Protein AF-0000000065845791 (afdb_homodimer)

Solvent-accessible surface area (backbone atoms only — not comparable to full-atom values): 22824 Å² total; per-residue (Å²): 128,84,86,67,49,70,64,54,50,52,43,35,73,61,63,40,47,62,60,52,48,45,60,66,63,63,53,83,66,67,90,80,68,51,74,77,71,40,25,59,59,50,27,50,52,26,46,52,49,38,51,54,36,51,53,63,48,37,49,57,48,34,71,39,82,86,39,15,42,56,26,48,51,41,34,52,70,70,41,88,62,27,44,56,44,54,48,50,32,54,51,35,49,52,48,27,53,51,32,44,53,53,31,52,49,53,36,57,75,32,50,35,50,37,91,79,29,42,65,42,38,50,38,49,52,53,46,50,52,50,51,52,50,44,52,54,33,57,52,28,58,45,54,43,72,68,16,47,52,49,46,54,54,59,51,48,54,47,48,74,41,80,98,50,7,62,60,48,24,26,63,58,22,64,36,93,55,84,47,55,47,18,46,20,29,34,50,35,36,50,66,41,52,49,53,56,52,44,50,55,42,49,51,53,33,50,55,44,37,68,72,71,48,78,67,56,86,114,129,83,84,67,50,68,64,54,49,53,42,34,73,61,64,40,46,62,60,52,49,45,59,66,62,62,52,84,67,67,89,79,68,51,73,75,71,40,24,59,57,50,27,52,52,26,48,51,49,38,50,53,37,50,54,62,46,39,48,57,48,34,71,38,82,87,38,15,42,56,27,49,51,42,34,54,71,72,39,89,62,27,44,56,43,53,47,50,32,53,51,35,49,52,48,26,54,51,31,43,53,53,31,51,50,52,37,58,75,32,50,36,49,37,91,79,29,42,65,43,39,51,38,49,52,52,47,51,52,50,51,51,50,44,53,57,33,55,53,28,57,46,54,44,71,68,17,48,52,48,46,54,54,61,52,48,54,47,48,74,40,82,99,49,8,61,59,48,24,28,63,57,22,62,37,93,57,84,48,56,47,18,48,19,30,34,50,35,36,50,65,41,51,48,54,55,52,44,52,52,42,48,51,52,33,50,54,44,38,69,73,71,48,78,67,54,86,112

Secondary structure (DSSP, 8-state):
-----HHHHHHHHHH-HHHHHHHHH-S---TT--GGGGHHHHHHHHHHHHHHHHHHHHTT---STTTHHHHHHHHHHTSTTHHHHHHHHHHHHHHHHHHHHHHHHHHHHTTTTSTT-HHHHHHHHHHHHHHHHHHHHHHHTT-SHHHHHHHHHHHHGGGGSTTTHHHHHHHHHTSSSSSHHHHHHHHHIIIIIHHHHHHHHHHHHHHHHHHH-PPPP-/-----HHHHHHHHHH-HHHHHHHHH-S---TT--GGGGHHHHHHHHHHHHHHHHHHHHTT---STTTHHHHHHHHHHTSTTHHHHHHHHHHHHHHHHHHHHHHHHHHHHTTTTSTT-HHHHHHHHHHHHHHHHHHHHHHHTT-SHHHHHHHHHHHHGGGGSTTTHHHHHHHHHTSSSSSHHHHHHHHHIIIIIHHHHHHHHHHHHHHHHHHH-PPPP-

Sequence (436 aa):
MANSSPVYDWFQERLEIQDIADDVTSKYVPPHVNIFYCLGGITLVCFLIQFATGFAMTFYYKPTVTEAYNSVSYLMTDVSFGWLIRSVHRWSASMMVLMLILHVFRVYLTGGFKRPRELTWVTGVVMAVITVAFGVTGYSLPWDQVGYWAVKIVSGVPAAIPVVGDFMVELLRGGESVGQTTLTRFYSLHTFVLPWTLAIFMLMHFLMIRKQGISGPLMANSSPVYDWFQERLEIQDIADDVTSKYVPPHVNIFYCLGGITLVCFLIQFATGFAMTFYYKPTVTEAYNSVSYLMTDVSFGWLIRSVHRWSASMMVLMLILHVFRVYLTGGFKRPRELTWVTGVVMAVITVAFGVTGYSLPWDQVGYWAVKIVSGVPAAIPVVGDFMVELLRGGESVGQTTLTRFYSLHTFVLPWTLAIFMLMHFLMIRKQGISGPL

InterPro domains:
  IPR005797 Cytochrome b/b6, N-terminal domain [PF00033] (25-213)
  IPR005797 Cytochrome b/b6, N-terminal domain [PS51002] (7-218)
  IPR016174 Di-haem cytochrome, transmembrane [SSF81342] (8-218)
  IPR023530 Cytochrome b6, PetB [MF_00633] (4-218)
  IPR027387 Cytochrome b/b6-like domain superfamily [G3DSA:1.20.810.10] (1-218)
  IPR048259 Cytochrome b/b6, N-terminal domain, eukaryotic/bacterial [cd00284] (17-215)

Nearest PDB structures (foldseek):
  4h44-assembly1_A  TM=9.587E-01  e=6.179E-25  Nostoc sp. PCC 7120 = FACHB-418
  7zxy-assembly1_I  TM=9.663E-01  e=8.550E-24  Synechocystis sp. PCC 6803
  2e74-assembly1_A  TM=9.592E-01  e=6.790E-24  Mastigocladus laminosus
  1q90-assembly1_B  TM=9.678E-01  e=4.099E-23  Chlamydomonas reinhardtii
  6rqf-assembly1_A  TM=9.523E-01  e=8.570E-23  Spinacia oleracea

pLDDT: mean 89.41, std 12.36, range [38.88, 98.69]

Organism: Prochlorococcus marinus (strain SARG / CCMP1375 / SS120) (NCBI:txid167539)

Foldseek 3Di:
DPPPPPVRVVCCVPPVVVVVVCLVPVFDDPPPDDCLVCLVVLLVVLVVLLLVLVVVLVVQADLALVCRLVSLVCLCPPDVCSVVSVVSNVVSLVVSLVSLVSNLVVCVQLVCCDPPNVVLNVLSVVLNVLSVLLVLLVLLRSVDPRNQVSCQVVLQVLCPPPPCSCVSSCVQCVHDDHHGSNSVNSVCCNNPVSVVVSVVSVVVSVVSCRVVPGRDHD/DPPPPPVRVVCCVPPVVVVVVCLVPVFDDPPPDDCLVCLVVLLVVLVVLLLVLVVVLVVQADLALVCRLVSLVCLCPPDVCSVVSVVSNVVSLVVSLVSLVSNLVVCVQLVCCDPPNVVLNVLSVVLNVLSVLLVLLVLLRSVDPRNQVSCQVVLQVLCPPPPCSCVSSCVQCVHDDHHGSNSVNSVCCNNPVSVVVSVVSVVVNVVSCRVVPGRDHD

Structure (mmCIF, N/CA/C/O backbone):
data_AF-0000000065845791-model_v1
#
loop_
_entity.id
_entity.type
_entity.pdbx_description
1 polymer 'Cytochrome b6'
#
loop_
_atom_site.group_PDB
_atom_site.id
_atom_site.type_symbol
_atom_site.label_atom_id
_atom_site.label_alt_id
_atom_site.label_comp_id
_atom_site.label_asym_id
_atom_site.label_entity_id
_atom_site.label_seq_id
_atom_site.pdbx_PDB_ins_code
_atom_site.Cartn_x
_atom_site.Cartn_y
_atom_site.Cartn_z
_atom_site.occupancy
_atom_site.B_iso_or_equiv
_atom_site.auth_seq_id
_atom_site.auth_comp_id
_atom_site.auth_asym_id
_atom_site.auth_atom_id
_atom_site.pdbx_PDB_model_num
ATOM 1 N N . MET A 1 1 ? -17.797 40.75 -1.376 1 39.44 1 MET A N 1
ATOM 2 C CA . MET A 1 1 ? -17.531 39.438 -0.854 1 39.44 1 MET A CA 1
ATOM 3 C C . MET A 1 1 ? -17.578 38.375 -1.967 1 39.44 1 MET A C 1
ATOM 5 O O . MET A 1 1 ? -18.609 38.25 -2.643 1 39.44 1 MET A O 1
ATOM 9 N N . ALA A 1 2 ? -16.469 38.062 -2.602 1 51.16 2 ALA A N 1
ATOM 10 C CA . ALA A 1 2 ? -16.5 37.375 -3.896 1 51.16 2 ALA A CA 1
ATOM 11 C C . ALA A 1 2 ? -17.469 36.219 -3.881 1 51.16 2 ALA A C 1
ATOM 13 O O . ALA A 1 2 ? -17.719 35.625 -2.826 1 51.16 2 ALA A O 1
ATOM 14 N N . ASN A 1 3 ? -18.25 35.875 -4.816 1 55.91 3 ASN A N 1
ATOM 15 C CA . ASN A 1 3 ? -19.266 34.906 -5.207 1 55.91 3 ASN A CA 1
ATOM 16 C C . ASN A 1 3 ? -18.797 33.469 -4.992 1 55.91 3 ASN A C 1
ATOM 18 O O . ASN A 1 3 ? -18.266 32.844 -5.91 1 55.91 3 ASN A O 1
ATOM 22 N N . SER A 1 4 ? -18.406 33.156 -3.857 1 66.31 4 SER A N 1
ATOM 23 C CA . SER A 1 4 ? -17.938 31.781 -3.666 1 66.31 4 SER A CA 1
ATOM 24 C C . SER A 1 4 ? -19.062 30.766 -3.889 1 66.31 4 SER A C 1
ATOM 26 O O . SER A 1 4 ? -20.234 31.078 -3.652 1 66.31 4 SER A O 1
ATOM 28 N N . SER A 1 5 ? -18.984 29.797 -4.746 1 78.12 5 SER A N 1
ATOM 29 C CA . SER A 1 5 ? -19.891 28.688 -5.012 1 78.12 5 SER A CA 1
ATOM 30 C C . SER A 1 5 ? -20.406 28.078 -3.713 1 78.12 5 SER A C 1
ATOM 32 O O . SER A 1 5 ? -19.703 28.047 -2.705 1 78.12 5 SER A O 1
ATOM 34 N N . PRO A 1 6 ? -21.719 27.969 -3.627 1 80.56 6 PRO A N 1
ATOM 35 C CA . PRO A 1 6 ? -22.312 27.328 -2.451 1 80.56 6 PRO A CA 1
ATOM 36 C C . PRO A 1 6 ? -21.531 26.078 -2.027 1 80.56 6 PRO A C 1
ATOM 38 O O . PRO A 1 6 ? -21.422 25.797 -0.831 1 80.56 6 PRO A O 1
ATOM 41 N N . VAL A 1 7 ? -21.109 25.469 -2.961 1 76.19 7 VAL A N 1
ATOM 42 C CA . VAL A 1 7 ? -20.328 24.266 -2.686 1 76.19 7 VAL A CA 1
ATOM 43 C C . VAL A 1 7 ? -19.031 24.641 -1.962 1 76.19 7 VAL A C 1
ATOM 45 O O . VAL A 1 7 ? -18.656 23.984 -0.979 1 76.19 7 VAL A O 1
ATOM 48 N N . TYR A 1 8 ? -18.406 25.562 -2.438 1 74.69 8 TYR A N 1
ATOM 49 C CA . TYR A 1 8 ? -17.188 26.047 -1.785 1 74.69 8 TYR A CA 1
ATOM 50 C C . TYR A 1 8 ? -17.484 26.484 -0.357 1 74.69 8 TYR A C 1
ATOM 52 O O . TYR A 1 8 ? -16.734 26.156 0.567 1 74.69 8 TYR A O 1
ATOM 60 N N . ASP A 1 9 ? -18.547 27.188 -0.21 1 73.44 9 ASP A N 1
ATOM 61 C CA . ASP A 1 9 ? -18.906 27.688 1.113 1 73.44 9 ASP A CA 1
ATOM 62 C C . ASP A 1 9 ? -19.203 26.547 2.074 1 73.44 9 ASP A C 1
ATOM 64 O O . ASP A 1 9 ? -18.875 26.609 3.258 1 73.44 9 ASP A O 1
ATOM 68 N N . TRP A 1 10 ? -19.797 25.578 1.519 1 74.62 10 TRP A N 1
ATOM 69 C CA . TRP A 1 10 ? -20.109 24.391 2.32 1 74.62 10 TRP A CA 1
ATOM 70 C C . TRP A 1 10 ? -18.844 23.703 2.807 1 74.62 10 TRP A C 1
ATOM 72 O O . TRP A 1 10 ? -18.719 23.391 3.994 1 74.62 10 TRP A O 1
ATOM 82 N N . PHE A 1 11 ? -17.938 23.562 1.927 1 75.5 11 PHE A N 1
ATOM 83 C CA . PHE A 1 11 ? -16.672 22.922 2.277 1 75.5 11 PHE A CA 1
ATOM 84 C C . PHE A 1 11 ? -15.844 23.844 3.174 1 75.5 11 PHE A C 1
ATOM 86 O O . PHE A 1 11 ? -15.164 23.375 4.09 1 75.5 11 PHE A O 1
ATOM 93 N N . GLN A 1 12 ? -15.891 25.078 2.832 1 73.5 12 GLN A N 1
ATOM 94 C CA . GLN A 1 12 ? -15.148 26.047 3.633 1 73.5 12 GLN A CA 1
ATOM 95 C C . GLN A 1 12 ? -15.641 26.062 5.078 1 73.5 12 GLN A C 1
ATOM 97 O O . GLN A 1 12 ? -14.836 26.078 6.012 1 73.5 12 GLN A O 1
ATOM 102 N N . GLU A 1 13 ? -16.906 25.984 5.203 1 73.06 13 GLU A N 1
ATOM 103 C CA . GLU A 1 13 ? -17.516 26 6.531 1 73.06 13 GLU A CA 1
ATOM 104 C C . GLU A 1 13 ? -17.125 24.766 7.336 1 73.06 13 GLU A C 1
ATOM 106 O O . GLU A 1 13 ? -16.891 24.844 8.539 1 73.06 13 GLU A O 1
ATOM 111 N N . ARG A 1 14 ? -16.875 23.75 6.598 1 73.44 14 ARG A N 1
ATOM 112 C CA . ARG A 1 14 ? -16.734 22.469 7.297 1 73.44 14 ARG A CA 1
ATOM 113 C C . ARG A 1 14 ? -15.266 22.062 7.406 1 73.44 14 ARG A C 1
ATOM 115 O O . ARG A 1 14 ? -14.867 21.422 8.383 1 73.44 14 ARG A O 1
ATOM 122 N N . LEU A 1 15 ? -14.508 22.453 6.355 1 72.19 15 LEU A N 1
ATOM 123 C CA . LEU A 1 15 ? -13.156 21.922 6.285 1 72.19 15 LEU A CA 1
ATOM 124 C C . LEU A 1 15 ? -12.125 23.047 6.297 1 72.19 15 LEU A C 1
ATOM 126 O O . LEU A 1 15 ? -10.922 22.781 6.402 1 72.19 15 LEU A O 1
ATOM 130 N N . GLU A 1 16 ? -12.602 24.219 6.309 1 72.31 16 GLU A N 1
ATOM 131 C CA . GLU A 1 16 ? -11.703 25.359 6.227 1 72.31 16 GLU A CA 1
ATOM 132 C C . GLU A 1 16 ? -10.656 25.172 5.133 1 72.31 16 GLU A C 1
ATOM 134 O O . GLU A 1 16 ? -9.461 25.328 5.379 1 72.31 16 GLU A O 1
ATOM 139 N N . ILE A 1 17 ? -11.141 24.891 4 1 70.44 17 ILE A N 1
ATOM 140 C CA . ILE A 1 17 ? -10.305 24.531 2.863 1 70.44 17 ILE A CA 1
ATOM 141 C C . ILE A 1 17 ? -9.383 25.703 2.506 1 70.44 17 ILE A C 1
ATOM 143 O O . ILE A 1 17 ? -8.273 25.484 2.012 1 70.44 17 ILE A O 1
ATOM 147 N N . GLN A 1 18 ? -9.859 26.906 2.762 1 70 18 GLN A N 1
ATOM 148 C CA . GLN A 1 18 ? -9.016 28.062 2.463 1 70 18 GLN A CA 1
ATOM 149 C C . GLN A 1 18 ? -7.754 28.062 3.32 1 70 18 GLN A C 1
ATOM 151 O O . GLN A 1 18 ? -6.672 28.406 2.84 1 70 18 GLN A O 1
ATOM 156 N N . ASP A 1 19 ? -7.855 27.734 4.551 1 66.81 19 ASP A N 1
ATOM 157 C CA . ASP A 1 19 ? -6.691 27.688 5.434 1 66.81 19 ASP A CA 1
ATOM 158 C C . ASP A 1 19 ? -5.699 26.625 4.984 1 66.81 19 ASP A C 1
ATOM 160 O O . ASP A 1 19 ? -4.484 26.844 5.031 1 66.81 19 ASP A O 1
ATOM 164 N N . ILE A 1 20 ? -6.242 25.594 4.562 1 64.69 20 ILE A N 1
ATOM 165 C CA . ILE A 1 20 ? -5.398 24.516 4.059 1 64.69 20 ILE A CA 1
ATOM 166 C C . ILE A 1 20 ? -4.688 24.969 2.783 1 64.69 20 ILE A C 1
ATOM 168 O O . ILE A 1 20 ? -3.48 24.781 2.635 1 64.69 20 ILE A O 1
ATOM 172 N N . ALA A 1 21 ? -5.539 25.5 1.929 1 63.88 21 ALA A N 1
ATOM 173 C CA . ALA A 1 21 ? -4.98 26.016 0.68 1 63.88 21 ALA A CA 1
ATOM 174 C C . ALA A 1 21 ? -3.922 27.078 0.949 1 63.88 21 ALA A C 1
ATOM 176 O O . ALA A 1 21 ? -2.861 27.078 0.319 1 63.88 21 ALA A O 1
ATOM 177 N N . ASP A 1 22 ? -4.223 27.984 1.82 1 65.25 22 ASP A N 1
ATOM 178 C CA . ASP A 1 22 ? -3.287 29.062 2.16 1 65.25 22 ASP A CA 1
ATOM 179 C C . ASP A 1 22 ? -2.008 28.484 2.775 1 65.25 22 ASP A C 1
ATOM 181 O O . ASP A 1 22 ? -0.912 28.984 2.506 1 65.25 22 ASP A O 1
ATOM 185 N N . ASP A 1 23 ? -2.223 27.516 3.547 1 62.97 23 ASP A N 1
ATOM 186 C CA . ASP A 1 23 ? -1.079 26.891 4.195 1 62.97 23 ASP A CA 1
ATOM 187 C C . ASP A 1 23 ? -0.183 26.188 3.174 1 62.97 23 ASP A C 1
ATOM 189 O O . ASP A 1 23 ? 1.044 26.266 3.264 1 62.97 23 ASP A O 1
ATOM 193 N N . VAL A 1 24 ? -0.806 25.641 2.27 1 60.78 24 VAL A N 1
ATOM 194 C CA . VAL A 1 24 ? -0.075 24.938 1.227 1 60.78 24 VAL A CA 1
ATOM 195 C C . VAL A 1 24 ? 0.601 25.938 0.293 1 60.78 24 VAL A C 1
ATOM 197 O O . VAL A 1 24 ? 1.741 25.734 -0.128 1 60.78 24 VAL A O 1
ATOM 200 N N . THR A 1 25 ? -0.112 26.969 -0.006 1 60.12 25 THR A N 1
ATOM 201 C CA . THR A 1 25 ? 0.369 27.922 -1.004 1 60.12 25 THR A CA 1
ATOM 202 C C . THR A 1 25 ? 1.267 28.969 -0.361 1 60.12 25 THR A C 1
ATOM 204 O O . THR A 1 25 ? 2.027 29.656 -1.052 1 60.12 25 THR A O 1
ATOM 207 N N . SER A 1 26 ? 1.087 29.266 0.865 1 56.5 26 SER A N 1
ATOM 208 C CA . SER A 1 26 ? 1.814 30.359 1.485 1 56.5 26 SER A CA 1
ATOM 209 C C . SER A 1 26 ? 3.291 30.031 1.654 1 56.5 26 SER A C 1
ATOM 211 O O . SER A 1 26 ? 4.082 30.875 2.082 1 56.5 26 SER A O 1
ATOM 213 N N . LYS A 1 27 ? 3.629 28.922 1.248 1 57.25 27 LYS A N 1
ATOM 214 C CA . LYS A 1 27 ? 5.023 28.625 1.558 1 57.25 27 LYS A CA 1
ATOM 215 C C . LYS A 1 27 ? 5.969 29.406 0.648 1 57.25 27 LYS A C 1
ATOM 217 O O . LYS A 1 27 ? 5.629 29.719 -0.498 1 57.25 27 LYS A O 1
ATOM 222 N N . TYR A 1 28 ? 6.895 29.969 1.306 1 55.53 28 TYR A N 1
ATOM 223 C CA . TYR A 1 28 ? 7.934 30.781 0.689 1 55.53 28 TYR A CA 1
ATOM 224 C C . TYR A 1 28 ? 8.609 30.031 -0.457 1 55.53 28 TYR A C 1
ATOM 226 O O . TYR A 1 28 ? 9.094 28.906 -0.277 1 55.53 28 TYR A O 1
ATOM 234 N N . VAL A 1 29 ? 8.234 30.281 -1.688 1 58.03 29 VAL A N 1
ATOM 235 C CA . VAL A 1 29 ? 9.008 29.844 -2.846 1 58.03 29 VAL A CA 1
ATOM 236 C C . VAL A 1 29 ? 10.086 30.875 -3.164 1 58.03 29 VAL A C 1
ATOM 238 O O . VAL A 1 29 ? 9.789 32.062 -3.387 1 58.03 29 VAL A O 1
ATOM 241 N N . PRO A 1 30 ? 11.297 30.422 -3.002 1 59.12 30 PRO A N 1
ATOM 242 C CA . PRO A 1 30 ? 12.328 31.391 -3.355 1 59.12 30 PRO A CA 1
ATOM 243 C C . PRO A 1 30 ? 12.133 31.984 -4.754 1 59.12 30 PRO A C 1
ATOM 245 O O . PRO A 1 30 ? 11.633 31.297 -5.648 1 59.12 30 PRO A O 1
ATOM 248 N N . PRO A 1 31 ? 12.188 33.219 -4.895 1 58.03 31 PRO A N 1
ATOM 249 C CA . PRO A 1 31 ? 11.938 33.938 -6.137 1 58.03 31 PRO A CA 1
ATOM 250 C C . PRO A 1 31 ? 12.688 33.344 -7.332 1 58.03 31 PRO A C 1
ATOM 252 O O . PRO A 1 31 ? 12.297 33.594 -8.477 1 58.03 31 PRO A O 1
ATOM 255 N N . HIS A 1 32 ? 13.781 32.625 -7.18 1 59.69 32 HIS A N 1
ATOM 256 C CA . HIS A 1 32 ? 14.562 32.156 -8.328 1 59.69 32 HIS A CA 1
ATOM 257 C C . HIS A 1 32 ? 14.32 30.688 -8.602 1 59.69 32 HIS A C 1
ATOM 259 O O . HIS A 1 32 ? 15.242 29.953 -8.977 1 59.69 32 HIS A O 1
ATOM 265 N N . VAL A 1 33 ? 13.102 30.359 -8.461 1 63.75 33 VAL A N 1
ATOM 266 C CA . VAL A 1 33 ? 12.812 28.938 -8.656 1 63.75 33 VAL A CA 1
ATOM 267 C C . VAL A 1 33 ? 12.797 28.609 -10.148 1 63.75 33 VAL A C 1
ATOM 269 O O . VAL A 1 33 ? 12.141 29.312 -10.93 1 63.75 33 VAL A O 1
ATOM 272 N N . ASN A 1 34 ? 13.898 27.984 -10.734 1 75.12 34 ASN A N 1
ATOM 273 C CA . ASN A 1 34 ? 13.938 27.422 -12.078 1 75.12 34 ASN A CA 1
ATOM 274 C C . ASN A 1 34 ? 13.531 25.953 -12.078 1 75.12 34 ASN A C 1
ATOM 276 O O . ASN A 1 34 ? 13.141 25.406 -11.039 1 75.12 34 ASN A O 1
ATOM 280 N N . ILE A 1 35 ? 13.5 25.453 -13.188 1 78.25 35 ILE A N 1
ATOM 281 C CA . ILE A 1 35 ? 13 24.109 -13.398 1 78.25 35 ILE A CA 1
ATOM 282 C C . ILE A 1 35 ? 13.773 23.125 -12.531 1 78.25 35 ILE A C 1
ATOM 284 O O . ILE A 1 35 ? 13.242 22.078 -12.125 1 78.25 35 ILE A O 1
ATOM 288 N N . PHE A 1 36 ? 14.945 23.5 -12.141 1 80.81 36 PHE A N 1
ATOM 289 C CA . PHE A 1 36 ? 15.789 22.609 -11.359 1 80.81 36 PHE A CA 1
ATOM 290 C C . PHE A 1 36 ? 15.266 22.453 -9.938 1 80.81 36 PHE A C 1
ATOM 292 O O . PHE A 1 36 ? 15.602 21.5 -9.242 1 80.81 36 PHE A O 1
ATOM 299 N N . TYR A 1 37 ? 14.453 23.406 -9.578 1 80.81 37 TYR A N 1
ATOM 300 C CA . TYR A 1 37 ? 13.859 23.328 -8.25 1 80.81 37 TYR A CA 1
ATOM 301 C C . TYR A 1 37 ? 12.586 22.5 -8.266 1 80.81 37 TYR A C 1
ATOM 303 O O . TYR A 1 37 ? 11.992 22.234 -7.219 1 80.81 37 TYR A O 1
ATOM 311 N N . CYS A 1 38 ? 12.305 21.969 -9.484 1 88.94 38 CYS A N 1
ATOM 312 C CA . CYS A 1 38 ? 11.086 21.188 -9.617 1 88.94 38 CYS A CA 1
ATOM 313 C C . CYS A 1 38 ? 11.406 19.703 -9.766 1 88.94 38 CYS A C 1
ATOM 315 O O . CYS A 1 38 ? 10.5 18.875 -9.953 1 88.94 38 CYS A O 1
ATOM 317 N N . LEU A 1 39 ? 12.641 19.375 -9.695 1 93.88 39 LEU A N 1
ATOM 318 C CA . LEU A 1 39 ? 13.078 18 -9.922 1 93.88 39 LEU A CA 1
ATOM 319 C C . LEU A 1 39 ? 12.461 17.047 -8.898 1 93.88 39 LEU A C 1
ATOM 321 O O . LEU A 1 39 ? 12.07 15.93 -9.234 1 93.88 39 LEU A O 1
ATOM 325 N N . GLY A 1 40 ? 12.398 17.516 -7.703 1 94 40 GLY A N 1
ATOM 326 C CA . GLY A 1 40 ? 11.75 16.703 -6.688 1 94 40 GLY A CA 1
ATOM 327 C C . GLY A 1 40 ? 10.281 16.453 -6.984 1 94 40 GLY A C 1
ATOM 328 O O . GLY A 1 40 ? 9.797 15.328 -6.805 1 94 40 GLY A O 1
ATOM 329 N N . GLY A 1 41 ? 9.625 17.484 -7.387 1 94 41 GLY A N 1
ATOM 330 C CA . GLY A 1 41 ? 8.227 17.344 -7.766 1 94 41 GLY A CA 1
ATOM 331 C C . GLY A 1 41 ? 8.023 16.406 -8.945 1 94 41 GLY A C 1
ATOM 332 O O . GLY A 1 41 ? 7.062 15.633 -8.969 1 94 41 GLY A O 1
ATOM 333 N N . ILE A 1 42 ? 8.867 16.438 -9.891 1 96 42 ILE A N 1
ATOM 334 C CA . ILE A 1 42 ? 8.797 15.555 -11.047 1 96 42 ILE A CA 1
ATOM 335 C C . ILE A 1 42 ? 9.016 14.109 -10.602 1 96 42 ILE A C 1
ATOM 337 O O . ILE A 1 42 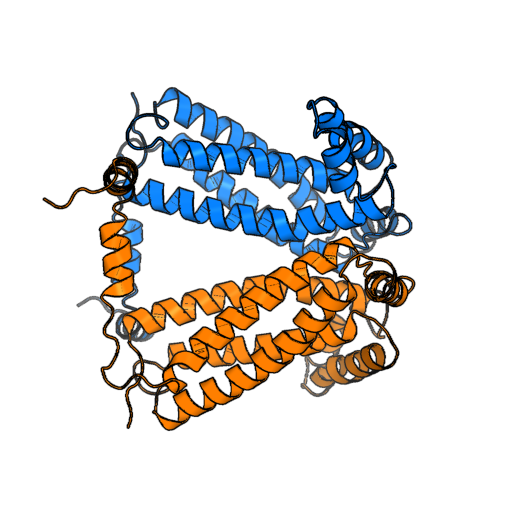? 8.336 13.203 -11.086 1 96 42 ILE A O 1
ATOM 341 N N . THR A 1 43 ? 9.938 13.898 -9.711 1 97.38 43 THR A N 1
ATOM 342 C CA . THR A 1 43 ? 10.164 12.57 -9.164 1 97.38 43 THR A CA 1
ATOM 343 C C . THR A 1 43 ? 8.898 12.031 -8.508 1 97.38 43 THR A C 1
ATOM 345 O O . THR A 1 43 ? 8.547 10.859 -8.695 1 97.38 43 THR A O 1
ATOM 348 N N . LEU A 1 44 ? 8.219 12.859 -7.805 1 97.06 44 LEU A N 1
ATOM 349 C CA . LEU A 1 44 ? 6.961 12.469 -7.184 1 97.06 44 LEU A CA 1
ATOM 350 C C . LEU A 1 44 ? 5.938 12.062 -8.234 1 97.06 44 LEU A C 1
ATOM 352 O O . LEU A 1 44 ? 5.258 11.047 -8.094 1 97.06 44 LEU A O 1
ATOM 356 N N . VAL A 1 45 ? 5.836 12.875 -9.258 1 97.06 45 VAL A N 1
ATOM 357 C CA . VAL A 1 45 ? 4.879 12.586 -10.32 1 97.06 45 VAL A CA 1
ATOM 358 C C . VAL A 1 45 ? 5.223 11.242 -10.969 1 97.06 45 VAL A C 1
ATOM 360 O O . VAL A 1 45 ? 4.332 10.422 -11.219 1 97.06 45 VAL A O 1
ATOM 363 N N . CYS A 1 46 ? 6.453 10.984 -11.219 1 98 46 CYS A N 1
ATOM 364 C CA . CYS A 1 46 ? 6.867 9.703 -11.781 1 98 46 CYS A CA 1
ATOM 365 C C . CYS A 1 46 ? 6.473 8.547 -10.867 1 98 46 CYS A C 1
ATOM 367 O O . CYS A 1 46 ? 6.02 7.504 -11.336 1 98 46 CYS A O 1
ATOM 369 N N . PHE A 1 47 ? 6.645 8.766 -9.641 1 98 47 PHE A N 1
ATOM 370 C CA . PHE A 1 47 ? 6.262 7.715 -8.703 1 98 47 PHE A CA 1
ATOM 371 C C . PHE A 1 47 ? 4.762 7.445 -8.781 1 98 47 PHE A C 1
ATOM 373 O O . PHE A 1 47 ? 4.332 6.289 -8.727 1 98 47 PHE A O 1
ATOM 380 N N . LEU A 1 48 ? 3.979 8.453 -8.844 1 97.62 48 LEU A N 1
ATOM 381 C CA . LEU A 1 48 ? 2.531 8.281 -8.938 1 97.62 48 LEU A CA 1
ATOM 382 C C . LEU A 1 48 ? 2.152 7.516 -10.203 1 97.62 48 LEU A C 1
ATOM 384 O O . LEU A 1 48 ? 1.236 6.691 -10.188 1 97.62 48 LEU A O 1
ATOM 388 N N . ILE A 1 49 ? 2.826 7.816 -11.227 1 98.25 49 ILE A N 1
ATOM 389 C CA . ILE A 1 49 ? 2.607 7.074 -12.469 1 98.25 49 ILE A CA 1
ATOM 390 C C . ILE A 1 49 ? 3.018 5.617 -12.273 1 98.25 49 ILE A C 1
ATOM 392 O O . ILE A 1 49 ? 2.303 4.707 -12.703 1 98.25 49 ILE A O 1
ATOM 396 N N . GLN A 1 50 ? 4.191 5.426 -11.656 1 98.56 50 GLN A N 1
ATOM 397 C CA . GLN A 1 50 ? 4.637 4.074 -11.336 1 98.56 50 GLN A CA 1
ATOM 398 C C . GLN A 1 50 ? 3.596 3.334 -10.5 1 98.56 50 GLN A C 1
ATOM 400 O O . GLN A 1 50 ? 3.311 2.162 -10.758 1 98.56 50 GLN A O 1
ATOM 405 N N . PHE A 1 51 ? 3.107 4.012 -9.578 1 97.75 51 PHE A N 1
ATOM 406 C CA . PHE A 1 51 ? 2.123 3.422 -8.68 1 97.75 51 PHE A CA 1
ATOM 407 C C . PHE A 1 51 ? 0.869 3.012 -9.445 1 97.75 51 PHE A C 1
ATOM 409 O O . PHE A 1 51 ? 0.395 1.882 -9.312 1 97.75 51 PHE A O 1
ATOM 416 N N . ALA A 1 52 ? 0.348 3.852 -10.273 1 97.19 52 ALA A N 1
ATOM 417 C CA . ALA A 1 52 ? -0.884 3.605 -11.023 1 97.19 52 ALA A CA 1
ATOM 418 C C . ALA A 1 52 ? -0.695 2.486 -12.039 1 97.19 52 ALA A C 1
ATOM 420 O O . ALA A 1 52 ? -1.526 1.579 -12.141 1 97.19 52 ALA A O 1
ATOM 421 N N . THR A 1 53 ? 0.331 2.543 -12.758 1 98.19 53 THR A N 1
ATOM 422 C CA . THR A 1 53 ? 0.563 1.536 -13.781 1 98.19 53 THR A CA 1
ATOM 423 C C . THR A 1 53 ? 0.916 0.191 -13.156 1 98.19 53 THR A C 1
ATOM 425 O O . THR A 1 53 ? 0.489 -0.858 -13.641 1 98.19 53 THR A O 1
ATOM 428 N N . GLY A 1 54 ? 1.766 0.265 -12.117 1 97.44 54 GLY A N 1
ATOM 429 C CA . GLY A 1 54 ? 2.043 -0.963 -11.391 1 97.44 54 GLY A CA 1
ATOM 430 C C . GLY A 1 54 ? 0.792 -1.633 -10.852 1 97.44 54 GLY A C 1
ATOM 431 O O . GLY A 1 54 ? 0.633 -2.85 -10.969 1 97.44 54 GLY A O 1
ATOM 432 N N . PHE A 1 55 ? 0.007 -0.81 -10.328 1 95.69 55 PHE A N 1
ATOM 433 C CA . PHE A 1 55 ? -1.258 -1.317 -9.812 1 95.69 55 PHE A CA 1
ATOM 434 C C . PHE A 1 55 ? -2.068 -1.98 -10.922 1 95.69 55 PHE A C 1
ATOM 436 O O . PHE A 1 55 ? -2.58 -3.088 -10.742 1 95.69 55 PHE A O 1
ATOM 443 N N . ALA A 1 56 ? -2.24 -1.402 -11.992 1 96.62 56 ALA A N 1
ATOM 444 C CA . ALA A 1 56 ? -2.99 -1.951 -13.125 1 96.62 56 ALA A CA 1
ATOM 445 C C . ALA A 1 56 ? -2.424 -3.303 -13.547 1 96.62 56 ALA A C 1
ATOM 447 O O . ALA A 1 56 ? -3.18 -4.227 -13.859 1 96.62 56 ALA A O 1
ATOM 448 N N . MET A 1 57 ? -1.232 -3.482 -13.43 1 97.88 57 MET A N 1
ATOM 449 C CA . MET A 1 57 ? -0.6 -4.699 -13.93 1 97.88 57 MET A CA 1
ATOM 450 C C . MET A 1 57 ? -0.796 -5.852 -12.953 1 97.88 57 MET A C 1
ATOM 452 O O . MET A 1 57 ? -0.748 -7.02 -13.344 1 97.88 57 MET A O 1
ATOM 456 N N . THR A 1 58 ? -1.014 -5.539 -11.695 1 97 58 THR A N 1
ATOM 457 C CA . THR A 1 58 ? -1.202 -6.598 -10.711 1 97 58 THR A CA 1
ATOM 458 C C . THR A 1 58 ? -2.486 -7.375 -10.992 1 97 58 THR A C 1
ATOM 460 O O . THR A 1 58 ? -2.662 -8.492 -10.492 1 97 58 THR A O 1
ATOM 463 N N . PHE A 1 59 ? -3.342 -6.895 -11.82 1 96.94 59 PHE A N 1
ATOM 464 C CA . PHE A 1 59 ? -4.605 -7.555 -12.117 1 96.94 59 PHE A CA 1
ATOM 465 C C . PHE A 1 59 ? -4.391 -8.734 -13.055 1 96.94 59 PHE A C 1
ATOM 467 O O . PHE A 1 59 ? -5.285 -9.57 -13.234 1 96.94 59 PHE A O 1
ATOM 474 N N . TYR A 1 60 ? -3.189 -8.797 -13.594 1 97.19 60 TYR A N 1
ATOM 475 C CA . TYR A 1 60 ? -2.949 -9.828 -14.594 1 97.19 60 TYR A CA 1
ATOM 476 C C . TYR A 1 60 ? -1.753 -10.695 -14.211 1 97.19 60 TYR A C 1
ATOM 478 O O . TYR A 1 60 ? -1.54 -11.758 -14.789 1 97.19 60 TYR A O 1
ATOM 486 N N . TYR A 1 61 ? -0.99 -10.211 -13.25 1 97.94 61 TYR A N 1
ATOM 487 C CA . TYR A 1 61 ? 0.294 -10.828 -12.945 1 97.94 61 TYR A CA 1
ATOM 488 C C . TYR A 1 61 ? 0.116 -12.016 -12 1 97.94 61 TYR A C 1
ATOM 490 O O . TYR A 1 61 ? -0.633 -11.93 -11.023 1 97.94 61 TYR A O 1
ATOM 498 N N . LYS A 1 62 ? 0.778 -13.086 -12.281 1 97.5 62 LYS A N 1
ATOM 499 C CA . LYS A 1 62 ? 0.831 -14.281 -11.445 1 97.5 62 LYS A CA 1
ATOM 500 C C . LYS A 1 62 ? 2.254 -14.555 -10.969 1 97.5 62 LYS A C 1
ATOM 502 O O . LYS A 1 62 ? 3.1 -15.008 -11.742 1 97.5 62 LYS A O 1
ATOM 507 N N . PRO A 1 63 ? 2.502 -14.352 -9.68 1 97.19 63 PRO A N 1
ATOM 508 C CA . PRO A 1 63 ? 3.875 -14.375 -9.18 1 97.19 63 PRO A CA 1
ATOM 509 C C . PRO A 1 63 ? 4.352 -15.781 -8.82 1 97.19 63 PRO A C 1
ATOM 511 O O . PRO A 1 63 ? 4.762 -16.031 -7.688 1 97.19 63 PRO A O 1
ATOM 514 N N . THR A 1 64 ? 4.328 -16.688 -9.758 1 97.5 64 THR A N 1
ATOM 515 C CA . THR A 1 64 ? 4.945 -18 -9.641 1 97.5 64 THR A CA 1
ATOM 516 C C . THR A 1 64 ? 5.957 -18.234 -10.766 1 97.5 64 THR A C 1
ATOM 518 O O . THR A 1 64 ? 5.812 -17.672 -11.852 1 97.5 64 THR A O 1
ATOM 521 N N . VAL A 1 65 ? 6.918 -19.078 -10.508 1 96.19 65 VAL A N 1
ATOM 522 C CA . VAL A 1 65 ? 7.996 -19.266 -11.469 1 96.19 65 VAL A CA 1
ATOM 523 C C . VAL A 1 65 ? 7.441 -19.891 -12.742 1 96.19 65 VAL A C 1
ATOM 525 O O . VAL A 1 65 ? 7.992 -19.703 -13.828 1 96.19 65 VAL A O 1
ATOM 528 N N . THR A 1 66 ? 6.305 -20.562 -12.641 1 95.81 66 THR A N 1
ATOM 529 C CA . THR A 1 66 ? 5.738 -21.25 -13.797 1 95.81 66 THR A CA 1
ATOM 530 C C . THR A 1 66 ? 4.855 -20.312 -14.609 1 95.81 66 THR A C 1
ATOM 532 O O . THR A 1 66 ? 4.672 -20.5 -15.812 1 95.81 66 THR A O 1
ATOM 535 N N . GLU A 1 67 ? 4.348 -19.219 -13.969 1 97.69 67 GLU A N 1
ATOM 536 C CA . GLU A 1 67 ? 3.314 -18.438 -14.648 1 97.69 67 GLU A CA 1
ATOM 537 C C . GLU A 1 67 ? 3.754 -17 -14.859 1 97.69 67 GLU A C 1
ATOM 539 O O . GLU A 1 67 ? 3.145 -16.266 -15.641 1 97.69 67 GLU A O 1
ATOM 544 N N . ALA A 1 68 ? 4.766 -16.547 -14.203 1 97.94 68 ALA A N 1
ATOM 545 C CA . ALA A 1 68 ? 5.145 -15.133 -14.195 1 97.94 68 ALA A CA 1
ATOM 546 C C . ALA A 1 68 ? 5.418 -14.641 -15.617 1 97.94 68 ALA A C 1
ATOM 548 O O . ALA A 1 68 ? 4.816 -13.664 -16.062 1 97.94 68 ALA A O 1
ATOM 549 N N . TYR A 1 69 ? 6.273 -15.344 -16.328 1 97.94 69 TYR A N 1
ATOM 550 C CA . TYR A 1 69 ? 6.641 -14.93 -17.672 1 97.94 69 TYR A CA 1
ATOM 551 C C . TYR A 1 69 ? 5.422 -14.914 -18.594 1 97.94 69 TYR A C 1
ATOM 553 O O . TYR A 1 69 ? 5.207 -13.953 -19.328 1 97.94 69 TYR A O 1
ATOM 561 N N . ASN A 1 70 ? 4.625 -15.906 -18.484 1 97.62 70 ASN A N 1
ATOM 562 C CA . ASN A 1 70 ? 3.451 -16.016 -19.344 1 97.62 70 ASN A CA 1
ATOM 563 C C . ASN A 1 70 ? 2.424 -14.93 -19.031 1 97.62 70 ASN A C 1
ATOM 565 O O . ASN A 1 70 ? 1.73 -14.453 -19.938 1 97.62 70 ASN A O 1
ATOM 569 N N . SER A 1 71 ? 2.289 -14.609 -17.812 1 97.81 71 SER A N 1
ATOM 570 C CA . SER A 1 71 ? 1.347 -13.562 -17.438 1 97.81 71 SER A CA 1
ATOM 571 C C . SER A 1 71 ? 1.78 -12.211 -18 1 97.81 71 SER A C 1
ATOM 573 O O . SER A 1 71 ? 0.944 -11.406 -18.422 1 97.81 71 SER A O 1
ATOM 575 N N . VAL A 1 72 ? 3.07 -11.961 -18 1 97.75 72 VAL A N 1
ATOM 576 C CA . VAL A 1 72 ? 3.586 -10.719 -18.578 1 97.75 72 VAL A CA 1
ATOM 577 C C . VAL A 1 72 ? 3.398 -10.742 -20.094 1 97.75 72 VAL A C 1
ATOM 579 O O . VAL A 1 72 ? 2.988 -9.742 -20.688 1 97.75 72 VAL A O 1
ATOM 582 N N . SER A 1 73 ? 3.711 -11.883 -20.719 1 98 73 SER A N 1
ATOM 583 C CA . SER A 1 73 ? 3.502 -12.023 -22.156 1 98 73 SER A CA 1
ATOM 584 C C . SER A 1 73 ? 2.039 -11.805 -22.531 1 98 73 SER A C 1
ATOM 586 O O . SER A 1 73 ? 1.739 -11.117 -23.516 1 98 73 SER A O 1
ATOM 588 N N . TYR A 1 74 ? 1.171 -12.336 -21.766 1 97.94 74 TYR A N 1
ATOM 589 C CA . TYR A 1 74 ? -0.262 -12.164 -21.984 1 97.94 74 TYR A CA 1
ATOM 590 C C . TYR A 1 74 ? -0.649 -10.688 -21.906 1 97.94 74 TYR A C 1
ATOM 592 O O . TYR A 1 74 ? -1.405 -10.195 -22.75 1 97.94 74 TYR A O 1
ATOM 600 N N . LEU A 1 75 ? -0.115 -9.984 -20.922 1 97.56 75 LEU A N 1
ATOM 601 C CA . LEU A 1 75 ? -0.359 -8.555 -20.75 1 97.56 75 LEU A CA 1
ATOM 602 C C . LEU A 1 75 ? 0.085 -7.781 -22 1 97.56 75 LEU A C 1
ATOM 604 O O . LEU A 1 75 ? -0.627 -6.891 -22.469 1 97.56 75 LEU A O 1
ATOM 608 N N . MET A 1 76 ? 1.161 -8.195 -22.594 1 97.56 76 MET A N 1
ATOM 609 C CA . MET A 1 76 ? 1.783 -7.469 -23.688 1 97.56 76 MET A CA 1
ATOM 610 C C . MET A 1 76 ? 1.076 -7.773 -25.016 1 97.56 76 MET A C 1
ATOM 612 O O . MET A 1 76 ? 1.084 -6.953 -25.922 1 97.56 76 MET A O 1
ATOM 616 N N . THR A 1 77 ? 0.427 -8.883 -25.078 1 97.94 77 THR A N 1
ATOM 617 C CA . THR A 1 77 ? -0.057 -9.32 -26.391 1 97.94 77 THR A CA 1
ATOM 618 C C . THR A 1 77 ? -1.583 -9.344 -26.422 1 97.94 77 THR A C 1
ATOM 620 O O . THR A 1 77 ? -2.197 -8.977 -27.422 1 97.94 77 THR A O 1
ATOM 623 N N . ASP A 1 78 ? -2.232 -9.719 -25.359 1 97.44 78 ASP A N 1
ATOM 624 C CA . ASP A 1 78 ? -3.65 -10.062 -25.422 1 97.44 78 ASP A CA 1
ATOM 625 C C . ASP A 1 78 ? -4.5 -9.008 -24.719 1 97.44 78 ASP A C 1
ATOM 627 O O . ASP A 1 78 ? -5.672 -8.82 -25.047 1 97.44 78 ASP A O 1
ATOM 631 N N . VAL A 1 79 ? -3.953 -8.359 -23.75 1 96.31 79 VAL A N 1
ATOM 632 C CA . VAL A 1 79 ? -4.715 -7.379 -22.984 1 96.31 79 VAL A CA 1
ATOM 633 C C . VAL A 1 79 ? -4.77 -6.055 -23.734 1 96.31 79 VAL A C 1
ATOM 635 O O . VAL A 1 79 ? -3.744 -5.555 -24.203 1 96.31 79 VAL A O 1
ATOM 638 N N . SER A 1 80 ? -5.941 -5.469 -23.766 1 95.75 80 SER A N 1
ATOM 639 C CA . SER A 1 80 ? -6.102 -4.176 -24.422 1 95.75 80 SER A CA 1
ATOM 640 C C . SER A 1 80 ? -5.277 -3.098 -23.719 1 95.75 80 SER A C 1
ATOM 642 O O . SER A 1 80 ? -5.445 -2.859 -22.531 1 95.75 80 SER A O 1
ATOM 644 N N . PHE A 1 81 ? -4.32 -2.555 -24.422 1 97.06 81 PHE A N 1
ATOM 645 C CA . PHE A 1 81 ? -3.455 -1.465 -23.984 1 97.06 81 PHE A CA 1
ATOM 646 C C . PHE A 1 81 ? -2.463 -1.947 -22.938 1 97.06 81 PHE A C 1
ATOM 648 O O . PHE A 1 81 ? -1.861 -1.139 -22.234 1 97.06 81 PHE A O 1
ATOM 655 N N . GLY A 1 82 ? -2.375 -3.244 -22.797 1 98.12 82 GLY A N 1
ATOM 656 C CA . GLY A 1 82 ? -1.418 -3.777 -21.844 1 98.12 82 GLY A CA 1
ATOM 657 C C . GLY A 1 82 ? 0.013 -3.373 -22.141 1 98.12 82 GLY A C 1
ATOM 658 O O . GLY A 1 82 ? 0.751 -2.973 -21.234 1 98.12 82 GLY A O 1
ATOM 659 N N . TRP A 1 83 ? 0.349 -3.422 -23.453 1 98 83 TRP A N 1
ATOM 660 C CA . TRP A 1 83 ? 1.695 -3.047 -23.875 1 98 83 TRP A CA 1
ATOM 661 C C . TRP A 1 83 ? 1.983 -1.587 -23.547 1 98 83 TRP A C 1
ATOM 663 O O . TRP A 1 83 ? 3.098 -1.242 -23.141 1 98 83 TRP A O 1
ATOM 673 N N . LEU A 1 84 ? 1.04 -0.77 -23.688 1 98.5 84 LEU A N 1
ATOM 674 C CA . LEU A 1 84 ? 1.207 0.653 -23.406 1 98.5 84 LEU A CA 1
ATOM 675 C C . LEU A 1 84 ? 1.413 0.898 -21.922 1 98.5 84 LEU A C 1
ATOM 677 O O . LEU A 1 84 ? 2.307 1.65 -21.531 1 98.5 84 LEU A O 1
ATOM 681 N N . ILE A 1 85 ? 0.602 0.235 -21.094 1 98.31 85 ILE A N 1
ATOM 682 C CA . ILE A 1 85 ? 0.693 0.406 -19.641 1 98.31 85 ILE A CA 1
ATOM 683 C C . ILE A 1 85 ? 2.064 -0.051 -19.156 1 98.31 85 ILE A C 1
ATOM 685 O O . ILE A 1 85 ? 2.723 0.651 -18.391 1 98.31 85 ILE A O 1
ATOM 689 N N . ARG A 1 86 ? 2.498 -1.171 -19.609 1 98.5 86 ARG A N 1
ATOM 690 C CA . ARG A 1 86 ? 3.801 -1.678 -19.188 1 98.5 86 ARG A CA 1
ATOM 691 C C . ARG A 1 86 ? 4.926 -0.785 -19.703 1 98.5 86 ARG A C 1
ATOM 693 O O . ARG A 1 86 ? 5.91 -0.55 -19 1 98.5 86 ARG A O 1
ATOM 700 N N . SER A 1 87 ? 4.793 -0.273 -20.922 1 98.38 87 SER A N 1
ATOM 701 C CA . SER A 1 87 ? 5.809 0.617 -21.469 1 98.38 87 SER A CA 1
ATOM 702 C C . SER A 1 87 ? 5.906 1.91 -20.672 1 98.38 87 SER A C 1
ATOM 704 O O . SER A 1 87 ? 7.008 2.381 -20.375 1 98.38 87 SER A O 1
ATOM 706 N N . VAL A 1 88 ? 4.789 2.42 -20.359 1 98.62 88 VAL A N 1
ATOM 707 C CA . VAL A 1 88 ? 4.781 3.633 -19.547 1 98.62 88 VAL A CA 1
ATOM 708 C C . VAL A 1 88 ? 5.41 3.346 -18.188 1 98.62 88 VAL A C 1
ATOM 710 O O . VAL A 1 88 ? 6.184 4.156 -17.672 1 98.62 88 VAL A O 1
ATOM 713 N N . HIS A 1 89 ? 5.082 2.217 -17.609 1 98.69 89 HIS A N 1
ATOM 714 C CA . HIS A 1 89 ? 5.676 1.826 -16.328 1 98.69 89 HIS A CA 1
ATOM 715 C C . HIS A 1 89 ? 7.195 1.759 -16.422 1 98.69 89 HIS A C 1
ATOM 717 O O . HIS A 1 89 ? 7.902 2.332 -15.594 1 98.69 89 HIS A O 1
ATOM 723 N N . ARG A 1 90 ? 7.684 1.155 -17.469 1 97.38 90 ARG A N 1
ATOM 724 C CA . ARG A 1 90 ? 9.117 0.991 -17.656 1 97.38 90 ARG A CA 1
ATOM 725 C C . ARG A 1 90 ? 9.797 2.338 -17.891 1 97.38 90 ARG A C 1
ATOM 727 O O . ARG A 1 90 ? 10.812 2.643 -17.25 1 97.38 90 ARG A O 1
ATOM 734 N N . TRP A 1 91 ? 9.234 3.123 -18.672 1 97.75 91 TRP A N 1
ATOM 735 C CA . TRP A 1 91 ? 9.844 4.398 -19.031 1 97.75 91 TRP A CA 1
ATOM 736 C C . TRP A 1 91 ? 9.773 5.383 -17.875 1 97.75 91 TRP A C 1
ATOM 738 O O . TRP A 1 91 ? 10.711 6.145 -17.641 1 97.75 91 TRP A O 1
ATOM 748 N N . SER A 1 92 ? 8.711 5.375 -17.234 1 98.06 92 SER A N 1
ATOM 749 C CA . SER A 1 92 ? 8.594 6.277 -16.094 1 98.06 92 SER A CA 1
ATOM 750 C C . SER A 1 92 ? 9.539 5.875 -14.969 1 98.06 92 SER A C 1
ATOM 752 O O . SER A 1 92 ? 10 6.723 -14.203 1 98.06 92 SER A O 1
ATOM 754 N N . ALA A 1 93 ? 9.789 4.602 -14.891 1 98.19 93 ALA A N 1
ATOM 755 C CA . ALA A 1 93 ? 10.781 4.156 -13.914 1 98.19 93 ALA A CA 1
ATOM 756 C C . ALA A 1 93 ? 12.156 4.738 -14.234 1 98.19 93 ALA A C 1
ATOM 758 O O . ALA A 1 93 ? 12.844 5.254 -13.344 1 98.19 93 ALA A O 1
ATOM 759 N N . SER A 1 94 ? 12.523 4.703 -15.445 1 98 94 SER A N 1
ATOM 760 C CA . SER A 1 94 ? 13.797 5.266 -15.875 1 98 94 SER A CA 1
ATOM 761 C C . SER A 1 94 ? 13.836 6.777 -15.656 1 98 94 SER A C 1
ATOM 763 O O . SER A 1 94 ? 14.844 7.316 -15.195 1 98 94 SER A O 1
ATOM 765 N N . MET A 1 95 ? 12.812 7.359 -15.977 1 98.06 95 MET A N 1
ATOM 766 C CA . MET A 1 95 ? 12.719 8.805 -15.773 1 98.06 95 MET A CA 1
ATOM 767 C C . MET A 1 95 ? 12.797 9.148 -14.297 1 98.06 95 MET A C 1
ATOM 769 O O . MET A 1 95 ? 13.438 10.141 -13.922 1 98.06 95 MET A O 1
ATOM 773 N N . MET A 1 96 ? 12.117 8.336 -13.484 1 98.25 96 MET A N 1
ATOM 774 C CA . MET A 1 96 ? 12.148 8.57 -12.039 1 98.25 96 MET A CA 1
ATOM 775 C C . MET A 1 96 ? 13.586 8.531 -11.516 1 98.25 96 MET A C 1
ATOM 777 O O . MET A 1 96 ? 13.992 9.406 -10.758 1 98.25 96 MET A O 1
ATOM 781 N N . VAL A 1 97 ? 14.336 7.57 -11.953 1 98.12 97 VAL A N 1
ATOM 782 C CA . VAL A 1 97 ? 15.719 7.422 -11.516 1 98.12 97 VAL A CA 1
ATOM 783 C C . VAL A 1 97 ? 16.547 8.609 -11.992 1 98.12 97 VAL A C 1
ATOM 785 O O . VAL A 1 97 ? 17.328 9.18 -11.227 1 98.12 97 VAL A O 1
ATOM 788 N N . LEU A 1 98 ? 16.344 9 -13.219 1 97.81 98 LEU A N 1
ATOM 789 C CA . LEU A 1 98 ? 17.078 10.125 -13.781 1 97.81 98 LEU A CA 1
ATOM 790 C C . LEU A 1 98 ? 16.781 11.406 -13.016 1 97.81 98 LEU A C 1
ATOM 792 O O . LEU A 1 98 ? 17.688 12.141 -12.625 1 97.81 98 LEU A O 1
ATOM 796 N N . MET A 1 99 ? 15.547 11.672 -12.805 1 97.75 99 MET A N 1
ATOM 797 C CA . MET A 1 99 ? 15.133 12.883 -12.086 1 97.75 99 MET A CA 1
ATOM 798 C C . MET A 1 99 ? 15.656 12.859 -10.656 1 97.75 99 MET A C 1
ATOM 800 O O . MET A 1 99 ? 16.031 13.906 -10.109 1 97.75 99 MET A O 1
ATOM 804 N N . LEU A 1 100 ? 15.617 11.719 -10.102 1 98 100 LEU A N 1
ATOM 805 C CA . LEU A 1 100 ? 16.125 11.578 -8.742 1 98 100 LEU A CA 1
ATOM 806 C C . LEU A 1 100 ? 17.609 11.914 -8.688 1 98 100 LEU A C 1
ATOM 808 O O . LEU A 1 100 ? 18.062 12.617 -7.777 1 98 100 LEU A O 1
ATOM 812 N N . ILE A 1 101 ? 18.359 11.391 -9.617 1 97.38 101 ILE A N 1
ATOM 813 C CA . ILE A 1 101 ? 19.797 11.656 -9.664 1 97.38 101 ILE A CA 1
ATOM 814 C C . ILE A 1 101 ? 20.031 13.164 -9.789 1 97.38 101 ILE A C 1
ATOM 816 O O . ILE A 1 101 ? 20.828 13.734 -9.047 1 97.38 101 ILE A O 1
ATOM 820 N N . LEU A 1 102 ? 19.359 13.805 -10.656 1 96.38 102 LEU A N 1
ATOM 821 C CA . LEU A 1 102 ? 19.5 15.242 -10.859 1 96.38 102 LEU A CA 1
ATOM 822 C C . LEU A 1 102 ? 19.078 16 -9.602 1 96.38 102 LEU A C 1
ATOM 824 O O . LEU A 1 102 ? 19.719 16.984 -9.227 1 96.38 102 LEU A O 1
ATOM 828 N N . HIS A 1 103 ? 17.984 15.57 -8.969 1 96.44 103 HIS A N 1
ATOM 829 C CA . HIS A 1 103 ? 17.516 16.172 -7.73 1 96.44 103 HIS A CA 1
ATOM 830 C C . HIS A 1 103 ? 18.562 16.094 -6.637 1 96.44 103 HIS A C 1
ATOM 832 O O . HIS A 1 103 ? 18.844 17.094 -5.957 1 96.44 103 HIS A O 1
ATOM 838 N N . VAL A 1 104 ? 19.156 14.961 -6.5 1 95.25 104 VAL A N 1
ATOM 839 C CA . VAL A 1 104 ? 20.172 14.766 -5.473 1 95.25 104 VAL A CA 1
ATOM 840 C C . VAL A 1 104 ? 21.375 15.664 -5.754 1 95.25 104 VAL A C 1
ATOM 842 O O . VAL A 1 104 ? 21.922 16.281 -4.836 1 95.25 104 VAL A O 1
ATOM 845 N N . PHE A 1 105 ? 21.766 15.773 -6.965 1 94.25 105 PHE A N 1
ATOM 846 C CA . PHE A 1 105 ? 22.875 16.641 -7.348 1 94.25 105 PHE A CA 1
ATOM 847 C C . PHE A 1 105 ? 22.578 18.094 -7.027 1 94.25 105 PHE A C 1
ATOM 849 O O . PHE A 1 105 ? 23.422 18.797 -6.477 1 94.25 105 PHE A O 1
ATOM 856 N N . ARG A 1 106 ? 21.453 18.531 -7.367 1 92 106 ARG A N 1
ATOM 857 C CA . ARG A 1 106 ? 21.047 19.906 -7.086 1 92 106 ARG A CA 1
ATOM 858 C C . ARG A 1 106 ? 21.094 20.188 -5.59 1 92 106 ARG A C 1
ATOM 860 O O . ARG A 1 106 ? 21.625 21.234 -5.172 1 92 106 ARG A O 1
ATOM 867 N N . VAL A 1 107 ? 20.578 19.312 -4.773 1 91.62 107 VAL A N 1
ATOM 868 C CA . VAL A 1 107 ? 20.531 19.484 -3.326 1 91.62 107 VAL A CA 1
ATOM 869 C C . VAL A 1 107 ? 21.953 19.531 -2.766 1 91.62 107 VAL A C 1
ATOM 871 O O . VAL A 1 107 ? 22.25 20.344 -1.882 1 91.62 107 VAL A O 1
ATOM 874 N N . TYR A 1 108 ? 22.766 18.703 -3.303 1 90.81 108 TYR A N 1
ATOM 875 C CA . TYR A 1 108 ? 24.141 18.656 -2.834 1 90.81 108 TYR A CA 1
ATOM 876 C C . TYR A 1 108 ? 24.875 19.938 -3.195 1 90.81 108 TYR A C 1
ATOM 878 O O . TYR A 1 108 ? 25.562 20.531 -2.354 1 90.81 108 TYR A O 1
ATOM 886 N N . LEU A 1 109 ? 24.734 20.422 -4.367 1 90.25 109 LEU A N 1
ATOM 887 C CA . LEU A 1 109 ? 25.453 21.594 -4.871 1 90.25 109 LEU A CA 1
ATOM 888 C C . LEU A 1 109 ? 24.969 22.875 -4.199 1 90.25 109 LEU A C 1
ATOM 890 O O . LEU A 1 109 ? 25.703 23.844 -4.102 1 90.25 109 LEU A O 1
ATOM 894 N N . THR A 1 110 ? 23.766 22.891 -3.664 1 87.12 110 THR A N 1
ATOM 895 C CA . THR A 1 110 ? 23.219 24.094 -3.041 1 87.12 110 THR A CA 1
ATOM 896 C C . THR A 1 110 ? 23.328 24.016 -1.521 1 87.12 110 THR A C 1
ATOM 898 O O . THR A 1 110 ? 22.812 24.875 -0.808 1 87.12 110 THR A O 1
ATOM 901 N N . GLY A 1 111 ? 23.891 22.953 -1.026 1 86.62 111 GLY A N 1
ATOM 902 C CA . GLY A 1 111 ? 24.109 22.828 0.405 1 86.62 111 GLY A CA 1
ATOM 903 C C . GLY A 1 111 ? 22.844 22.469 1.165 1 86.62 111 GLY A C 1
ATOM 904 O O . GLY A 1 111 ? 22.703 22.797 2.346 1 86.62 111 GLY A O 1
ATOM 905 N N . GLY A 1 112 ? 21.953 21.859 0.495 1 84.75 112 GLY A N 1
ATOM 906 C CA . GLY A 1 112 ? 20.688 21.5 1.108 1 84.75 112 GLY A CA 1
ATOM 907 C C . GLY A 1 112 ? 20.812 20.438 2.176 1 84.75 112 GLY A C 1
ATOM 908 O O . GLY A 1 112 ? 19.844 20.141 2.889 1 84.75 112 GLY A O 1
ATOM 909 N N . PHE A 1 113 ? 22.016 19.859 2.332 1 87.25 113 PHE A N 1
ATOM 910 C CA . PHE A 1 113 ? 22.25 18.812 3.318 1 87.25 113 PHE A CA 1
ATOM 911 C C . PHE A 1 113 ? 22.766 19.406 4.625 1 87.25 113 PHE A C 1
ATOM 913 O O . PHE A 1 113 ? 22.875 18.703 5.633 1 87.25 113 PHE A O 1
ATOM 920 N N . LYS A 1 114 ? 23 20.688 4.59 1 85.25 114 LYS A N 1
ATOM 921 C CA . LYS A 1 114 ? 23.562 21.344 5.77 1 85.25 114 LYS A CA 1
ATOM 922 C C . LYS A 1 114 ? 22.469 21.734 6.754 1 85.25 114 LYS A C 1
ATOM 924 O O . LYS A 1 114 ? 21.281 21.656 6.434 1 85.25 114 LYS A O 1
ATOM 929 N N . ARG A 1 115 ? 22.969 22.219 7.875 1 83.31 115 ARG A N 1
ATOM 930 C CA . ARG A 1 115 ? 22.047 22.719 8.891 1 83.31 115 ARG A CA 1
ATOM 931 C C . ARG A 1 115 ? 21.125 23.781 8.305 1 83.31 115 ARG A C 1
ATOM 933 O O . ARG A 1 115 ? 21.562 24.641 7.547 1 83.31 115 ARG A O 1
ATOM 940 N N . PRO A 1 116 ? 19.859 23.531 8.609 1 81.19 116 PRO A N 1
ATOM 941 C CA . PRO A 1 116 ? 19.047 22.672 9.461 1 81.19 116 PRO A CA 1
ATOM 942 C C . PRO A 1 116 ? 18.375 21.547 8.688 1 81.19 116 PRO A C 1
ATOM 944 O O . PRO A 1 116 ? 17.438 20.922 9.188 1 81.19 116 PRO A O 1
ATOM 947 N N . ARG A 1 117 ? 18.891 21.281 7.496 1 86.5 117 ARG A N 1
ATOM 948 C CA . ARG A 1 117 ? 18.188 20.391 6.578 1 86.5 117 ARG A CA 1
ATOM 949 C C . ARG A 1 117 ? 18.828 19 6.574 1 86.5 117 ARG A C 1
ATOM 951 O O . ARG A 1 117 ? 18.672 18.234 5.613 1 86.5 117 ARG A O 1
ATOM 958 N N . GLU A 1 118 ? 19.547 18.641 7.59 1 89.81 118 GLU A N 1
ATOM 959 C CA . GLU A 1 118 ? 20.25 17.375 7.664 1 89.81 118 GLU A CA 1
ATOM 960 C C . GLU A 1 118 ? 19.281 16.203 7.582 1 89.81 118 GLU A C 1
ATOM 962 O O . GLU A 1 118 ? 19.531 15.227 6.863 1 89.81 118 GLU A O 1
ATOM 967 N N . LEU A 1 119 ? 18.203 16.297 8.305 1 89 119 LEU A N 1
ATOM 968 C CA . LEU A 1 119 ? 17.25 15.195 8.32 1 89 119 LEU A CA 1
ATOM 969 C C . LEU A 1 119 ? 16.516 15.094 6.984 1 89 119 LEU A C 1
ATOM 971 O O . LEU A 1 119 ? 16.172 13.992 6.547 1 89 119 LEU A O 1
ATOM 975 N N . THR A 1 120 ? 16.297 16.172 6.34 1 90.94 120 THR A N 1
ATOM 976 C CA . THR A 1 120 ? 15.727 16.156 4.992 1 90.94 120 THR A CA 1
ATOM 977 C C . THR A 1 120 ? 16.641 15.375 4.043 1 90.94 120 THR A C 1
ATOM 979 O O . THR A 1 120 ? 16.156 14.57 3.24 1 90.94 120 THR A O 1
ATOM 982 N N . TRP A 1 121 ? 17.906 15.602 4.203 1 93.31 121 TRP A N 1
ATOM 983 C CA . TRP A 1 121 ? 18.891 14.883 3.396 1 93.31 121 TRP A CA 1
ATOM 984 C C . TRP A 1 121 ? 18.844 13.383 3.686 1 93.31 121 TRP A C 1
ATOM 986 O O . TRP A 1 121 ? 18.844 12.57 2.762 1 93.31 121 TRP A O 1
ATOM 996 N N . VAL A 1 122 ? 18.766 13.07 4.914 1 94.06 122 VAL A N 1
ATOM 997 C CA . VAL A 1 122 ? 18.75 11.664 5.309 1 94.06 122 VAL A CA 1
ATOM 998 C C . VAL A 1 122 ? 17.516 10.977 4.73 1 94.06 122 VAL A C 1
ATOM 1000 O O . VAL A 1 122 ? 17.609 9.875 4.18 1 94.06 122 VAL A O 1
ATOM 1003 N N . THR A 1 123 ? 16.344 11.547 4.828 1 95.25 123 THR A N 1
ATOM 1004 C CA . THR A 1 123 ? 15.141 10.953 4.258 1 95.25 123 THR A CA 1
ATOM 1005 C C . THR A 1 123 ? 15.258 10.836 2.742 1 95.25 123 THR A C 1
ATOM 1007 O O . THR A 1 123 ? 14.766 9.867 2.15 1 95.25 123 THR A O 1
ATOM 1010 N N . GLY A 1 124 ? 15.875 11.82 2.146 1 96.44 124 GLY A N 1
ATOM 1011 C CA . GLY A 1 124 ? 16.141 11.727 0.719 1 96.44 124 GLY A CA 1
ATOM 1012 C C . GLY A 1 124 ? 17 10.539 0.352 1 96.44 124 GLY A C 1
ATOM 1013 O O . GLY A 1 124 ? 16.719 9.828 -0.612 1 96.44 124 GLY A O 1
ATOM 1014 N N . VAL A 1 125 ? 18.031 10.312 1.08 1 96.81 125 VAL A N 1
ATOM 1015 C CA . VAL A 1 125 ? 18.938 9.203 0.826 1 96.81 125 VAL A CA 1
ATOM 1016 C C . VAL A 1 125 ? 18.203 7.879 1.013 1 96.81 125 VAL A C 1
ATOM 1018 O O . VAL A 1 125 ? 18.344 6.965 0.199 1 96.81 125 VAL A O 1
ATOM 1021 N N . VAL A 1 126 ? 17.453 7.738 2.043 1 97.69 126 VAL A N 1
ATOM 1022 C CA . VAL A 1 126 ? 16.672 6.527 2.285 1 97.69 126 VAL A CA 1
ATOM 1023 C C . VAL A 1 126 ? 15.75 6.262 1.103 1 97.69 126 VAL A C 1
ATOM 1025 O O . VAL A 1 126 ? 15.664 5.133 0.614 1 97.69 126 VAL A O 1
ATOM 1028 N N . MET A 1 127 ? 15.078 7.289 0.623 1 98.44 127 MET A N 1
ATOM 1029 C CA . MET A 1 127 ? 14.148 7.121 -0.491 1 98.44 127 MET A CA 1
ATOM 1030 C C . MET A 1 127 ? 14.891 6.738 -1.767 1 98.44 127 MET A C 1
ATOM 1032 O O . MET A 1 127 ? 14.367 6.004 -2.604 1 98.44 127 MET A O 1
ATOM 1036 N N . ALA A 1 128 ? 16.10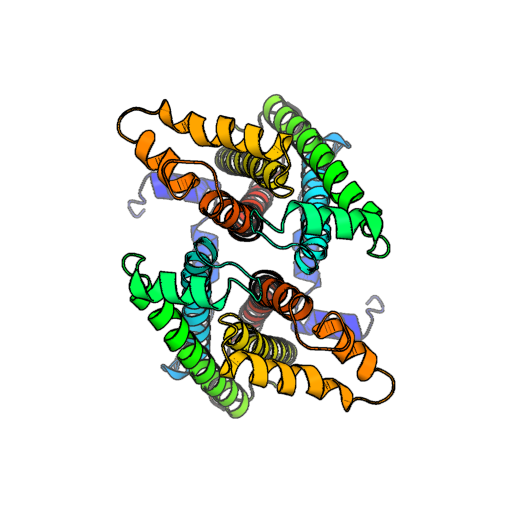9 7.25 -1.933 1 97.94 128 ALA A N 1
ATOM 1037 C CA . ALA A 1 128 ? 16.906 6.844 -3.078 1 97.94 128 ALA A CA 1
ATOM 1038 C C . ALA A 1 128 ? 17.234 5.352 -3.027 1 97.94 128 ALA A C 1
ATOM 1040 O O . ALA A 1 128 ? 17.141 4.656 -4.043 1 97.94 128 ALA A O 1
ATOM 1041 N N . VAL A 1 129 ? 17.578 4.887 -1.874 1 97.25 129 VAL A N 1
ATOM 1042 C CA . VAL A 1 129 ? 17.859 3.465 -1.694 1 97.25 129 VAL A CA 1
ATOM 1043 C C . VAL A 1 129 ? 16.594 2.652 -1.995 1 97.25 129 VAL A C 1
ATOM 1045 O O . VAL A 1 129 ? 16.656 1.614 -2.66 1 97.25 129 VAL A O 1
ATOM 1048 N N . ILE A 1 130 ? 15.469 3.088 -1.544 1 98.25 130 ILE A N 1
ATOM 1049 C CA . ILE A 1 130 ? 14.195 2.422 -1.814 1 98.25 130 ILE A CA 1
ATOM 1050 C C . ILE A 1 130 ? 13.945 2.387 -3.32 1 98.25 130 ILE A C 1
ATOM 1052 O O . ILE A 1 130 ? 13.469 1.382 -3.854 1 98.25 130 ILE A O 1
ATOM 1056 N N . THR A 1 131 ? 14.258 3.461 -3.951 1 98.12 131 THR A N 1
ATOM 1057 C CA . THR A 1 131 ? 14.062 3.527 -5.395 1 98.12 131 THR A CA 1
ATOM 1058 C C . THR A 1 131 ? 14.93 2.484 -6.102 1 98.12 131 THR A C 1
ATOM 1060 O O . THR A 1 131 ? 14.469 1.819 -7.031 1 98.12 131 THR A O 1
ATOM 1063 N N . VAL A 1 132 ? 16.141 2.336 -5.688 1 95.81 132 VAL A N 1
ATOM 1064 C CA . VAL A 1 132 ? 17 1.31 -6.254 1 95.81 132 VAL A CA 1
ATOM 1065 C C . VAL A 1 132 ? 16.406 -0.073 -5.988 1 95.81 132 VAL A C 1
ATOM 1067 O O . VAL A 1 132 ? 16.406 -0.932 -6.875 1 95.81 132 VAL A O 1
ATOM 1070 N N . ALA A 1 133 ? 15.945 -0.278 -4.805 1 96.38 133 ALA A N 1
ATOM 1071 C CA . ALA A 1 133 ? 15.305 -1.546 -4.457 1 96.38 133 ALA A CA 1
ATOM 1072 C C . ALA A 1 133 ? 14.102 -1.817 -5.352 1 96.38 133 ALA A C 1
ATOM 1074 O O . ALA A 1 133 ? 13.859 -2.959 -5.746 1 96.38 133 ALA A O 1
ATOM 1075 N N . PHE A 1 134 ? 13.328 -0.792 -5.68 1 98.06 134 PHE A N 1
ATOM 1076 C CA . PHE A 1 134 ? 12.242 -0.92 -6.645 1 98.06 134 PHE A CA 1
ATOM 1077 C C . PHE A 1 134 ? 12.758 -1.447 -7.977 1 98.06 134 PHE A C 1
ATOM 1079 O O . PHE A 1 134 ? 12.141 -2.322 -8.586 1 98.06 134 PHE A O 1
ATOM 1086 N N . GLY A 1 135 ? 13.867 -0.884 -8.406 1 96.06 135 GLY A N 1
ATOM 1087 C CA . GLY A 1 135 ? 14.438 -1.319 -9.672 1 96.06 135 GLY A CA 1
ATOM 1088 C C . GLY A 1 135 ? 14.82 -2.787 -9.688 1 96.06 135 GLY A C 1
ATOM 1089 O O . GLY A 1 135 ? 14.508 -3.512 -10.633 1 96.06 135 GLY A O 1
ATOM 1090 N N . VAL A 1 136 ? 15.406 -3.197 -8.617 1 93.94 136 VAL A N 1
ATOM 1091 C CA . VAL A 1 136 ? 15.875 -4.574 -8.516 1 93.94 136 VAL A CA 1
ATOM 1092 C C . VAL A 1 136 ? 14.68 -5.523 -8.461 1 93.94 136 VAL A C 1
ATOM 1094 O O . VAL A 1 136 ? 14.617 -6.504 -9.203 1 93.94 136 VAL A O 1
ATOM 1097 N N . THR A 1 137 ? 13.758 -5.258 -7.621 1 96.25 137 THR A N 1
ATOM 1098 C CA . THR A 1 137 ? 12.609 -6.141 -7.477 1 96.25 137 THR A CA 1
ATOM 1099 C C . THR A 1 137 ? 11.742 -6.113 -8.727 1 96.25 137 THR A C 1
ATOM 1101 O O . THR A 1 137 ? 11.242 -7.152 -9.172 1 96.25 137 THR A O 1
ATOM 1104 N N . GLY A 1 138 ? 11.594 -4.953 -9.328 1 96.5 138 GLY A N 1
ATOM 1105 C CA . GLY A 1 138 ? 10.797 -4.836 -10.539 1 96.5 138 GLY A CA 1
ATOM 1106 C C . GLY A 1 138 ? 11.391 -5.59 -11.719 1 96.5 138 GLY A C 1
ATOM 1107 O O . GLY A 1 138 ? 10.664 -6.199 -12.5 1 96.5 138 GLY A O 1
ATOM 1108 N N . TYR A 1 139 ? 12.633 -5.562 -11.82 1 94 139 TYR A N 1
ATOM 1109 C CA . TYR A 1 139 ? 13.344 -6.199 -12.93 1 94 139 TYR A CA 1
ATOM 1110 C C . TYR A 1 139 ? 13.211 -7.715 -12.852 1 94 139 TYR A C 1
ATOM 1112 O O . TYR A 1 139 ? 13.273 -8.398 -13.875 1 94 139 TYR A O 1
ATOM 1120 N N . SER A 1 140 ? 12.938 -8.203 -11.734 1 94.69 140 SER A N 1
ATOM 1121 C CA . SER A 1 140 ? 12.914 -9.648 -11.539 1 94.69 140 SER A CA 1
ATOM 1122 C C . SER A 1 140 ? 11.523 -10.219 -11.773 1 94.69 140 SER A C 1
ATOM 1124 O O . SER A 1 140 ? 11.359 -11.43 -11.953 1 94.69 140 SER A O 1
ATOM 1126 N N . LEU A 1 141 ? 10.531 -9.461 -11.812 1 97.12 141 LEU A N 1
ATOM 1127 C CA . LEU A 1 141 ? 9.156 -9.93 -11.727 1 97.12 141 LEU A CA 1
ATOM 1128 C C . LEU A 1 141 ? 8.75 -10.648 -13.008 1 97.12 141 LEU A C 1
ATOM 1130 O O . LEU A 1 141 ? 8.031 -11.648 -12.961 1 97.12 141 LEU A O 1
ATOM 1134 N N . PRO A 1 142 ? 9.266 -10.227 -14.148 1 96.94 142 PRO A N 1
ATOM 1135 C CA . PRO A 1 142 ? 8.93 -11 -15.344 1 96.94 142 PRO A CA 1
ATOM 1136 C C . PRO A 1 142 ? 9.484 -12.422 -15.305 1 96.94 142 PRO A C 1
ATOM 1138 O O . PRO A 1 142 ? 8.961 -13.312 -15.977 1 96.94 142 PRO A O 1
ATOM 1141 N N . TRP A 1 143 ? 10.578 -12.609 -14.523 1 97.31 143 TRP A N 1
ATOM 1142 C CA . TRP A 1 143 ? 11.188 -13.914 -14.273 1 97.31 143 TRP A CA 1
ATOM 1143 C C . TRP A 1 143 ? 11.695 -14.531 -15.578 1 97.31 143 TRP A C 1
ATOM 1145 O O . TRP A 1 143 ? 11.539 -15.734 -15.797 1 97.31 143 TRP A O 1
ATOM 1155 N N . ASP A 1 144 ? 12.07 -13.719 -16.484 1 96.31 144 ASP A N 1
ATOM 1156 C CA . ASP A 1 144 ? 12.828 -14.211 -17.625 1 96.31 144 ASP A CA 1
ATOM 1157 C C . ASP A 1 144 ? 14.297 -14.406 -17.266 1 96.31 144 ASP A C 1
ATOM 1159 O O . ASP A 1 144 ? 14.68 -14.281 -16.109 1 96.31 144 ASP A O 1
ATOM 1163 N N . GLN A 1 145 ? 15.086 -14.773 -18.234 1 94.56 145 GLN A N 1
ATOM 1164 C CA . GLN A 1 145 ? 16.484 -15.07 -17.953 1 94.56 145 GLN A CA 1
ATOM 1165 C C . GLN A 1 145 ? 17.203 -13.859 -17.375 1 94.56 145 GLN A C 1
ATOM 1167 O O . GLN A 1 145 ? 17.938 -13.977 -16.391 1 94.56 145 GLN A O 1
ATOM 1172 N N . VAL A 1 146 ? 16.938 -12.766 -17.953 1 92.62 146 VAL A N 1
ATOM 1173 C CA . VAL A 1 146 ? 17.594 -11.539 -17.5 1 92.62 146 VAL A CA 1
ATOM 1174 C C . VAL A 1 146 ? 17.172 -11.234 -16.062 1 92.62 146 VAL A C 1
ATOM 1176 O O . VAL A 1 146 ? 18.016 -10.922 -15.219 1 92.62 146 VAL A O 1
ATOM 1179 N N . GLY A 1 147 ? 15.93 -11.32 -15.773 1 93.69 147 GLY A N 1
ATOM 1180 C CA . GLY A 1 147 ? 15.43 -11.086 -14.43 1 93.69 147 GLY A CA 1
ATOM 1181 C C . GLY A 1 147 ? 15.969 -12.078 -13.414 1 93.69 147 GLY A C 1
ATOM 1182 O O . GLY A 1 147 ? 16.359 -11.688 -12.312 1 93.69 147 GLY A O 1
ATOM 1183 N N . TYR A 1 148 ? 16.047 -13.344 -13.828 1 94.69 148 TYR A N 1
ATOM 1184 C CA . TYR A 1 148 ? 16.547 -14.391 -12.953 1 94.69 148 TYR A CA 1
ATOM 1185 C C . TYR A 1 148 ? 18 -14.148 -12.586 1 94.69 148 TYR A C 1
ATOM 1187 O O . TYR A 1 148 ? 18.359 -14.195 -11.406 1 94.69 148 TYR A O 1
ATOM 1195 N N . TRP A 1 149 ? 18.797 -13.828 -13.523 1 94.31 149 TRP A N 1
ATOM 1196 C CA . TRP A 1 149 ? 20.219 -13.648 -13.266 1 94.31 149 TRP A CA 1
ATOM 1197 C C . TRP A 1 149 ? 20.484 -12.367 -12.484 1 94.31 149 TRP A C 1
ATOM 1199 O O . TRP A 1 149 ? 21.375 -12.312 -11.641 1 94.31 149 TRP A O 1
ATOM 1209 N N . ALA A 1 150 ? 19.688 -11.383 -12.789 1 93.25 150 ALA A N 1
ATOM 1210 C CA . ALA A 1 150 ? 19.797 -10.141 -12.016 1 93.25 150 ALA A CA 1
ATOM 1211 C C . ALA A 1 150 ? 19.516 -10.391 -10.539 1 93.25 150 ALA A C 1
ATOM 1213 O O . ALA A 1 150 ? 20.266 -9.938 -9.672 1 93.25 150 ALA A O 1
ATOM 1214 N N . VAL A 1 151 ? 18.516 -11.125 -10.242 1 95.12 151 VAL A N 1
ATOM 1215 C CA . VAL A 1 151 ? 18.141 -11.406 -8.859 1 95.12 151 VAL A CA 1
ATOM 1216 C C . VAL A 1 151 ? 19.203 -12.289 -8.211 1 95.12 151 VAL A C 1
ATOM 1218 O O . VAL A 1 151 ? 19.547 -12.109 -7.039 1 95.12 151 VAL A O 1
ATOM 1221 N N . LYS A 1 152 ? 19.703 -13.203 -8.969 1 94.94 152 LYS A N 1
ATOM 1222 C CA . LYS A 1 152 ? 20.734 -14.094 -8.43 1 94.94 152 LYS A CA 1
ATOM 1223 C C . LYS A 1 152 ? 21.969 -13.305 -8.016 1 94.94 152 LYS A C 1
ATOM 1225 O O . LYS A 1 152 ? 22.516 -13.516 -6.93 1 94.94 152 LYS A O 1
ATOM 1230 N N . ILE A 1 153 ? 22.328 -12.375 -8.82 1 94.5 153 ILE A N 1
ATOM 1231 C CA . ILE A 1 153 ? 23.516 -11.586 -8.547 1 94.5 153 ILE A CA 1
ATOM 1232 C C . ILE A 1 153 ? 23.25 -10.633 -7.383 1 94.5 153 ILE A C 1
ATOM 1234 O O . ILE A 1 153 ? 24 -10.625 -6.398 1 94.5 153 ILE A O 1
ATOM 1238 N N . VAL A 1 154 ? 22.188 -9.906 -7.434 1 93.88 154 VAL A N 1
ATOM 1239 C CA . VAL A 1 154 ? 21.953 -8.828 -6.484 1 93.88 154 VAL A CA 1
ATOM 1240 C C . VAL A 1 154 ? 21.625 -9.406 -5.109 1 93.88 154 VAL A C 1
ATOM 1242 O O . VAL A 1 154 ? 22.047 -8.875 -4.086 1 93.88 154 VAL A O 1
ATOM 1245 N N . SER A 1 155 ? 20.812 -10.5 -5.031 1 94.88 155 SER A N 1
ATOM 1246 C CA . SER A 1 155 ? 20.453 -11.086 -3.746 1 94.88 155 SER A CA 1
ATOM 1247 C C . SER A 1 155 ? 21.672 -11.727 -3.07 1 94.88 155 SER A C 1
ATOM 1249 O O . SER A 1 155 ? 21.625 -12.039 -1.879 1 94.88 155 SER A O 1
ATOM 1251 N N . GLY A 1 156 ? 22.719 -11.898 -3.844 1 94.75 156 GLY A N 1
ATOM 1252 C CA . GLY A 1 156 ? 23.938 -12.477 -3.299 1 94.75 156 GLY A CA 1
ATOM 1253 C C . GLY A 1 156 ? 24.891 -11.445 -2.721 1 94.75 156 GLY A C 1
ATOM 1254 O O . GLY A 1 156 ? 25.828 -11.789 -1.996 1 94.75 156 GLY A O 1
ATOM 1255 N N . VAL A 1 157 ? 24.703 -10.242 -2.939 1 92.44 157 VAL A N 1
ATOM 1256 C CA . VAL A 1 157 ? 25.609 -9.156 -2.582 1 92.44 157 VAL A CA 1
ATOM 1257 C C . VAL A 1 157 ? 25.766 -9.086 -1.064 1 92.44 157 VAL A C 1
ATOM 1259 O O . VAL A 1 157 ? 26.875 -8.93 -0.55 1 92.44 157 VAL A O 1
ATOM 1262 N N . PRO A 1 158 ? 24.719 -9.25 -0.299 1 94.31 158 PRO A N 1
ATOM 1263 C CA . PRO A 1 158 ? 24.844 -9.117 1.154 1 94.31 158 PRO A CA 1
ATOM 1264 C C . PRO A 1 158 ? 25.734 -10.195 1.765 1 94.31 158 PRO A C 1
ATOM 1266 O O . PRO A 1 158 ? 26.125 -10.102 2.934 1 94.31 158 PRO A O 1
ATOM 1269 N N . ALA A 1 159 ? 26.016 -11.25 0.979 1 93.81 159 ALA A N 1
ATOM 1270 C CA . ALA A 1 159 ? 26.859 -12.336 1.478 1 93.81 159 ALA A CA 1
ATOM 1271 C C . ALA A 1 159 ? 28.234 -11.812 1.911 1 93.81 159 ALA A C 1
ATOM 1273 O O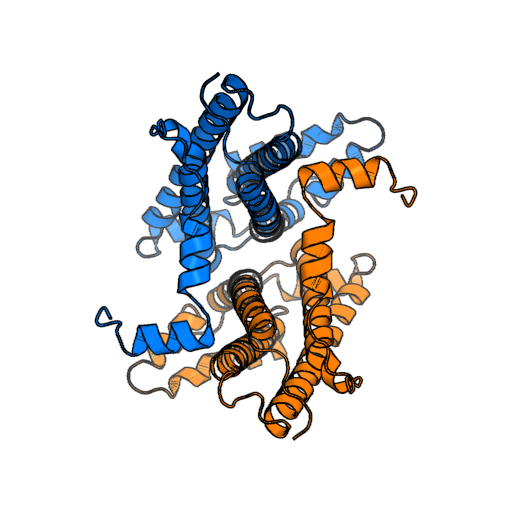 . ALA A 1 159 ? 28.922 -12.438 2.721 1 93.81 159 ALA A O 1
ATOM 1274 N N . ALA A 1 160 ? 28.625 -10.656 1.435 1 94.25 160 ALA A N 1
ATOM 1275 C CA . ALA A 1 160 ? 29.938 -10.062 1.713 1 94.25 160 ALA A CA 1
ATOM 1276 C C . ALA A 1 160 ? 29.969 -9.438 3.105 1 94.25 160 ALA A C 1
ATOM 1278 O O . ALA A 1 160 ? 31.031 -9.117 3.625 1 94.25 160 ALA A O 1
ATOM 1279 N N . ILE A 1 161 ? 28.797 -9.219 3.656 1 93 161 ILE A N 1
ATOM 1280 C CA . ILE A 1 161 ? 28.75 -8.625 4.988 1 93 161 ILE A CA 1
ATOM 1281 C C . ILE A 1 161 ? 29.125 -9.672 6.035 1 93 161 ILE A C 1
ATOM 1283 O O . ILE A 1 161 ? 28.469 -10.711 6.145 1 93 161 ILE A O 1
ATOM 1287 N N . PRO A 1 162 ? 30.156 -9.273 6.871 1 93.25 162 PRO A N 1
ATOM 1288 C CA . PRO A 1 162 ? 30.594 -10.25 7.867 1 93.25 162 PRO A CA 1
ATOM 1289 C C . PRO A 1 162 ? 29.516 -10.586 8.883 1 93.25 162 PRO A C 1
ATOM 1291 O O . PRO A 1 162 ? 28.719 -9.719 9.258 1 93.25 162 PRO A O 1
ATOM 1294 N N . VAL A 1 163 ? 29.453 -11.828 9.352 1 94.25 163 VAL A N 1
ATOM 1295 C CA . VAL A 1 163 ? 28.656 -12.336 10.477 1 94.25 163 VAL A CA 1
ATOM 1296 C C . VAL A 1 163 ? 27.203 -12.516 10.047 1 94.25 163 VAL A C 1
ATOM 1298 O O . VAL A 1 163 ? 26.609 -13.578 10.258 1 94.25 163 VAL A O 1
ATOM 1301 N N . VAL A 1 164 ? 26.641 -11.562 9.258 1 94.5 164 VAL A N 1
ATOM 1302 C CA . VAL A 1 164 ? 25.188 -11.617 9.047 1 94.5 164 VAL A CA 1
ATOM 1303 C C . VAL A 1 164 ? 24.891 -11.812 7.562 1 94.5 164 VAL A C 1
ATOM 1305 O O . VAL A 1 164 ? 23.734 -11.945 7.172 1 94.5 164 VAL A O 1
ATOM 1308 N N . GLY A 1 165 ? 25.828 -11.891 6.711 1 94 165 GLY A N 1
ATOM 1309 C CA . GLY A 1 165 ? 25.656 -11.891 5.266 1 94 165 GLY A CA 1
ATOM 1310 C C . GLY A 1 165 ? 24.812 -13.055 4.773 1 94 165 GLY A C 1
ATOM 1311 O O . GLY A 1 165 ? 23.844 -12.859 4.035 1 94 165 GLY A O 1
ATOM 1312 N N . ASP A 1 166 ? 25.156 -14.258 5.18 1 93.69 166 ASP A N 1
ATOM 1313 C CA . ASP A 1 166 ? 24.453 -15.453 4.738 1 93.69 166 ASP A CA 1
ATOM 1314 C C . ASP A 1 166 ? 22.984 -15.43 5.188 1 93.69 166 ASP A C 1
ATOM 1316 O O . ASP A 1 166 ? 22.094 -15.844 4.445 1 93.69 166 ASP A O 1
ATOM 1320 N N . PHE A 1 167 ? 22.844 -14.977 6.344 1 94.94 167 PHE A N 1
ATOM 1321 C CA . PHE A 1 167 ? 21.484 -14.859 6.855 1 94.94 167 PHE A CA 1
ATOM 1322 C C . PHE A 1 167 ? 20.656 -13.883 6.023 1 94.94 167 PHE A C 1
ATOM 1324 O O . PHE A 1 167 ? 19.5 -14.148 5.703 1 94.94 167 PHE A O 1
ATOM 1331 N N . MET A 1 168 ? 21.281 -12.805 5.617 1 94.31 168 MET A N 1
ATOM 1332 C CA . MET A 1 168 ? 20.594 -11.789 4.824 1 94.31 168 MET A CA 1
ATOM 1333 C C . MET A 1 168 ? 20.234 -12.32 3.439 1 94.31 168 MET A C 1
ATOM 1335 O O . MET A 1 168 ? 19.156 -12.047 2.924 1 94.31 168 MET A O 1
ATOM 1339 N N . VAL A 1 169 ? 21.125 -13.062 2.893 1 95.44 169 VAL A N 1
ATOM 1340 C CA . VAL A 1 169 ? 20.875 -13.664 1.585 1 95.44 169 VAL A CA 1
ATOM 1341 C C . VAL A 1 169 ? 19.688 -14.617 1.675 1 95.44 169 VAL A C 1
ATOM 1343 O O . VAL A 1 169 ? 18.766 -14.555 0.847 1 95.44 169 VAL A O 1
ATOM 1346 N N . GLU A 1 170 ? 19.672 -15.422 2.678 1 94.88 170 GLU A N 1
ATOM 1347 C CA . GLU A 1 170 ? 18.578 -16.375 2.852 1 94.88 170 GLU A CA 1
ATOM 1348 C C . GLU A 1 170 ? 17.266 -15.672 3.15 1 94.88 170 GLU A C 1
ATOM 1350 O O . GLU A 1 170 ? 16.203 -16.125 2.721 1 94.88 170 GLU A O 1
ATOM 1355 N N . LEU A 1 171 ? 17.359 -14.641 3.859 1 93.75 171 LEU A N 1
ATOM 1356 C CA . LEU A 1 171 ? 16.156 -13.859 4.16 1 93.75 171 LEU A CA 1
ATOM 1357 C C . LEU A 1 171 ? 15.57 -13.258 2.889 1 93.75 171 LEU A C 1
ATOM 1359 O O . LEU A 1 171 ? 14.359 -13.305 2.684 1 93.75 171 LEU A O 1
ATOM 1363 N N . LEU A 1 172 ? 16.375 -12.797 2.035 1 94.25 172 LEU A N 1
ATOM 1364 C CA . LEU A 1 172 ? 15.922 -12.188 0.789 1 94.25 172 LEU A CA 1
ATOM 1365 C C . LEU A 1 172 ? 15.383 -13.234 -0.173 1 94.25 172 LEU A C 1
ATOM 1367 O O . LEU A 1 172 ? 14.328 -13.047 -0.777 1 94.25 172 LEU A O 1
ATOM 1371 N N . ARG A 1 173 ? 16.078 -14.328 -0.227 1 95.25 173 ARG A N 1
ATOM 1372 C CA . ARG A 1 173 ? 15.727 -15.359 -1.195 1 95.25 173 ARG A CA 1
ATOM 1373 C C . ARG A 1 173 ? 14.609 -16.25 -0.66 1 95.25 173 ARG A C 1
ATOM 1375 O O . ARG A 1 173 ? 13.875 -16.875 -1.434 1 95.25 173 ARG A O 1
ATOM 1382 N N . GLY A 1 174 ? 14.484 -16.344 0.679 1 93.69 174 GLY A N 1
ATOM 1383 C CA . GLY A 1 174 ? 13.586 -17.312 1.298 1 93.69 174 GLY A CA 1
ATOM 1384 C C . GLY A 1 174 ? 14.156 -18.719 1.34 1 93.69 174 GLY A C 1
ATOM 1385 O O . GLY A 1 174 ? 13.406 -19.688 1.466 1 93.69 174 GLY A O 1
ATOM 1386 N N . GLY A 1 175 ? 15.484 -18.828 1.098 1 93.12 175 GLY A N 1
ATOM 1387 C CA . GLY A 1 175 ? 16.203 -20.094 1.048 1 93.12 175 GLY A CA 1
ATOM 1388 C C . GLY A 1 175 ? 17.594 -19.969 0.479 1 93.12 175 GLY A C 1
ATOM 1389 O O . GLY A 1 175 ? 18.109 -18.859 0.293 1 93.12 175 GLY A O 1
ATOM 1390 N N . GLU A 1 176 ? 18.094 -21.125 0.194 1 90.81 176 GLU A N 1
ATOM 1391 C CA . GLU A 1 176 ? 19.484 -21.156 -0.255 1 90.81 176 GLU A CA 1
ATOM 1392 C C . GLU A 1 176 ? 19.594 -20.781 -1.73 1 90.81 176 GLU A C 1
ATOM 1394 O O . GLU A 1 176 ? 20.531 -20.094 -2.133 1 90.81 176 GLU A O 1
ATOM 1399 N N . SER A 1 177 ? 18.625 -21.156 -2.518 1 94.88 177 SER A N 1
ATOM 1400 C CA . SER A 1 177 ? 18.672 -20.906 -3.955 1 94.88 177 SER A CA 1
ATOM 1401 C C . SER A 1 177 ? 17.578 -19.953 -4.398 1 94.88 177 SER A C 1
ATOM 1403 O O . SER A 1 177 ? 16.609 -19.734 -3.678 1 94.88 177 SER A O 1
ATOM 1405 N N . VAL A 1 178 ? 17.844 -19.359 -5.543 1 96.62 178 VAL A N 1
ATOM 1406 C CA . VAL A 1 178 ? 16.844 -18.484 -6.164 1 96.62 178 VAL A CA 1
ATOM 1407 C C . VAL A 1 178 ? 15.758 -19.344 -6.809 1 96.62 178 VAL A C 1
ATOM 1409 O O . VAL A 1 178 ? 16.047 -20.297 -7.531 1 96.62 178 VAL A O 1
ATOM 1412 N N . GLY A 1 179 ? 14.523 -19.047 -6.445 1 96.81 179 GLY A N 1
ATOM 1413 C CA . GLY A 1 179 ? 13.406 -19.812 -6.973 1 96.81 179 GLY A CA 1
ATOM 1414 C C . GLY A 1 179 ? 12.055 -19.203 -6.621 1 96.81 179 GLY A C 1
ATOM 1415 O O . GLY A 1 179 ? 11.898 -17.984 -6.633 1 96.81 179 GLY A O 1
ATOM 1416 N N . GLN A 1 180 ? 11.109 -20.109 -6.371 1 97.06 180 GLN A N 1
ATOM 1417 C CA . GLN A 1 180 ? 9.734 -19.688 -6.133 1 97.06 180 GLN A CA 1
ATOM 1418 C C . GLN A 1 180 ? 9.633 -18.812 -4.891 1 97.06 180 GLN A C 1
ATOM 1420 O O . GLN A 1 180 ? 8.961 -17.781 -4.91 1 97.06 180 GLN A O 1
ATOM 1425 N N . THR A 1 181 ? 10.312 -19.172 -3.893 1 96.94 181 THR A N 1
ATOM 1426 C CA . THR A 1 181 ? 10.242 -18.406 -2.652 1 96.94 181 THR A CA 1
ATOM 1427 C C . THR A 1 181 ? 10.812 -17 -2.848 1 96.94 181 THR A C 1
ATOM 1429 O O . THR A 1 181 ? 10.297 -16.031 -2.287 1 96.94 181 THR A O 1
ATOM 1432 N N . THR A 1 182 ? 11.836 -16.891 -3.623 1 97.69 182 THR A N 1
ATOM 1433 C CA . THR A 1 182 ? 12.438 -15.594 -3.914 1 97.69 182 THR A CA 1
ATOM 1434 C C . THR A 1 182 ? 11.445 -14.688 -4.648 1 97.69 182 THR A C 1
ATOM 1436 O O . THR A 1 182 ? 11.242 -13.539 -4.254 1 97.69 182 THR A O 1
ATOM 1439 N N . LEU A 1 183 ? 10.867 -15.281 -5.672 1 97.5 183 LEU A N 1
ATOM 1440 C CA . LEU A 1 183 ? 9.922 -14.508 -6.469 1 97.5 183 LEU A CA 1
ATOM 1441 C C . LEU A 1 183 ? 8.742 -14.047 -5.617 1 97.5 183 LEU A C 1
ATOM 1443 O O . LEU A 1 183 ? 8.305 -12.898 -5.727 1 97.5 183 LEU A O 1
ATOM 1447 N N . THR A 1 184 ? 8.266 -14.875 -4.754 1 97.44 184 THR A N 1
ATOM 1448 C CA . THR A 1 184 ? 7.16 -14.539 -3.865 1 97.44 184 THR A CA 1
ATOM 1449 C C . THR A 1 184 ? 7.535 -13.375 -2.951 1 97.44 184 THR A C 1
ATOM 1451 O O . THR A 1 184 ? 6.762 -12.43 -2.799 1 97.44 184 THR A O 1
ATOM 1454 N N . ARG A 1 185 ? 8.656 -13.414 -2.43 1 96.75 185 ARG A N 1
ATOM 1455 C CA . ARG A 1 185 ? 9.109 -12.375 -1.516 1 96.75 185 ARG A CA 1
ATOM 1456 C C . ARG A 1 185 ? 9.367 -11.062 -2.26 1 96.75 185 ARG A C 1
ATOM 1458 O O . ARG A 1 185 ? 9.008 -9.992 -1.776 1 96.75 185 ARG A O 1
ATOM 1465 N N . PHE A 1 186 ? 9.977 -11.156 -3.402 1 97.44 186 PHE A N 1
ATOM 1466 C CA . PHE A 1 186 ? 10.281 -9.961 -4.172 1 97.44 186 PHE A CA 1
ATOM 1467 C C . PHE A 1 186 ? 9.008 -9.297 -4.676 1 97.44 186 PHE A C 1
ATOM 1469 O O . PHE A 1 186 ? 8.938 -8.07 -4.77 1 97.44 186 PHE A O 1
ATOM 1476 N N . TYR A 1 187 ? 8.023 -10.109 -5.055 1 97.88 187 TYR A N 1
ATOM 1477 C CA . TYR A 1 187 ? 6.73 -9.547 -5.422 1 97.88 187 TYR A CA 1
ATOM 1478 C C . TYR A 1 187 ? 6.102 -8.812 -4.242 1 97.88 187 TYR A C 1
ATOM 1480 O O . TYR A 1 187 ? 5.598 -7.695 -4.398 1 97.88 187 TYR A O 1
ATOM 1488 N N . SER A 1 188 ? 6.164 -9.438 -3.076 1 97.19 188 SER A N 1
ATOM 1489 C CA . SER A 1 188 ? 5.641 -8.828 -1.859 1 97.19 188 SER A CA 1
ATOM 1490 C C . SER A 1 188 ? 6.375 -7.531 -1.53 1 97.19 188 SER A C 1
ATOM 1492 O O . SER A 1 188 ? 5.746 -6.52 -1.207 1 97.19 188 SER A O 1
ATOM 1494 N N . LEU A 1 189 ? 7.641 -7.562 -1.673 1 96.75 189 LEU A N 1
ATOM 1495 C CA . LEU A 1 189 ? 8.445 -6.371 -1.415 1 96.75 189 LEU A CA 1
ATOM 1496 C C . LEU A 1 189 ? 8.078 -5.254 -2.387 1 96.75 189 LEU A C 1
ATOM 1498 O O . LEU A 1 189 ? 7.863 -4.109 -1.975 1 96.75 189 LEU A O 1
ATOM 1502 N N . HIS A 1 190 ? 7.977 -5.586 -3.605 1 98 190 HIS A N 1
ATOM 1503 C CA . HIS A 1 190 ? 7.766 -4.605 -4.664 1 98 190 HIS A CA 1
ATOM 1504 C C . HIS A 1 190 ? 6.379 -3.977 -4.562 1 98 190 HIS A C 1
ATOM 1506 O O . HIS A 1 190 ? 6.219 -2.773 -4.773 1 98 190 HIS A O 1
ATOM 1512 N N . THR A 1 191 ? 5.41 -4.742 -4.211 1 96.94 191 THR A N 1
ATOM 1513 C CA . THR A 1 191 ? 4.035 -4.27 -4.312 1 96.94 191 THR A CA 1
ATOM 1514 C C . THR A 1 191 ? 3.518 -3.807 -2.955 1 96.94 191 THR A C 1
ATOM 1516 O O . THR A 1 191 ? 2.52 -3.088 -2.877 1 96.94 191 THR A O 1
ATOM 1519 N N . PHE A 1 192 ? 4.227 -4.234 -1.904 1 95.94 192 PHE A N 1
ATOM 1520 C CA . PHE A 1 192 ? 3.689 -3.932 -0.583 1 95.94 192 PHE A CA 1
ATOM 1521 C C . PHE A 1 192 ? 4.688 -3.121 0.234 1 95.94 192 PHE A C 1
ATOM 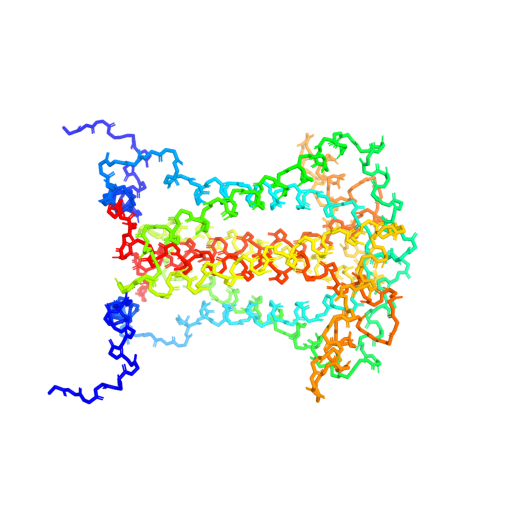1523 O O . PHE A 1 192 ? 4.508 -1.918 0.43 1 95.94 192 PHE A O 1
ATOM 1530 N N . VAL A 1 193 ? 5.793 -3.645 0.496 1 94.44 193 VAL A N 1
ATOM 1531 C CA . VAL A 1 193 ? 6.723 -3.07 1.462 1 94.44 193 VAL A CA 1
ATOM 1532 C C . VAL A 1 193 ? 7.27 -1.747 0.93 1 94.44 193 VAL A C 1
ATOM 1534 O O . VAL A 1 193 ? 7.203 -0.722 1.612 1 94.44 193 VAL A O 1
ATOM 1537 N N . LEU A 1 194 ? 7.746 -1.837 -0.225 1 97.31 194 LEU A N 1
ATOM 1538 C CA . LEU A 1 194 ? 8.477 -0.694 -0.759 1 97.31 194 LEU A CA 1
ATOM 1539 C C . LEU A 1 194 ? 7.539 0.479 -1.02 1 97.31 194 LEU A C 1
ATOM 1541 O O . LEU A 1 194 ? 7.832 1.614 -0.638 1 97.31 194 LEU A O 1
ATOM 1545 N N . PRO A 1 195 ? 6.371 0.254 -1.587 1 97.12 195 PRO A N 1
ATOM 1546 C CA . PRO A 1 195 ? 5.473 1.392 -1.805 1 97.12 195 PRO A CA 1
ATOM 1547 C C . PRO A 1 195 ? 5.039 2.059 -0.502 1 97.12 195 PRO A C 1
ATOM 1549 O O . PRO A 1 195 ? 5.031 3.289 -0.407 1 97.12 195 PRO A O 1
ATOM 1552 N N . TRP A 1 196 ? 4.742 1.325 0.504 1 96.69 196 TRP A N 1
ATOM 1553 C CA . TRP A 1 196 ? 4.297 1.892 1.773 1 96.69 196 TRP A CA 1
ATOM 1554 C C . TRP A 1 196 ? 5.438 2.621 2.475 1 96.69 196 TRP A C 1
ATOM 1556 O O . TRP A 1 196 ? 5.246 3.717 3.008 1 96.69 196 TRP A O 1
ATOM 1566 N N . THR A 1 197 ? 6.633 2.035 2.457 1 96.56 197 THR A N 1
ATOM 1567 C CA . THR A 1 197 ? 7.781 2.668 3.094 1 96.56 197 THR A CA 1
ATOM 1568 C C . THR A 1 197 ? 8.141 3.969 2.381 1 96.56 197 THR A C 1
ATOM 1570 O O . THR A 1 197 ? 8.438 4.977 3.029 1 96.56 197 THR A O 1
ATOM 1573 N N . LEU A 1 198 ? 8.07 3.914 1.103 1 97.81 198 LEU A N 1
ATOM 1574 C CA . LEU A 1 198 ? 8.375 5.121 0.34 1 97.81 198 LEU A CA 1
ATOM 1575 C C . LEU A 1 198 ? 7.379 6.23 0.666 1 97.81 198 LEU A C 1
ATOM 1577 O O . LEU A 1 198 ? 7.766 7.391 0.828 1 97.81 198 LEU A O 1
ATOM 1581 N N . ALA A 1 199 ? 6.164 5.91 0.737 1 95 199 ALA A N 1
ATOM 1582 C CA . ALA A 1 199 ? 5.133 6.895 1.041 1 95 199 ALA A CA 1
ATOM 1583 C C . ALA A 1 199 ? 5.375 7.543 2.402 1 95 199 ALA A C 1
ATOM 1585 O O . ALA A 1 199 ? 5.238 8.758 2.551 1 95 199 ALA A O 1
ATOM 1586 N N . ILE A 1 200 ? 5.727 6.734 3.381 1 93.75 200 ILE A N 1
ATOM 1587 C CA . ILE A 1 200 ? 5.973 7.234 4.73 1 93.75 200 ILE A CA 1
ATOM 1588 C C . ILE A 1 200 ? 7.152 8.203 4.715 1 93.75 200 ILE A C 1
ATOM 1590 O O . ILE A 1 200 ? 7.055 9.312 5.238 1 93.75 200 ILE A O 1
ATOM 1594 N N . PHE A 1 201 ? 8.203 7.832 4.066 1 95.69 201 PHE A N 1
ATOM 1595 C CA . PHE A 1 201 ? 9.391 8.68 4.043 1 95.69 201 PHE A CA 1
ATOM 1596 C C . PHE A 1 201 ? 9.172 9.898 3.162 1 95.69 201 PHE A C 1
ATOM 1598 O O . PHE A 1 201 ? 9.742 10.961 3.41 1 95.69 201 PHE A O 1
ATOM 1605 N N . MET A 1 202 ? 8.336 9.711 2.154 1 94.94 202 MET A N 1
ATOM 1606 C CA . MET A 1 202 ? 7.98 10.852 1.32 1 94.94 202 MET A CA 1
ATOM 1607 C C . MET A 1 202 ? 7.223 11.906 2.127 1 94.94 202 MET A C 1
ATOM 1609 O O . MET A 1 202 ? 7.5 13.102 2.02 1 94.94 202 MET A O 1
ATOM 1613 N N . LEU A 1 203 ? 6.328 11.453 2.941 1 89.38 203 LEU A N 1
ATOM 1614 C CA . LEU A 1 203 ? 5.574 12.359 3.801 1 89.38 203 LEU A CA 1
ATOM 1615 C C . LEU A 1 203 ? 6.5 13.086 4.773 1 89.38 203 LEU A C 1
ATOM 1617 O O . LEU A 1 203 ? 6.422 14.305 4.922 1 89.38 203 LEU A O 1
ATOM 1621 N N . MET A 1 204 ? 7.359 12.344 5.387 1 89.12 204 MET A N 1
ATOM 1622 C CA . MET A 1 204 ? 8.336 12.938 6.297 1 89.12 204 MET A CA 1
ATOM 1623 C C . MET A 1 204 ? 9.203 13.969 5.57 1 89.12 204 MET A C 1
ATOM 1625 O O . MET A 1 204 ? 9.406 15.07 6.074 1 89.12 204 MET A O 1
ATOM 1629 N N . HIS A 1 205 ? 9.641 13.609 4.426 1 92.88 205 HIS A N 1
ATOM 1630 C CA . HIS A 1 205 ? 10.5 14.453 3.598 1 92.88 205 HIS A CA 1
ATOM 1631 C C . HIS A 1 205 ? 9.812 15.773 3.268 1 92.88 205 HIS A C 1
ATOM 1633 O O . HIS A 1 205 ? 10.391 16.844 3.455 1 92.88 205 HIS A O 1
ATOM 1639 N N . PHE A 1 206 ? 8.609 15.758 2.926 1 88.44 206 PHE A N 1
ATOM 1640 C CA . PHE A 1 206 ? 7.883 16.953 2.504 1 88.44 206 PHE A CA 1
ATOM 1641 C C . PHE A 1 206 ? 7.516 17.812 3.703 1 88.44 206 PHE A C 1
ATOM 1643 O O . PHE A 1 206 ? 7.492 19.047 3.609 1 88.44 206 PHE A O 1
ATOM 1650 N N . LEU A 1 207 ? 7.172 17.172 4.809 1 81.94 207 LEU A N 1
ATOM 1651 C CA . LEU A 1 207 ? 6.879 17.938 6.02 1 81.94 207 LEU A CA 1
ATOM 1652 C C . LEU A 1 207 ? 8.109 18.703 6.492 1 81.94 207 LEU A C 1
ATOM 1654 O O . LEU A 1 207 ? 8.008 19.844 6.945 1 81.94 207 LEU A O 1
ATOM 1658 N N . MET A 1 208 ? 9.211 18.094 6.359 1 83.75 208 MET A N 1
ATOM 1659 C CA . MET A 1 208 ? 10.453 18.75 6.758 1 83.75 208 MET A CA 1
ATOM 1660 C C . MET A 1 208 ? 10.789 19.891 5.805 1 83.75 208 MET A C 1
ATOM 1662 O O . MET A 1 208 ? 11.25 20.953 6.234 1 83.75 208 MET A O 1
ATOM 1666 N N . ILE A 1 209 ? 10.57 19.672 4.562 1 84.75 209 ILE A N 1
ATOM 1667 C CA . ILE A 1 209 ? 10.812 20.719 3.576 1 84.75 209 ILE A CA 1
ATOM 1668 C C . ILE A 1 209 ? 9.883 21.906 3.844 1 84.75 209 ILE A C 1
ATOM 1670 O O . ILE A 1 209 ? 10.297 23.062 3.723 1 84.75 209 ILE A O 1
ATOM 1674 N N . ARG A 1 210 ? 8.727 21.625 4.18 1 78.94 210 ARG A N 1
ATOM 1675 C CA . ARG A 1 210 ? 7.766 22.672 4.488 1 78.94 210 ARG A CA 1
ATOM 1676 C C . ARG A 1 210 ? 8.227 23.5 5.684 1 78.94 210 ARG A C 1
ATOM 1678 O O . ARG A 1 210 ? 8.07 24.719 5.699 1 78.94 210 ARG A O 1
ATOM 1685 N N . LYS A 1 211 ? 8.781 22.891 6.582 1 76.75 211 LYS A N 1
ATOM 1686 C CA . LYS A 1 211 ? 9.203 23.562 7.809 1 76.75 211 LYS A CA 1
ATOM 1687 C C . LYS A 1 211 ? 10.531 24.297 7.605 1 76.75 211 LYS A C 1
ATOM 1689 O O . LYS A 1 211 ? 10.695 25.438 8.047 1 76.75 211 LYS A O 1
ATOM 1694 N N . GLN A 1 212 ? 11.414 23.656 6.902 1 78.69 212 GLN A N 1
ATOM 1695 C CA . GLN A 1 212 ? 12.781 24.172 6.84 1 78.69 212 GLN A CA 1
ATOM 1696 C C . GLN A 1 212 ? 12.992 25 5.578 1 78.69 212 GLN A C 1
ATOM 1698 O O . GLN A 1 212 ? 13.953 25.766 5.492 1 78.69 212 GLN A O 1
ATOM 1703 N N . GLY A 1 213 ? 12.078 24.828 4.59 1 76.31 213 GLY A N 1
ATOM 1704 C CA . GLY A 1 213 ? 12.25 25.516 3.322 1 76.31 213 GLY A CA 1
ATOM 1705 C C . GLY A 1 213 ? 13.258 24.844 2.41 1 76.31 213 GLY A C 1
ATOM 1706 O O . GLY A 1 213 ? 13.992 23.953 2.838 1 76.31 213 GLY A O 1
ATOM 1707 N N . ILE A 1 214 ? 13.242 25.328 1.163 1 75 214 ILE A N 1
ATOM 1708 C CA . ILE A 1 214 ? 14.164 24.812 0.152 1 75 214 ILE A CA 1
ATOM 1709 C C . ILE A 1 214 ? 15.445 25.656 0.151 1 75 214 ILE A C 1
ATOM 1711 O O . ILE A 1 214 ? 15.406 26.859 0.425 1 75 214 ILE A O 1
ATOM 1715 N N . SER A 1 215 ? 16.531 24.922 -0.056 1 73.81 215 SER A N 1
ATOM 1716 C CA . SER A 1 215 ? 17.797 25.641 -0.085 1 73.81 215 SER A CA 1
ATOM 1717 C C . SER A 1 215 ? 17.906 26.531 -1.318 1 73.81 215 SER A C 1
ATOM 1719 O O . SER A 1 215 ? 17.5 26.141 -2.414 1 73.81 215 SER A O 1
ATOM 1721 N N . GLY A 1 216 ? 18.219 27.766 -1.09 1 68.75 216 GLY A N 1
ATOM 1722 C CA . GLY A 1 216 ? 18.453 28.688 -2.193 1 68.75 216 GLY A CA 1
ATOM 1723 C C . GLY A 1 216 ? 19.828 28.516 -2.811 1 68.75 216 GLY A C 1
ATOM 1724 O O . GLY A 1 216 ? 20.609 27.656 -2.387 1 68.75 216 GLY A O 1
ATOM 1725 N N . PRO A 1 217 ? 20.031 29.203 -4.008 1 66.81 217 PRO A N 1
ATOM 1726 C CA . PRO A 1 217 ? 21.375 29.172 -4.609 1 66.81 217 PRO A CA 1
ATOM 1727 C C . PRO A 1 217 ? 22.469 29.594 -3.637 1 66.81 217 PRO A C 1
ATOM 1729 O O . PRO A 1 217 ? 22.234 30.453 -2.775 1 66.81 217 PRO A O 1
ATOM 1732 N N . LEU A 1 218 ? 23.547 28.828 -3.531 1 58.69 218 LEU A N 1
ATOM 1733 C CA . LEU A 1 218 ? 24.703 29.266 -2.756 1 58.69 218 LEU A CA 1
ATOM 1734 C C . LEU A 1 218 ? 25.281 30.547 -3.322 1 58.69 218 LEU A C 1
ATOM 1736 O O . LEU A 1 218 ? 25.203 30.797 -4.527 1 58.69 218 LEU A O 1
ATOM 1740 N N . MET B 1 1 ? 14.484 25.516 33.438 1 38.88 1 MET B N 1
ATOM 1741 C CA . MET B 1 1 ? 14.43 25.125 32.031 1 38.88 1 MET B CA 1
ATOM 1742 C C . MET B 1 1 ? 14.633 23.625 31.859 1 38.88 1 MET B C 1
ATOM 1744 O O . MET B 1 1 ? 15.68 23.094 32.219 1 38.88 1 MET B O 1
ATOM 1748 N N . ALA B 1 2 ? 13.594 22.812 31.953 1 50.62 2 ALA B N 1
ATOM 1749 C CA . ALA B 1 2 ? 13.727 21.391 32.219 1 50.62 2 ALA B CA 1
ATOM 1750 C C . ALA B 1 2 ? 14.797 20.766 31.312 1 50.62 2 ALA B C 1
ATOM 1752 O O . ALA B 1 2 ? 15.062 21.266 30.219 1 50.62 2 ALA B O 1
ATOM 1753 N N . ASN B 1 3 ? 15.641 19.906 31.625 1 55.47 3 ASN B N 1
ATOM 1754 C CA . ASN B 1 3 ? 16.75 19.078 31.156 1 55.47 3 ASN B CA 1
ATOM 1755 C C . ASN B 1 3 ? 16.391 18.328 29.875 1 55.47 3 ASN B C 1
ATOM 1757 O O . ASN B 1 3 ? 15.953 17.188 29.922 1 55.47 3 ASN B O 1
ATOM 1761 N N . SER B 1 4 ? 15.992 18.984 28.906 1 65.19 4 SER B N 1
ATOM 1762 C CA . SER B 1 4 ? 15.633 18.266 27.688 1 65.19 4 SER B CA 1
ATOM 1763 C C . SER B 1 4 ? 16.844 17.578 27.078 1 65.19 4 SER B C 1
ATOM 1765 O O . SER B 1 4 ? 17.984 18.062 27.203 1 65.19 4 SER B O 1
ATOM 1767 N N . SER B 1 5 ? 16.891 16.281 26.859 1 77.06 5 SER B N 1
ATOM 1768 C CA . SER B 1 5 ? 17.906 15.477 26.188 1 77.06 5 SER B CA 1
ATOM 1769 C C . SER B 1 5 ? 18.406 16.156 24.922 1 77.06 5 SER B C 1
ATOM 1771 O O . SER B 1 5 ? 17.656 16.859 24.25 1 77.06 5 SER B O 1
ATOM 1773 N N . PRO B 1 6 ? 19.734 16.281 24.844 1 78.88 6 PRO B N 1
ATOM 1774 C CA . PRO B 1 6 ? 20.312 16.844 23.625 1 78.88 6 PRO B CA 1
ATOM 1775 C C . PRO B 1 6 ? 19.625 16.344 22.359 1 78.88 6 PRO B C 1
ATOM 1777 O O . PRO B 1 6 ? 19.484 17.094 21.391 1 78.88 6 PRO B O 1
ATOM 1780 N N . VAL B 1 7 ? 19.281 15.195 22.453 1 74.5 7 VAL B N 1
ATOM 1781 C CA . VAL B 1 7 ? 18.594 14.602 21.312 1 74.5 7 VAL B CA 1
ATOM 1782 C C . VAL B 1 7 ? 17.25 15.289 21.109 1 74.5 7 VAL B C 1
ATOM 1784 O O . VAL B 1 7 ? 16.875 15.625 19.984 1 74.5 7 VAL B O 1
ATOM 1787 N N . TYR B 1 8 ? 16.578 15.445 22.109 1 73.25 8 TYR B N 1
ATOM 1788 C CA . TYR B 1 8 ? 15.297 16.141 22.031 1 73.25 8 TYR B CA 1
ATOM 1789 C C . TYR B 1 8 ? 15.484 17.562 21.5 1 73.25 8 TYR B C 1
ATOM 1791 O O . TYR B 1 8 ? 14.727 18.016 20.641 1 73.25 8 TYR B O 1
ATOM 1799 N N . ASP B 1 9 ? 16.484 18.188 21.984 1 72.12 9 ASP B N 1
ATOM 1800 C CA . ASP B 1 9 ? 16.734 19.562 21.578 1 72.12 9 ASP B CA 1
ATOM 1801 C C . ASP B 1 9 ? 17.078 19.641 20.078 1 72.12 9 ASP B C 1
ATOM 1803 O O . ASP B 1 9 ? 16.688 20.562 19.391 1 72.12 9 ASP B O 1
ATOM 1807 N N . TRP B 1 10 ? 17.766 18.641 19.703 1 73.75 10 TRP B N 1
ATOM 1808 C CA . TRP B 1 10 ? 18.141 18.562 18.297 1 73.75 10 TRP B CA 1
ATOM 1809 C C . TRP B 1 10 ? 16.922 18.406 17.406 1 73.75 10 TRP B C 1
ATOM 1811 O O . TRP B 1 10 ? 16.766 19.141 16.422 1 73.75 10 TRP B O 1
ATOM 1821 N N . PHE B 1 11 ? 16.062 17.562 17.828 1 74.38 11 PHE B N 1
ATOM 1822 C CA . PHE B 1 11 ? 14.836 17.344 17.062 1 74.38 11 PHE B CA 1
ATOM 1823 C C . PHE B 1 11 ? 13.898 18.547 17.188 1 74.38 11 PHE B C 1
ATOM 1825 O O . PHE B 1 11 ? 13.227 18.906 16.219 1 74.38 11 PHE B O 1
ATOM 1832 N N . GLN B 1 12 ? 13.859 19.047 18.375 1 72.88 12 GLN B N 1
ATOM 1833 C CA . GLN B 1 12 ? 13.016 20.219 18.594 1 72.88 12 GLN B CA 1
ATOM 1834 C C . GLN B 1 12 ? 13.438 21.391 17.719 1 72.88 12 GLN B C 1
ATOM 1836 O O . GLN B 1 12 ? 12.594 22.062 17.125 1 72.88 12 GLN B O 1
ATOM 1841 N N . GLU B 1 13 ? 14.703 21.547 17.641 1 71.75 13 GLU B N 1
ATOM 1842 C CA . GLU B 1 13 ? 15.234 22.656 16.844 1 71.75 13 GLU B CA 1
ATOM 1843 C C . GLU B 1 13 ? 14.922 22.469 15.359 1 71.75 13 GLU B C 1
ATOM 1845 O O . GLU B 1 13 ? 14.648 23.453 14.656 1 71.75 13 GLU B O 1
ATOM 1850 N N . ARG B 1 14 ? 14.773 21.219 15.039 1 71.88 14 ARG B N 1
ATOM 1851 C CA . ARG B 1 14 ? 14.703 20.953 13.602 1 71.88 14 ARG B CA 1
ATOM 1852 C C . ARG B 1 14 ? 13.273 20.672 13.172 1 71.88 14 ARG B C 1
ATOM 1854 O O . ARG B 1 14 ? 12.883 20.984 12.047 1 71.88 14 ARG B O 1
ATOM 1861 N N . LEU B 1 15 ? 12.539 20.016 14.094 1 70.75 15 LEU B N 1
ATOM 1862 C CA . LEU B 1 15 ? 11.234 19.516 13.672 1 70.75 15 LEU B CA 1
ATOM 1863 C C . LEU B 1 15 ? 10.117 20.156 14.5 1 70.75 15 LEU B C 1
ATOM 1865 O O . LEU B 1 15 ? 8.938 19.969 14.195 1 70.75 15 LEU B O 1
ATOM 1869 N N . GLU B 1 16 ? 10.508 20.953 15.422 1 70.56 16 GLU B N 1
ATOM 1870 C CA . GLU B 1 16 ? 9.523 21.531 16.328 1 70.56 16 GLU B CA 1
ATOM 1871 C C . GLU B 1 16 ? 8.547 20.469 16.828 1 70.56 16 GLU B C 1
ATOM 1873 O O . GLU B 1 16 ? 7.328 20.656 16.766 1 70.56 16 GLU B O 1
ATOM 1878 N N . ILE B 1 17 ? 9.109 19.453 17.312 1 69.06 17 ILE B N 1
ATOM 1879 C CA . ILE B 1 17 ? 8.359 18.266 17.719 1 69.06 17 ILE B CA 1
ATOM 1880 C C . ILE B 1 17 ? 7.363 18.641 18.828 1 69.06 17 ILE B C 1
ATOM 1882 O O . ILE B 1 17 ? 6.293 18.047 18.922 1 69.06 17 ILE B O 1
ATOM 1886 N N . GLN B 1 18 ? 7.734 19.625 19.625 1 68.44 18 GLN B N 1
ATOM 1887 C CA . GLN B 1 18 ? 6.82 20.047 20.672 1 68.44 18 GLN B CA 1
ATOM 1888 C C . GLN B 1 18 ? 5.531 20.625 20.094 1 68.44 18 GLN B C 1
ATOM 1890 O O . GLN B 1 18 ? 4.445 20.359 20.625 1 68.44 18 GLN B O 1
ATOM 1895 N N . ASP B 1 19 ? 5.617 21.391 19.078 1 65.88 19 ASP B N 1
ATOM 1896 C CA . ASP B 1 19 ? 4.434 21.969 18.453 1 65.88 19 ASP B CA 1
ATOM 1897 C C . ASP B 1 19 ? 3.545 20.875 17.859 1 65.88 19 ASP B C 1
ATOM 1899 O O . ASP B 1 19 ? 2.316 20.953 17.953 1 65.88 19 ASP B O 1
ATOM 1903 N N . ILE B 1 20 ? 4.191 19.969 17.328 1 63.31 20 ILE B N 1
ATOM 1904 C CA . ILE B 1 20 ? 3.455 18.844 16.766 1 63.31 20 ILE B CA 1
ATOM 1905 C C . ILE B 1 20 ? 2.764 18.062 17.875 1 63.31 20 ILE B C 1
ATOM 1907 O O . ILE B 1 20 ? 1.581 17.734 17.766 1 63.31 20 ILE B O 1
ATOM 1911 N N . ALA B 1 21 ? 3.598 17.766 18.859 1 62.75 21 ALA B N 1
ATOM 1912 C CA . ALA B 1 21 ? 3.051 17.047 20.016 1 62.75 21 ALA B CA 1
ATOM 1913 C C . ALA B 1 21 ? 1.905 17.828 20.656 1 62.75 21 ALA B C 1
ATOM 1915 O O . ALA B 1 21 ? 0.874 17.266 21 1 62.75 21 ALA B O 1
ATOM 1916 N N . ASP B 1 22 ? 2.104 19.109 20.828 1 63.97 22 ASP B N 1
ATOM 1917 C CA . ASP B 1 22 ? 1.077 19.953 21.438 1 63.97 22 ASP B CA 1
ATOM 1918 C C . ASP B 1 22 ? -0.177 20 20.562 1 63.97 22 ASP B C 1
ATOM 1920 O O . ASP B 1 22 ? -1.297 20.016 21.078 1 63.97 22 ASP B O 1
ATOM 1924 N N . ASP B 1 23 ? 0.095 20.047 19.328 1 61.53 23 ASP B N 1
ATOM 1925 C CA . ASP B 1 23 ? -1.021 20.078 18.391 1 61.53 23 ASP B CA 1
ATOM 1926 C C . ASP B 1 23 ? -1.821 18.781 18.438 1 61.53 23 ASP B C 1
ATOM 1928 O O . ASP B 1 23 ? -3.053 18.797 18.391 1 61.53 23 ASP B O 1
ATOM 1932 N N . VAL B 1 24 ? -1.124 17.781 18.609 1 60.03 24 VAL B N 1
ATOM 1933 C CA . VAL B 1 24 ? -1.756 16.469 18.656 1 60.03 24 VAL B CA 1
ATOM 1934 C C . VAL B 1 24 ? -2.465 16.297 20 1 60.03 24 VAL B C 1
ATOM 1936 O O . VAL B 1 24 ? -3.57 15.75 20.062 1 60.03 24 VAL B O 1
ATOM 1939 N N . THR B 1 25 ? -1.812 16.719 21.016 1 58.91 25 THR B N 1
ATOM 1940 C CA . THR B 1 25 ? -2.32 16.484 22.375 1 58.91 25 THR B CA 1
ATOM 1941 C C . THR B 1 25 ? -3.326 17.562 22.766 1 58.91 25 THR B C 1
ATOM 1943 O O . THR B 1 25 ? -4.113 17.359 23.703 1 58.91 25 THR B O 1
ATOM 1946 N N . SER B 1 26 ? -3.205 18.734 22.281 1 55.56 26 SER B N 1
ATOM 1947 C CA . SER B 1 26 ? -4.043 19.828 22.75 1 55.56 26 SER B CA 1
ATOM 1948 C C . SER B 1 26 ? -5.488 19.656 22.297 1 55.56 26 SER B C 1
ATOM 1950 O O . SER B 1 26 ? -6.359 20.453 22.656 1 55.56 26 SER B O 1
ATOM 1952 N N . LYS B 1 27 ? -5.711 18.625 21.656 1 56.66 27 LYS B N 1
ATOM 1953 C CA . LYS B 1 27 ? -7.086 18.594 21.172 1 56.66 27 LYS B CA 1
ATOM 1954 C C . LYS B 1 27 ? -8.062 18.281 22.297 1 56.66 27 LYS B C 1
ATOM 1956 O O . LYS B 1 27 ? -7.715 17.594 23.266 1 56.66 27 LYS B O 1
ATOM 1961 N N . TYR B 1 28 ? -9.055 19.062 22.297 1 55.56 28 TYR B N 1
ATOM 1962 C CA . TYR B 1 28 ? -10.141 19 23.266 1 55.56 28 TYR B CA 1
ATOM 1963 C C . TYR B 1 28 ? -10.703 17.594 23.375 1 55.56 28 TYR B C 1
ATOM 1965 O O . TYR B 1 28 ? -11.094 17 22.359 1 55.56 28 TYR B O 1
ATOM 1973 N N . VAL B 1 29 ? -10.305 16.812 24.359 1 57.5 29 VAL B N 1
ATOM 1974 C CA . VAL B 1 29 ? -11 15.578 24.703 1 57.5 29 VAL B CA 1
ATOM 1975 C C . VAL B 1 29 ? -12.164 15.883 25.641 1 57.5 29 VAL B C 1
ATOM 1977 O O . VAL B 1 29 ? -11.977 16.484 26.703 1 57.5 29 VAL B O 1
ATOM 1980 N N . PRO B 1 30 ? -13.336 15.625 25.125 1 58.72 30 PRO B N 1
ATOM 1981 C CA . PRO B 1 30 ? -14.445 15.867 26.047 1 58.72 30 PRO B CA 1
ATOM 1982 C C . PRO B 1 30 ? -14.266 15.156 27.375 1 58.72 30 PRO B C 1
ATOM 1984 O O . PRO B 1 30 ? -13.68 14.07 27.438 1 58.72 30 PRO B O 1
ATOM 1987 N N . PRO B 1 31 ? -14.406 15.781 28.438 1 58.12 31 PRO B N 1
ATOM 1988 C CA . PRO B 1 31 ? -14.188 15.289 29.797 1 58.12 31 PRO B CA 1
ATOM 1989 C C . PRO B 1 31 ? -14.852 13.938 30.062 1 58.12 31 PRO B C 1
ATOM 1991 O O . PRO B 1 31 ? -14.445 13.203 30.969 1 58.12 31 PRO B O 1
ATOM 1994 N N . HIS B 1 32 ? -15.891 13.508 29.312 1 59.66 32 HIS B N 1
ATOM 1995 C CA . HIS B 1 32 ? -16.609 12.281 29.641 1 59.66 32 HIS B CA 1
ATOM 1996 C C . HIS B 1 32 ? -16.25 11.156 28.672 1 59.66 32 HIS B C 1
ATOM 1998 O O . HIS B 1 32 ? -17.109 10.359 28.297 1 59.66 32 HIS B O 1
ATOM 2004 N N . VAL B 1 33 ? -15 11.141 28.391 1 63.59 33 VAL B N 1
ATOM 2005 C CA . VAL B 1 33 ? -14.602 10.133 27.406 1 63.59 33 VAL B CA 1
ATOM 2006 C C . VAL B 1 33 ? -14.5 8.766 28.094 1 63.59 33 VAL B C 1
ATOM 2008 O O . VAL B 1 33 ? -13.883 8.641 29.156 1 63.59 33 VAL B O 1
ATOM 2011 N N . ASN B 1 34 ? -15.523 7.84 27.953 1 75 34 ASN B N 1
ATOM 2012 C CA . ASN B 1 34 ? -15.461 6.438 28.359 1 75 34 ASN B CA 1
ATOM 2013 C C . ASN B 1 34 ? -14.93 5.555 27.234 1 75 34 ASN B C 1
ATOM 2015 O O . ASN B 1 34 ? -14.539 6.059 26.172 1 75 34 ASN B O 1
ATOM 2019 N N . ILE B 1 35 ? -14.812 4.387 27.547 1 78.25 35 ILE B N 1
ATOM 2020 C CA . ILE B 1 35 ? -14.188 3.416 26.641 1 78.25 35 ILE B CA 1
ATOM 2021 C C . ILE B 1 35 ? -14.914 3.416 25.297 1 78.25 35 ILE B C 1
ATOM 2023 O O . ILE B 1 35 ? -14.305 3.129 24.266 1 78.25 35 ILE B O 1
ATOM 2027 N N . PHE B 1 36 ? -16.125 3.852 25.297 1 80.81 36 PHE B N 1
ATOM 2028 C CA . PHE B 1 36 ? -16.922 3.83 24.078 1 80.81 36 PHE B CA 1
ATOM 2029 C C . PHE B 1 36 ? -16.438 4.891 23.094 1 80.81 36 PHE B C 1
ATOM 2031 O O . PHE B 1 36 ? -16.719 4.812 21.906 1 80.81 36 PHE B O 1
ATOM 2038 N N . TYR B 1 37 ? -15.727 5.828 23.641 1 81 37 TYR B N 1
ATOM 2039 C CA . TYR B 1 37 ? -15.18 6.867 22.781 1 81 37 TYR B CA 1
ATOM 2040 C C . TYR B 1 37 ? -13.836 6.441 22.188 1 81 37 TYR B C 1
ATOM 2042 O O . TYR B 1 37 ? -13.266 7.145 21.359 1 81 37 TYR B O 1
ATOM 2050 N N . CYS B 1 38 ? -13.484 5.188 22.547 1 89.06 38 CYS B N 1
ATOM 2051 C CA . CYS B 1 38 ? -12.203 4.688 22.062 1 89.06 38 CYS B CA 1
ATOM 2052 C C . CYS B 1 38 ? -12.391 3.633 20.984 1 89.06 38 CYS B C 1
ATOM 2054 O O . CYS B 1 38 ? -11.422 3.057 20.5 1 89.06 38 CYS B O 1
ATOM 2056 N N . LEU B 1 39 ? -13.594 3.385 20.625 1 93.88 39 LEU B N 1
ATOM 2057 C CA . LEU B 1 39 ? -13.922 2.322 19.688 1 93.88 39 LEU B CA 1
ATOM 2058 C C . LEU B 1 39 ? -13.273 2.588 18.328 1 93.88 39 LEU B C 1
ATOM 2060 O O . LEU B 1 39 ? -12.773 1.663 17.672 1 93.88 39 LEU B O 1
ATOM 2064 N N . GLY B 1 40 ? -13.297 3.816 17.953 1 94.12 40 GLY B N 1
ATOM 2065 C CA . GLY B 1 40 ? -12.617 4.156 16.703 1 94.12 40 GLY B CA 1
ATOM 2066 C C . GLY B 1 40 ? -11.125 3.887 16.75 1 94.12 40 GLY B C 1
ATOM 2067 O O . GLY B 1 40 ? -10.555 3.371 15.781 1 94.12 40 GLY B O 1
ATOM 2068 N N . GLY B 1 41 ? -10.539 4.266 17.828 1 94.12 41 GLY B N 1
ATOM 2069 C CA . GLY B 1 41 ? -9.117 3.998 18.016 1 94.12 41 GLY B CA 1
ATOM 2070 C C . GLY B 1 41 ? -8.789 2.518 18.031 1 94.12 41 GLY B C 1
ATOM 2071 O O . GLY B 1 41 ? -7.766 2.1 17.484 1 94.12 41 GLY B O 1
ATOM 2072 N N . ILE B 1 42 ? -9.602 1.729 18.609 1 96 42 ILE B N 1
ATOM 2073 C CA . ILE B 1 42 ? -9.414 0.282 18.641 1 96 42 ILE B CA 1
ATOM 2074 C C . ILE B 1 42 ? -9.523 -0.283 17.219 1 96 42 ILE B C 1
ATOM 2076 O O . ILE B 1 42 ? -8.758 -1.169 16.844 1 96 42 ILE B O 1
ATOM 2080 N N . THR B 1 43 ? -10.469 0.211 16.469 1 97.38 43 THR B N 1
ATOM 2081 C CA . THR B 1 43 ? -10.609 -0.208 15.078 1 97.38 43 THR B CA 1
ATOM 2082 C C . THR B 1 43 ? -9.328 0.072 14.297 1 97.38 43 THR B C 1
ATOM 2084 O O . THR B 1 43 ? -8.875 -0.767 13.516 1 97.38 43 THR B O 1
ATOM 2087 N N . LEU B 1 44 ? -8.758 1.194 14.539 1 97.12 44 LEU B N 1
ATOM 2088 C CA . LEU B 1 44 ? -7.492 1.537 13.891 1 97.12 44 LEU B CA 1
ATOM 2089 C C . LEU B 1 44 ? -6.398 0.548 14.273 1 97.12 44 LEU B C 1
ATOM 2091 O O . LEU B 1 44 ? -5.641 0.088 13.414 1 97.12 44 LEU B O 1
ATOM 2095 N N . VAL B 1 45 ? -6.32 0.262 15.547 1 97 45 VAL B N 1
ATOM 2096 C CA . VAL B 1 45 ? -5.305 -0.671 16.016 1 97 45 VAL B CA 1
ATOM 2097 C C . VAL B 1 45 ? -5.504 -2.033 15.359 1 97 45 VAL B C 1
ATOM 2099 O O . VAL B 1 45 ? -4.543 -2.664 14.914 1 97 45 VAL B O 1
ATOM 2102 N N . CYS B 1 46 ? -6.703 -2.486 15.258 1 97.94 46 CYS B N 1
ATOM 2103 C CA . CYS B 1 46 ? -6.988 -3.752 14.586 1 97.94 46 CYS B CA 1
ATOM 2104 C C . CYS B 1 46 ? -6.535 -3.717 13.133 1 97.94 46 CYS B C 1
ATOM 2106 O O . CYS B 1 46 ? -5.98 -4.695 12.625 1 97.94 46 CYS B O 1
ATOM 2108 N N . PHE B 1 47 ? -6.77 -2.646 12.531 1 98.06 47 PHE B N 1
ATOM 2109 C CA . PHE B 1 47 ? -6.336 -2.529 11.148 1 98.06 47 PHE B CA 1
ATOM 2110 C C . PHE B 1 47 ? -4.82 -2.635 11.047 1 98.06 47 PHE B C 1
ATOM 2112 O O . PHE B 1 47 ? -4.297 -3.266 10.125 1 98.06 47 PHE B O 1
ATOM 2119 N N . LEU B 1 48 ? -4.129 -1.996 11.906 1 97.62 48 LEU B N 1
ATOM 2120 C CA . LEU B 1 48 ? -2.672 -2.053 11.891 1 97.62 48 LEU B CA 1
ATOM 2121 C C . LEU B 1 48 ? -2.184 -3.482 12.102 1 97.62 48 LEU B C 1
ATOM 2123 O O . LEU B 1 48 ? -1.203 -3.904 11.477 1 97.62 48 LEU B O 1
ATOM 2127 N N . ILE B 1 49 ? -2.832 -4.152 12.938 1 98.25 49 ILE B N 1
ATOM 2128 C CA . ILE B 1 49 ? -2.508 -5.562 13.141 1 98.25 49 ILE B CA 1
ATOM 2129 C C . ILE B 1 49 ? -2.803 -6.348 11.867 1 98.25 49 ILE B C 1
ATOM 2131 O O . ILE B 1 49 ? -2.002 -7.188 11.445 1 98.25 49 ILE B O 1
ATOM 2135 N N . GLN B 1 50 ? -3.977 -6.074 11.289 1 98.56 50 GLN B N 1
ATOM 2136 C CA . GLN B 1 50 ? -4.324 -6.699 10.016 1 98.56 50 GLN B CA 1
ATOM 2137 C C . GLN B 1 50 ? -3.26 -6.426 8.961 1 98.56 50 GLN B C 1
ATOM 2139 O O . GLN B 1 50 ? -2.871 -7.324 8.211 1 98.56 50 GLN B O 1
ATOM 2144 N N . PHE B 1 51 ? -2.863 -5.242 8.938 1 97.75 51 PHE B N 1
ATOM 2145 C CA . PHE B 1 51 ? -1.865 -4.824 7.957 1 97.75 51 PHE B CA 1
ATOM 2146 C C . PHE B 1 51 ? -0.556 -5.574 8.164 1 97.75 51 PHE B C 1
ATOM 2148 O O . PHE B 1 51 ? 0.006 -6.129 7.219 1 97.75 51 PHE B O 1
ATOM 2155 N N . ALA B 1 52 ? -0.074 -5.668 9.352 1 97.12 52 ALA B N 1
ATOM 2156 C CA . ALA B 1 52 ? 1.2 -6.301 9.68 1 97.12 52 ALA B CA 1
ATOM 2157 C C . ALA B 1 52 ? 1.141 -7.809 9.438 1 97.12 52 ALA B C 1
ATOM 2159 O O . ALA B 1 52 ? 2.045 -8.383 8.82 1 97.12 52 ALA B O 1
ATOM 2160 N N . THR B 1 53 ? 0.136 -8.406 9.883 1 98.19 53 THR B N 1
ATOM 2161 C CA . THR B 1 53 ? 0.025 -9.859 9.727 1 98.19 53 THR B CA 1
ATOM 2162 C C . THR B 1 53 ? -0.238 -10.227 8.266 1 98.19 53 THR B C 1
ATOM 2164 O O . THR B 1 53 ? 0.291 -11.219 7.77 1 98.19 53 THR B O 1
ATOM 2167 N N . GLY B 1 54 ? -1.126 -9.438 7.641 1 97.38 54 GLY B N 1
ATOM 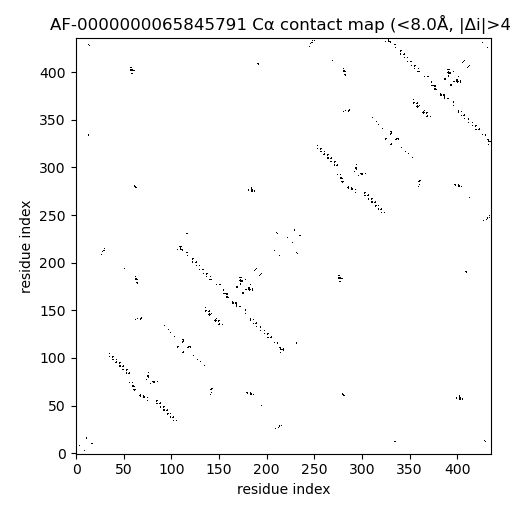2168 C CA . GLY B 1 54 ? -1.327 -9.656 6.219 1 97.38 54 GLY B CA 1
ATOM 2169 C C . GLY B 1 54 ? -0.046 -9.555 5.414 1 97.38 54 GLY B C 1
ATOM 2170 O O . GLY B 1 54 ? 0.218 -10.391 4.547 1 97.38 54 GLY B O 1
ATOM 2171 N N . PHE B 1 55 ? 0.656 -8.57 5.758 1 95.62 55 PHE B N 1
ATOM 2172 C CA . PHE B 1 55 ? 1.939 -8.383 5.094 1 95.62 55 PHE B CA 1
ATOM 2173 C C . PHE B 1 55 ? 2.84 -9.594 5.301 1 95.62 55 PHE B C 1
ATOM 2175 O O . PHE B 1 55 ? 3.436 -10.102 4.348 1 95.62 55 PHE B O 1
ATOM 2182 N N . ALA B 1 56 ? 3 -10.055 6.43 1 96.5 56 ALA B N 1
ATOM 2183 C CA . ALA B 1 56 ? 3.832 -11.211 6.738 1 96.5 56 ALA B CA 1
ATOM 2184 C C . ALA B 1 56 ? 3.395 -12.43 5.926 1 96.5 56 ALA B C 1
ATOM 2186 O O . ALA B 1 56 ? 4.23 -13.188 5.434 1 96.5 56 ALA B O 1
ATOM 2187 N N . MET B 1 57 ? 2.219 -12.547 5.668 1 97.75 57 MET B N 1
ATOM 2188 C CA . MET B 1 57 ? 1.705 -13.742 5 1 97.75 57 MET B CA 1
ATOM 2189 C C . MET B 1 57 ? 1.955 -13.672 3.498 1 97.75 57 MET B C 1
ATOM 2191 O O . MET B 1 57 ? 2.02 -14.703 2.83 1 97.75 57 MET B O 1
ATOM 2195 N N . THR B 1 58 ? 2.098 -12.484 2.971 1 96.88 58 THR B N 1
ATOM 2196 C CA . THR B 1 58 ? 2.334 -12.359 1.536 1 96.88 58 THR B CA 1
ATOM 2197 C C . THR B 1 58 ? 3.684 -12.961 1.154 1 96.88 58 THR B C 1
ATOM 2199 O O . THR B 1 58 ? 3.93 -13.25 -0.017 1 96.88 58 THR B O 1
ATOM 2202 N N . PHE B 1 59 ? 4.527 -13.234 2.082 1 96.75 59 PHE B N 1
ATOM 2203 C CA . PHE B 1 59 ? 5.855 -13.773 1.804 1 96.75 59 PHE B CA 1
ATOM 2204 C C . PHE B 1 59 ? 5.773 -15.25 1.457 1 96.75 59 PHE B C 1
ATOM 2206 O O . PHE B 1 59 ? 6.742 -15.828 0.957 1 96.75 59 PHE B O 1
ATOM 2213 N N . TYR B 1 60 ? 4.602 -15.812 1.69 1 97.12 60 TYR B N 1
ATOM 2214 C CA . TYR B 1 60 ? 4.484 -17.25 1.498 1 97.12 60 TYR B CA 1
ATOM 2215 C C . TYR B 1 60 ? 3.346 -17.578 0.539 1 97.12 60 TYR B C 1
ATOM 2217 O O . TYR B 1 60 ? 3.232 -18.719 0.067 1 97.12 60 TYR B O 1
ATOM 2225 N N . TYR B 1 61 ? 2.521 -16.594 0.281 1 97.94 61 TYR B N 1
ATOM 2226 C CA . TYR B 1 61 ? 1.28 -16.844 -0.446 1 97.94 61 TYR B CA 1
ATOM 2227 C C . TYR B 1 61 ? 1.519 -16.828 -1.951 1 97.94 61 TYR B C 1
ATOM 2229 O O . TYR B 1 61 ? 2.229 -15.969 -2.469 1 97.94 61 TYR B O 1
ATOM 2237 N N . LYS B 1 62 ? 0.946 -17.766 -2.65 1 97.44 62 LYS B N 1
ATOM 2238 C CA . LYS B 1 62 ? 0.96 -17.875 -4.105 1 97.44 62 LYS B CA 1
ATOM 2239 C C . LYS B 1 62 ? -0.452 -17.781 -4.68 1 97.44 62 LYS B C 1
ATOM 2241 O O . LYS B 1 62 ? -1.231 -18.734 -4.574 1 97.44 62 LYS B O 1
ATOM 2246 N N . PRO B 1 63 ? -0.757 -16.672 -5.32 1 97.19 63 PRO B N 1
ATOM 2247 C CA . PRO B 1 63 ? -2.143 -16.391 -5.707 1 97.19 63 PRO B CA 1
ATOM 2248 C C . PRO B 1 63 ? -2.518 -17.031 -7.043 1 97.19 63 PRO B C 1
ATOM 2250 O O . PRO B 1 63 ? -2.959 -16.328 -7.961 1 97.19 63 PRO B O 1
ATOM 2253 N N . THR B 1 64 ? -2.385 -18.312 -7.16 1 97.56 64 THR B N 1
ATOM 2254 C CA . THR B 1 64 ? -2.902 -19.094 -8.281 1 97.56 64 THR B CA 1
ATOM 2255 C C . THR B 1 64 ? -3.852 -20.188 -7.797 1 97.56 64 THR B C 1
ATOM 2257 O O . THR B 1 64 ? -3.705 -20.688 -6.68 1 97.56 64 THR B O 1
ATOM 2260 N N . VAL B 1 65 ? -4.754 -20.578 -8.656 1 96.19 65 VAL B N 1
ATOM 2261 C CA . VAL B 1 65 ? -5.777 -21.531 -8.25 1 96.19 65 VAL B CA 1
ATOM 2262 C C . VAL B 1 65 ? -5.129 -22.875 -7.926 1 96.19 65 VAL B C 1
ATOM 2264 O O . VAL B 1 65 ? -5.652 -23.641 -7.113 1 96.19 65 VAL B O 1
ATOM 2267 N N . THR B 1 66 ? -3.945 -23.125 -8.469 1 95.75 66 THR B N 1
ATOM 2268 C CA . THR B 1 66 ? -3.283 -24.406 -8.273 1 95.75 66 THR B CA 1
ATOM 2269 C C . THR B 1 66 ? -2.443 -24.391 -6.996 1 95.75 66 THR B C 1
ATOM 2271 O O . THR B 1 66 ? -2.193 -25.438 -6.398 1 95.75 66 THR B O 1
ATOM 2274 N N . GLU B 1 67 ? -2.057 -23.172 -6.516 1 97.69 67 GLU B N 1
ATOM 2275 C CA . GLU B 1 67 ? -1.061 -23.156 -5.449 1 97.69 67 GLU B CA 1
ATOM 2276 C C . GLU B 1 67 ? -1.602 -22.453 -4.203 1 97.69 67 GLU B C 1
ATOM 2278 O O . GLU B 1 67 ? -1.023 -22.562 -3.121 1 97.69 67 GLU B O 1
ATOM 2283 N N . ALA B 1 68 ? -2.662 -21.734 -4.293 1 97.94 68 ALA B N 1
ATOM 2284 C CA . ALA B 1 68 ? -3.15 -20.891 -3.211 1 97.94 68 ALA B CA 1
ATOM 2285 C C . ALA B 1 68 ? -3.408 -21.703 -1.947 1 97.94 68 ALA B C 1
ATOM 2287 O O . ALA B 1 68 ? -2.865 -21.406 -0.883 1 97.94 68 ALA B O 1
ATOM 2288 N N . TYR B 1 69 ? -4.188 -22.766 -2.098 1 97.94 69 TYR B N 1
ATOM 2289 C CA . TYR B 1 69 ? -4.531 -23.594 -0.944 1 97.94 69 TYR B CA 1
ATOM 2290 C C . TYR B 1 69 ? -3.281 -24.203 -0.315 1 97.94 69 TYR B C 1
ATOM 2292 O O . TYR B 1 69 ? -3.117 -24.172 0.907 1 97.94 69 TYR B O 1
ATOM 2300 N N . ASN B 1 70 ? -2.408 -24.672 -1.121 1 97.62 70 ASN B N 1
ATOM 2301 C CA . ASN B 1 70 ? -1.196 -25.312 -0.625 1 97.62 70 ASN B CA 1
ATOM 2302 C C . ASN B 1 70 ? -0.272 -24.312 0.065 1 97.62 70 ASN B C 1
ATOM 2304 O O . ASN B 1 70 ? 0.415 -24.656 1.028 1 97.62 70 ASN B O 1
ATOM 2308 N N . SER B 1 71 ? -0.212 -23.141 -0.44 1 97.81 71 SER B N 1
ATOM 2309 C CA . SER B 1 71 ? 0.627 -22.125 0.188 1 97.81 71 SER B CA 1
ATOM 2310 C C . SER B 1 71 ? 0.105 -21.766 1.572 1 97.81 71 SER B C 1
ATOM 2312 O O . SER B 1 71 ? 0.889 -21.531 2.494 1 97.81 71 SER B O 1
ATOM 2314 N N . VAL B 1 72 ? -1.197 -21.719 1.724 1 97.75 72 VAL B N 1
ATOM 2315 C CA . VAL B 1 72 ? -1.788 -21.438 3.029 1 97.75 72 VAL B CA 1
ATOM 2316 C C . VAL B 1 72 ? -1.544 -22.625 3.965 1 97.75 72 VAL B C 1
ATOM 2318 O O . VAL B 1 72 ? -1.192 -22.438 5.133 1 97.75 72 VAL B O 1
ATOM 2321 N N . SER B 1 73 ? -1.735 -23.844 3.447 1 98 73 SER B N 1
ATOM 2322 C CA . SER B 1 73 ? -1.462 -25.031 4.242 1 98 73 SER B CA 1
ATOM 2323 C C . SER B 1 73 ? -0.009 -25.078 4.703 1 98 73 SER B C 1
ATOM 2325 O O . SER B 1 73 ? 0.272 -25.391 5.859 1 98 73 SER B O 1
ATOM 2327 N N . TYR B 1 74 ? 0.869 -24.734 3.852 1 97.94 74 TYR B N 1
ATOM 2328 C CA . TYR B 1 74 ? 2.291 -24.688 4.176 1 97.94 74 TYR B CA 1
ATOM 2329 C C . TYR B 1 74 ? 2.555 -23.672 5.297 1 97.94 74 TYR B C 1
ATOM 2331 O O . TYR B 1 74 ? 3.295 -23.969 6.238 1 97.94 74 TYR B O 1
ATOM 2339 N N . LEU B 1 75 ? 1.928 -22.516 5.219 1 97.56 75 LEU B N 1
ATOM 2340 C CA . LEU B 1 75 ? 2.049 -21.484 6.238 1 97.56 75 LEU B CA 1
ATOM 2341 C C . LEU B 1 75 ? 1.591 -22 7.598 1 97.56 75 LEU B C 1
ATOM 2343 O O . LEU B 1 75 ? 2.244 -21.75 8.617 1 97.56 75 LEU B O 1
ATOM 2347 N N . MET B 1 76 ? 0.574 -22.812 7.598 1 97.56 76 MET B N 1
ATOM 2348 C CA . MET B 1 76 ? -0.063 -23.266 8.828 1 97.56 76 MET B CA 1
ATOM 2349 C C . MET B 1 76 ? 0.714 -24.438 9.445 1 97.56 76 MET B C 1
ATOM 2351 O O . MET B 1 76 ? 0.672 -24.641 10.656 1 97.56 76 MET B O 1
ATOM 2355 N N . THR B 1 77 ? 1.459 -25.125 8.648 1 97.94 77 THR B N 1
ATOM 2356 C CA . THR B 1 77 ? 2.029 -26.375 9.141 1 97.94 77 THR B CA 1
ATOM 2357 C C . THR B 1 77 ? 3.551 -26.297 9.195 1 97.94 77 THR B C 1
ATOM 2359 O O . THR B 1 77 ? 4.172 -26.797 10.133 1 97.94 77 THR B O 1
ATOM 2362 N N . ASP B 1 78 ? 4.191 -25.641 8.258 1 97.44 78 ASP B N 1
ATOM 2363 C CA . ASP B 1 78 ? 5.633 -25.797 8.086 1 97.44 78 ASP B CA 1
ATOM 2364 C C . ASP B 1 78 ? 6.367 -24.516 8.5 1 97.44 78 ASP B C 1
ATOM 2366 O O . ASP B 1 78 ? 7.531 -24.578 8.906 1 97.44 78 ASP B O 1
ATOM 2370 N N . VAL B 1 79 ? 5.734 -23.406 8.391 1 96.25 79 VAL B N 1
ATOM 2371 C CA . VAL B 1 79 ? 6.387 -22.141 8.703 1 96.25 79 VAL B CA 1
ATOM 2372 C C . VAL B 1 79 ? 6.359 -21.906 10.211 1 96.25 79 VAL B C 1
ATOM 2374 O O . VAL B 1 79 ? 5.312 -22.047 10.852 1 96.25 79 VAL B O 1
ATOM 2377 N N . SER B 1 80 ? 7.484 -21.469 10.734 1 95.62 80 SER B N 1
ATOM 2378 C CA . SER B 1 80 ? 7.559 -21.172 12.164 1 95.62 80 SER B CA 1
ATOM 2379 C C . SER B 1 80 ? 6.629 -20.016 12.539 1 95.62 80 SER B C 1
ATOM 2381 O O . SER B 1 80 ? 6.727 -18.922 11.984 1 95.62 80 SER B O 1
ATOM 2383 N N . PHE B 1 81 ? 5.652 -20.312 13.359 1 97 81 PHE B N 1
ATOM 2384 C CA . PHE B 1 81 ? 4.688 -19.359 13.906 1 97 81 PHE B CA 1
ATOM 2385 C C . PHE B 1 81 ? 3.699 -18.922 12.836 1 97 81 PHE B C 1
ATOM 2387 O O . PHE B 1 81 ? 3.012 -17.922 13 1 97 81 PHE B O 1
ATOM 2394 N N . GLY B 1 82 ? 3.705 -19.625 11.727 1 98.12 82 GLY B N 1
ATOM 2395 C CA . GLY B 1 82 ? 2.76 -19.281 10.68 1 98.12 82 GLY B CA 1
ATOM 2396 C C . GLY B 1 82 ? 1.312 -19.391 11.125 1 98.12 82 GLY B C 1
ATOM 2397 O O . GLY B 1 82 ? 0.511 -18.484 10.844 1 98.12 82 GLY B O 1
ATOM 2398 N N . TRP B 1 83 ? 1.034 -20.469 11.898 1 97.94 83 TRP B N 1
ATOM 2399 C CA . TRP B 1 83 ? -0.322 -20.672 12.398 1 97.94 83 TRP B CA 1
ATOM 2400 C C . TRP B 1 83 ? -0.74 -19.531 13.32 1 97.94 83 TRP B C 1
ATOM 2402 O O . TRP B 1 83 ? -1.895 -19.094 13.297 1 97.94 83 TRP B O 1
ATOM 2412 N N . LEU B 1 84 ? 0.135 -19.047 14.078 1 98.44 84 LEU B N 1
ATOM 2413 C CA . LEU B 1 84 ? -0.158 -17.969 15.016 1 98.44 84 LEU B CA 1
ATOM 2414 C C . LEU B 1 84 ? -0.446 -16.672 14.266 1 98.44 84 LEU B C 1
ATOM 2416 O O . LEU B 1 84 ? -1.414 -15.977 14.578 1 98.44 84 LEU B O 1
ATOM 2420 N N . ILE B 1 85 ? 0.381 -16.375 13.273 1 98.31 85 ILE B N 1
ATOM 2421 C CA . ILE B 1 85 ? 0.217 -15.148 12.5 1 98.31 85 ILE B CA 1
ATOM 2422 C C . ILE B 1 85 ? -1.131 -15.164 11.781 1 98.31 85 ILE B C 1
ATOM 2424 O O . ILE B 1 85 ? -1.874 -14.18 11.828 1 98.31 85 ILE B O 1
ATOM 2428 N N . ARG B 1 86 ? -1.442 -16.25 11.172 1 98.5 86 ARG B N 1
ATOM 2429 C CA . ARG B 1 86 ? -2.715 -16.344 10.461 1 98.5 86 ARG B CA 1
ATOM 2430 C C . ARG B 1 86 ? -3.887 -16.281 11.438 1 98.5 86 ARG B C 1
ATOM 2432 O O . ARG B 1 86 ? -4.918 -15.672 11.141 1 98.5 86 ARG B O 1
ATOM 2439 N N . SER B 1 87 ? -3.754 -16.891 12.602 1 98.38 87 SER B N 1
ATOM 2440 C CA . SER B 1 87 ? -4.812 -16.859 13.602 1 98.38 87 SER B CA 1
ATOM 2441 C C . SER B 1 87 ? -5.051 -15.438 14.102 1 98.38 87 SER B C 1
ATOM 2443 O O . SER B 1 87 ? -6.195 -15.008 14.242 1 98.38 87 SER B O 1
ATOM 2445 N N . VAL B 1 88 ? -3.99 -14.797 14.359 1 98.69 88 VAL B N 1
ATOM 2446 C CA . VAL B 1 88 ? -4.113 -13.406 14.797 1 98.69 88 VAL B CA 1
ATOM 2447 C C . VAL B 1 88 ? -4.773 -12.578 13.695 1 98.69 88 VAL B C 1
ATOM 2449 O O . VAL B 1 88 ? -5.625 -11.734 13.977 1 98.69 88 VAL B O 1
ATOM 2452 N N . HIS B 1 89 ? -4.375 -12.789 12.453 1 98.69 89 HIS B N 1
ATOM 2453 C CA . HIS B 1 89 ? -4.984 -12.086 11.336 1 98.69 89 HIS B CA 1
ATOM 2454 C C . HIS B 1 89 ? -6.488 -12.328 11.281 1 98.69 89 HIS B C 1
ATOM 2456 O O . HIS B 1 89 ? -7.27 -11.383 11.18 1 98.69 89 HIS B O 1
ATOM 2462 N N . ARG B 1 90 ? -6.875 -13.555 11.438 1 97.38 90 ARG B N 1
ATOM 2463 C CA . ARG B 1 90 ? -8.281 -13.93 11.375 1 97.38 90 ARG B CA 1
ATOM 2464 C C . ARG B 1 90 ? -9.062 -13.328 12.539 1 97.38 90 ARG B C 1
ATOM 2466 O O . ARG B 1 90 ? -10.117 -12.719 12.336 1 97.38 90 ARG B O 1
ATOM 2473 N N . TRP B 1 91 ? -8.547 -13.422 13.672 1 97.75 91 TRP B N 1
ATOM 2474 C CA . TRP B 1 91 ? -9.242 -12.961 14.867 1 97.75 91 TRP B CA 1
ATOM 2475 C C . TRP B 1 91 ? -9.297 -11.438 14.914 1 97.75 91 TRP B C 1
ATOM 2477 O O . TRP B 1 91 ? -10.305 -10.859 15.32 1 97.75 91 TRP B O 1
ATOM 2487 N N . SER B 1 92 ? -8.258 -10.844 14.547 1 98.06 92 SER B N 1
ATOM 2488 C CA . SER B 1 92 ? -8.258 -9.383 14.555 1 98.06 92 SER B CA 1
ATOM 2489 C C . SER B 1 92 ? -9.211 -8.836 13.5 1 98.06 92 SER B C 1
ATOM 2491 O O . SER B 1 92 ? -9.773 -7.75 13.664 1 98.06 92 SER B O 1
ATOM 2493 N N . ALA B 1 93 ? -9.359 -9.578 12.453 1 98.25 93 ALA B N 1
ATOM 2494 C CA . ALA B 1 93 ? -10.352 -9.172 11.453 1 98.25 93 ALA B CA 1
ATOM 2495 C C . ALA B 1 93 ? -11.758 -9.172 12.047 1 98.25 93 ALA B C 1
ATOM 2497 O O . ALA B 1 93 ? -12.508 -8.219 11.875 1 98.25 93 ALA B O 1
ATOM 2498 N N . SER B 1 94 ? -12.062 -10.18 12.766 1 98.06 94 SER B N 1
ATOM 2499 C CA . SER B 1 94 ? -13.367 -10.266 13.422 1 98.06 94 SER B CA 1
ATOM 2500 C C . SER B 1 94 ? -13.531 -9.164 14.461 1 98.06 94 SER B C 1
ATOM 2502 O O . SER B 1 94 ? -14.602 -8.547 14.555 1 98.06 94 SER B O 1
ATOM 2504 N N . MET B 1 95 ? -12.555 -8.969 15.164 1 98.06 95 MET B N 1
ATOM 2505 C CA . MET B 1 95 ? -12.586 -7.91 16.172 1 98.06 95 MET B CA 1
ATOM 2506 C C . MET B 1 95 ? -12.758 -6.547 15.508 1 98.06 95 MET B C 1
ATOM 2508 O O . MET B 1 95 ? -13.484 -5.695 16.016 1 98.06 95 MET B O 1
ATOM 2512 N N . MET B 1 96 ? -12.039 -6.359 14.391 1 98.25 96 MET B N 1
ATOM 2513 C CA . MET B 1 96 ? -12.148 -5.094 13.664 1 98.25 96 MET B CA 1
ATOM 2514 C C . MET B 1 96 ? -13.594 -4.828 13.25 1 98.25 96 MET B C 1
ATOM 2516 O O . MET B 1 96 ? -14.102 -3.721 13.445 1 98.25 96 MET B O 1
ATOM 2520 N N . VAL B 1 97 ? -14.242 -5.828 12.742 1 98.12 97 VAL B N 1
ATOM 2521 C CA . VAL B 1 97 ? -15.625 -5.684 12.297 1 98.12 97 VAL B CA 1
ATOM 2522 C C . VAL B 1 97 ? -16.531 -5.391 13.492 1 98.12 97 VAL B C 1
ATOM 2524 O O . VAL B 1 97 ? -17.375 -4.504 13.43 1 98.12 97 VAL B O 1
ATOM 2527 N N . LEU B 1 98 ? -16.312 -6.098 14.57 1 97.81 98 LEU B N 1
ATOM 2528 C CA . LEU B 1 98 ? -17.125 -5.895 15.773 1 97.81 98 LEU B CA 1
ATOM 2529 C C . LEU B 1 98 ? -16.953 -4.48 16.312 1 97.81 98 LEU B C 1
ATOM 2531 O O . LEU B 1 98 ? -17.938 -3.797 16.594 1 97.81 98 LEU B O 1
ATOM 2535 N N . MET B 1 99 ? -15.75 -4.043 16.438 1 97.75 99 MET B N 1
ATOM 2536 C CA . MET B 1 99 ? -15.469 -2.703 16.953 1 97.75 99 MET B CA 1
ATOM 2537 C C . MET B 1 99 ? -16.047 -1.638 16.016 1 97.75 99 MET B C 1
ATOM 2539 O O . MET B 1 99 ? -16.516 -0.596 16.484 1 97.75 99 MET B O 1
ATOM 2543 N N . LEU B 1 100 ? -15.922 -1.914 14.781 1 98 100 LEU B N 1
ATOM 2544 C CA . LEU B 1 100 ? -16.469 -0.979 13.805 1 98 100 LEU B CA 1
ATOM 2545 C C . LEU B 1 100 ? -17.984 -0.847 13.969 1 98 100 LEU B C 1
ATOM 2547 O O . LEU B 1 100 ? -18.516 0.263 13.938 1 98 100 LEU B O 1
ATOM 2551 N N . ILE B 1 101 ? -18.656 -1.952 14.109 1 97.38 101 ILE B N 1
ATOM 2552 C CA . ILE B 1 101 ? -20.094 -1.938 14.297 1 97.38 101 ILE B CA 1
ATOM 2553 C C . ILE B 1 101 ? -20.453 -1.127 15.539 1 97.38 101 ILE B C 1
ATOM 2555 O O . ILE B 1 101 ? -21.328 -0.255 15.492 1 97.38 101 ILE B O 1
ATOM 2559 N N . LEU B 1 102 ? -19.812 -1.357 16.609 1 96.44 102 LEU B N 1
ATOM 2560 C CA . LEU B 1 102 ? -20.047 -0.633 17.859 1 96.44 102 LEU B CA 1
ATOM 2561 C C . LEU B 1 102 ? -19.75 0.852 17.688 1 96.44 102 LEU B C 1
ATOM 2563 O O . LEU B 1 102 ? -20.484 1.702 18.188 1 96.44 102 LEU B O 1
ATOM 2567 N N . HIS B 1 103 ? -18.641 1.173 16.984 1 96.5 103 HIS B N 1
ATOM 2568 C CA . HIS B 1 103 ? -18.266 2.553 16.703 1 96.5 103 HIS B CA 1
ATOM 2569 C C . HIS B 1 103 ? -19.359 3.275 15.922 1 96.5 103 HIS B C 1
ATOM 2571 O O . HIS B 1 103 ? -19.734 4.398 16.266 1 96.5 103 HIS B O 1
ATOM 2577 N N . VAL B 1 104 ? -19.844 2.631 14.93 1 95.25 104 VAL B N 1
ATOM 2578 C CA . VAL B 1 104 ? -20.891 3.227 14.094 1 95.25 104 VAL B CA 1
ATOM 2579 C C . VAL B 1 104 ? -22.141 3.465 14.914 1 95.25 104 VAL B C 1
ATOM 2581 O O . VAL B 1 104 ? -22.781 4.516 14.805 1 95.25 104 VAL B O 1
ATOM 2584 N N . PHE B 1 105 ? -22.5 2.551 15.75 1 94.25 105 PHE B N 1
ATOM 2585 C CA . PHE B 1 105 ? -23.672 2.693 16.609 1 94.25 105 PHE B CA 1
ATOM 2586 C C . PHE B 1 105 ? -23.5 3.871 17.562 1 94.25 105 PHE B C 1
ATOM 2588 O O . PHE B 1 105 ? -24.422 4.672 17.734 1 94.25 105 PHE B O 1
ATOM 2595 N N . ARG B 1 106 ? -22.406 3.957 18.156 1 92.06 106 ARG B N 1
ATOM 2596 C CA . ARG B 1 106 ? -22.125 5.059 19.078 1 92.06 106 ARG B CA 1
ATOM 2597 C C . ARG B 1 106 ? -22.266 6.402 18.359 1 92.06 106 ARG B C 1
ATOM 2599 O O . ARG B 1 106 ? -22.891 7.328 18.891 1 92.06 106 ARG B O 1
ATOM 2606 N N . VAL B 1 107 ? -21.688 6.547 17.203 1 91.75 107 VAL B N 1
ATOM 2607 C CA . VAL B 1 107 ? -21.703 7.789 16.438 1 91.75 107 VAL B CA 1
ATOM 2608 C C . VAL B 1 107 ? -23.141 8.141 16.062 1 91.75 107 VAL B C 1
ATOM 2610 O O . VAL B 1 107 ? -23.547 9.305 16.125 1 91.75 107 VAL B O 1
ATOM 2613 N N . TYR B 1 108 ? -23.875 7.137 15.703 1 91 108 TYR B N 1
ATOM 2614 C CA . TYR B 1 108 ? -25.25 7.367 15.32 1 91 108 TYR B CA 1
ATOM 2615 C C . TYR B 1 108 ? -26.078 7.82 16.516 1 91 108 TYR B C 1
ATOM 2617 O O . TYR B 1 108 ? -26.844 8.789 16.422 1 91 108 TYR B O 1
ATOM 2625 N N . LEU B 1 109 ? -25.938 7.211 17.641 1 90.38 109 LEU B N 1
ATOM 2626 C CA . LEU B 1 109 ? -26.734 7.477 18.844 1 90.38 109 LEU B CA 1
ATOM 2627 C C . LEU B 1 109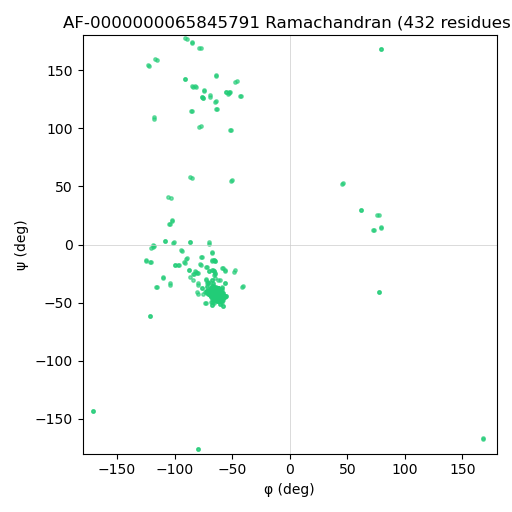 ? -26.375 8.836 19.438 1 90.38 109 LEU B C 1
ATOM 2629 O O . LEU B 1 109 ? -27.203 9.453 20.125 1 90.38 109 LEU B O 1
ATOM 2633 N N . THR B 1 110 ? -25.203 9.367 19.172 1 87.19 110 THR B N 1
ATOM 2634 C CA . THR B 1 110 ? -24.781 10.641 19.734 1 87.19 110 THR B CA 1
ATOM 2635 C C . THR B 1 110 ? -24.938 11.766 18.719 1 87.19 110 THR B C 1
ATOM 2637 O O . THR B 1 110 ? -24.531 12.898 18.969 1 87.19 110 THR B O 1
ATOM 2640 N N . GLY B 1 111 ? -25.438 11.461 17.562 1 86.69 111 GLY B N 1
ATOM 2641 C CA . GLY B 1 111 ? -25.688 12.477 16.547 1 86.69 111 GLY B CA 1
ATOM 2642 C C . GLY B 1 111 ? -24.438 12.953 15.844 1 86.69 111 GLY B C 1
ATOM 2643 O O . GLY B 1 111 ? -24.375 14.086 15.367 1 86.69 111 GLY B O 1
ATOM 2644 N N . GLY B 1 112 ? -23.469 12.133 15.828 1 85 112 GLY B N 1
ATOM 2645 C CA . GLY B 1 112 ? -22.188 12.492 15.219 1 85 112 GLY B CA 1
ATOM 2646 C C . GLY B 1 112 ? -22.281 12.664 13.711 1 85 112 GLY B C 1
ATOM 2647 O O . GLY B 1 112 ? -21.312 13.125 13.086 1 85 112 GLY B O 1
ATOM 2648 N N . PHE B 1 113 ? -23.453 12.336 13.125 1 87.5 113 PHE B N 1
ATOM 2649 C CA . PHE B 1 113 ? -23.625 12.445 11.68 1 87.5 113 PHE B CA 1
ATOM 2650 C C . PHE B 1 113 ? -24.234 13.789 11.312 1 87.5 113 PHE B C 1
ATOM 2652 O O . PHE B 1 113 ? -24.328 14.133 10.133 1 87.5 113 PHE B O 1
ATOM 2659 N N . LYS B 1 114 ? -24.578 14.539 12.336 1 85.56 114 LYS B N 1
ATOM 2660 C CA . LYS B 1 114 ? -25.234 15.82 12.086 1 85.56 114 LYS B CA 1
ATOM 2661 C C . LYS B 1 114 ? -24.219 16.922 11.828 1 85.56 114 LYS B C 1
ATOM 2663 O O . LYS B 1 114 ? -23.016 16.719 12.016 1 85.56 114 LYS B O 1
ATOM 2668 N N . ARG B 1 115 ? -24.797 18.062 11.469 1 83.69 115 ARG B N 1
ATOM 2669 C CA . ARG B 1 115 ? -23.953 19.234 11.266 1 83.69 115 ARG B CA 1
ATOM 2670 C C . ARG B 1 115 ? -23.109 19.516 12.5 1 83.69 115 ARG B C 1
ATOM 2672 O O . ARG B 1 115 ? -23.594 19.422 13.633 1 83.69 115 ARG B O 1
ATOM 2679 N N . PRO B 1 116 ? -21.844 19.703 12.18 1 82.31 116 PRO B N 1
ATOM 2680 C CA . PRO B 1 116 ? -20.984 19.906 11.008 1 82.31 116 PRO B CA 1
ATOM 2681 C C . PRO B 1 116 ? -20.203 18.656 10.633 1 82.31 116 PRO B C 1
ATOM 2683 O O . PRO B 1 116 ? -19.219 18.734 9.875 1 82.31 116 PRO B O 1
ATOM 2686 N N . ARG B 1 117 ? -20.641 17.516 11.141 1 86.81 117 ARG B N 1
ATOM 2687 C CA . ARG B 1 117 ? -19.828 16.297 11.047 1 86.81 117 ARG B CA 1
ATOM 2688 C C . ARG B 1 117 ? -20.344 15.383 9.938 1 86.81 117 ARG B C 1
ATOM 2690 O O . ARG B 1 117 ? -20.094 14.18 9.953 1 86.81 117 ARG B O 1
ATOM 2697 N N . GLU B 1 118 ? -21.078 15.906 9.008 1 90.25 118 GLU B N 1
ATOM 2698 C CA . GLU B 1 118 ? -21.672 15.117 7.934 1 90.25 118 GLU B CA 1
ATOM 2699 C C . GLU B 1 118 ? -20.609 14.398 7.113 1 90.25 118 GLU B C 1
ATOM 2701 O O . GLU B 1 118 ? -20.75 13.211 6.801 1 90.25 118 GLU B O 1
ATOM 2706 N N . LEU B 1 119 ? -19.578 15.102 6.77 1 89.44 119 LEU B N 1
ATOM 2707 C CA . LEU B 1 119 ? -18.531 14.508 5.941 1 89.44 119 LEU B CA 1
ATOM 2708 C C . LEU B 1 119 ? -17.75 13.461 6.727 1 89.44 119 LEU B C 1
ATOM 2710 O O . LEU B 1 119 ? -17.297 12.469 6.156 1 89.44 119 LEU B O 1
ATOM 2714 N N . THR B 1 120 ? -17.594 13.648 7.984 1 91.31 120 THR B N 1
ATOM 2715 C CA . THR B 1 120 ? -16.984 12.625 8.828 1 91.31 120 THR B CA 1
ATOM 2716 C C . THR B 1 120 ? -17.781 11.328 8.781 1 91.31 120 THR B C 1
ATOM 2718 O O . THR B 1 120 ? -17.219 10.242 8.664 1 91.31 120 THR B O 1
ATOM 2721 N N . TRP B 1 121 ? -19.062 11.492 8.805 1 93.5 121 TRP B N 1
ATOM 2722 C CA . TRP B 1 121 ? -19.953 10.344 8.711 1 93.5 121 TRP B CA 1
ATOM 2723 C C . TRP B 1 121 ? -19.797 9.641 7.363 1 93.5 121 TRP B C 1
ATOM 2725 O O . TRP B 1 121 ? -19.703 8.414 7.305 1 93.5 121 TRP B O 1
ATOM 2735 N N . VAL B 1 122 ? -19.75 10.406 6.344 1 94.31 122 VAL B N 1
ATOM 2736 C CA . VAL B 1 122 ? -19.625 9.844 5.004 1 94.31 122 VAL B CA 1
ATOM 2737 C C . VAL B 1 122 ? -18.328 9.062 4.879 1 94.31 122 VAL B C 1
ATOM 2739 O O . VAL B 1 122 ? -18.312 7.941 4.359 1 94.31 122 VAL B O 1
ATOM 2742 N N . THR B 1 123 ? -17.203 9.586 5.324 1 95.38 123 THR B N 1
ATOM 2743 C CA . THR B 1 123 ? -15.945 8.867 5.262 1 95.38 123 THR B CA 1
ATOM 2744 C C . THR B 1 123 ? -16 7.602 6.109 1 95.38 123 THR B C 1
ATOM 2746 O O . THR B 1 123 ? -15.414 6.578 5.75 1 95.38 123 THR B O 1
ATOM 2749 N N . GLY B 1 124 ? -16.672 7.703 7.23 1 96.5 124 GLY B N 1
ATOM 2750 C CA . GLY B 1 124 ? -16.875 6.508 8.039 1 96.5 124 GLY B CA 1
ATOM 2751 C C . GLY B 1 124 ? -17.625 5.414 7.301 1 96.5 124 GLY B C 1
ATOM 2752 O O . GLY B 1 124 ? -17.234 4.242 7.355 1 96.5 124 GLY B O 1
ATOM 2753 N N . VAL B 1 125 ? -18.656 5.762 6.633 1 96.88 125 VAL B N 1
ATOM 2754 C CA . VAL B 1 125 ? -19.469 4.805 5.887 1 96.88 125 VAL B CA 1
ATOM 2755 C C . VAL B 1 125 ? -18.625 4.188 4.766 1 96.88 125 VAL B C 1
ATOM 2757 O O . VAL B 1 125 ? -18.656 2.975 4.551 1 96.88 125 VAL B O 1
ATOM 2760 N N . VAL B 1 126 ? -17.906 4.969 4.039 1 97.69 126 VAL B N 1
ATOM 2761 C CA . VAL B 1 126 ? -17.047 4.473 2.975 1 97.69 126 VAL B CA 1
ATOM 2762 C C . VAL B 1 126 ? -16.062 3.459 3.543 1 97.69 126 VAL B C 1
ATOM 2764 O O . VAL B 1 126 ? -15.859 2.387 2.969 1 97.69 126 VAL B O 1
ATOM 2767 N N . MET B 1 127 ? -15.445 3.771 4.68 1 98.44 127 MET B N 1
ATOM 2768 C CA . MET B 1 127 ? -14.461 2.873 5.277 1 98.44 127 MET B CA 1
ATOM 2769 C C . MET B 1 127 ? -15.125 1.581 5.75 1 98.44 127 MET B C 1
ATOM 2771 O O . MET B 1 127 ? -14.508 0.517 5.719 1 98.44 127 MET B O 1
ATOM 2775 N N . ALA B 1 128 ? -16.375 1.67 6.191 1 97.94 128 ALA B N 1
ATOM 2776 C CA . ALA B 1 128 ? -17.094 0.458 6.559 1 97.94 128 ALA B CA 1
ATOM 2777 C C . ALA B 1 128 ? -17.281 -0.451 5.348 1 97.94 128 ALA B C 1
ATOM 2779 O O . ALA B 1 128 ? -17.109 -1.668 5.441 1 97.94 128 A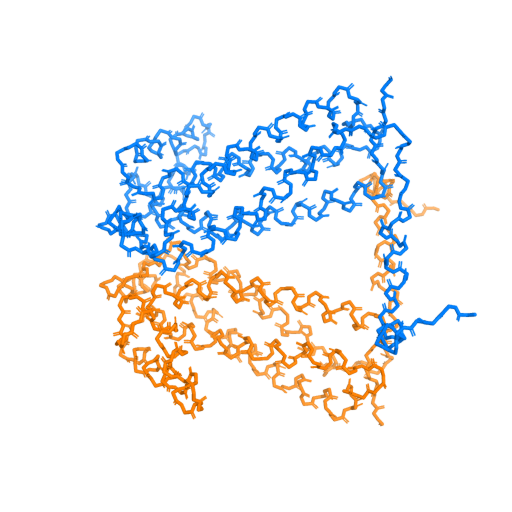LA B O 1
ATOM 2780 N N . VAL B 1 129 ? -17.641 0.132 4.254 1 97.31 129 VAL B N 1
ATOM 2781 C CA . VAL B 1 129 ? -17.812 -0.63 3.021 1 97.31 129 VAL B CA 1
ATOM 2782 C C . VAL B 1 129 ? -16.469 -1.265 2.623 1 97.31 129 VAL B C 1
ATOM 2784 O O . VAL B 1 129 ? -16.438 -2.432 2.225 1 97.31 129 VAL B O 1
ATOM 2787 N N . ILE B 1 130 ? -15.406 -0.546 2.725 1 98.25 130 ILE B N 1
ATOM 2788 C CA . ILE B 1 130 ? -14.078 -1.065 2.428 1 98.25 130 ILE B CA 1
ATOM 2789 C C . ILE B 1 130 ? -13.766 -2.242 3.348 1 98.25 130 ILE B C 1
ATOM 2791 O O . ILE B 1 130 ? -13.188 -3.242 2.912 1 98.25 130 ILE B O 1
ATOM 2795 N N . THR B 1 131 ? -14.133 -2.102 4.57 1 98.12 131 THR B N 1
ATOM 2796 C CA . THR B 1 131 ? -13.898 -3.174 5.531 1 98.12 131 THR B CA 1
ATOM 2797 C C . THR B 1 131 ? -14.641 -4.441 5.121 1 98.12 131 THR B C 1
ATOM 2799 O O . THR B 1 131 ? -14.094 -5.543 5.199 1 98.12 131 THR B O 1
ATOM 2802 N N . VAL B 1 132 ? -15.852 -4.312 4.699 1 95.81 132 VAL B N 1
ATOM 2803 C CA . VAL B 1 132 ? -16.609 -5.461 4.215 1 95.81 132 VAL B CA 1
ATOM 2804 C C . VAL B 1 132 ? -15.922 -6.062 2.994 1 95.81 132 VAL B C 1
ATOM 2806 O O . VAL B 1 132 ? -15.812 -7.285 2.875 1 95.81 132 VAL B O 1
ATOM 2809 N N . ALA B 1 133 ? -15.484 -5.223 2.115 1 96.38 133 ALA B N 1
ATOM 2810 C CA . ALA B 1 133 ? -14.758 -5.684 0.934 1 96.38 133 ALA B CA 1
ATOM 2811 C C . ALA B 1 133 ? -13.5 -6.453 1.325 1 96.38 133 ALA B C 1
ATOM 2813 O O . ALA B 1 133 ? -13.148 -7.445 0.684 1 96.38 133 ALA B O 1
ATOM 2814 N N . PHE B 1 134 ? -12.805 -6.012 2.367 1 98.06 134 PHE B N 1
ATOM 2815 C CA . PHE B 1 134 ? -11.68 -6.758 2.91 1 98.06 134 PHE B CA 1
ATOM 2816 C C . PHE B 1 134 ? -12.102 -8.164 3.309 1 98.06 134 PHE B C 1
ATOM 2818 O O . PHE B 1 134 ? -11.391 -9.133 3.029 1 98.06 134 PHE B O 1
ATOM 2825 N N . GLY B 1 135 ? -13.227 -8.242 3.963 1 96.06 135 GLY B N 1
ATOM 2826 C CA . GLY B 1 135 ? -13.711 -9.547 4.387 1 96.06 135 GLY B CA 1
ATOM 2827 C C . GLY B 1 135 ? -13.969 -10.492 3.23 1 96.06 135 GLY B C 1
ATOM 2828 O O . GLY B 1 135 ? -13.555 -11.656 3.264 1 96.06 135 GLY B O 1
ATOM 2829 N N . VAL B 1 136 ? -14.562 -9.961 2.225 1 93.88 136 VAL B N 1
ATOM 2830 C CA . VAL B 1 136 ? -14.914 -10.773 1.063 1 93.88 136 VAL B CA 1
ATOM 2831 C C . VAL B 1 136 ? -13.648 -11.219 0.339 1 93.88 136 VAL B C 1
ATOM 2833 O O . VAL B 1 136 ? -13.477 -12.406 0.035 1 93.88 136 VAL B O 1
ATOM 2836 N N . THR B 1 137 ? -12.781 -10.328 0.069 1 96.25 137 THR B N 1
ATOM 2837 C CA . THR B 1 137 ? -11.57 -10.664 -0.667 1 96.25 137 THR B CA 1
ATOM 2838 C C . THR B 1 137 ? -10.656 -11.555 0.172 1 96.25 137 THR B C 1
ATOM 2840 O O . THR B 1 137 ? -10.062 -12.5 -0.345 1 96.25 137 THR B O 1
ATOM 2843 N N . GLY B 1 138 ? -10.594 -11.297 1.459 1 96.5 138 GLY B N 1
ATOM 2844 C CA . GLY B 1 138 ? -9.758 -12.109 2.336 1 96.5 138 GLY B CA 1
ATOM 2845 C C . GLY B 1 138 ? -10.242 -13.547 2.459 1 96.5 138 GLY B C 1
ATOM 2846 O O . GLY B 1 138 ? -9.438 -14.477 2.494 1 96.5 138 GLY B O 1
ATOM 2847 N N . TYR B 1 139 ? -11.484 -13.703 2.502 1 93.94 139 TYR B N 1
ATOM 2848 C CA . TYR B 1 139 ? -12.094 -15.016 2.666 1 93.94 139 TYR B CA 1
ATOM 2849 C C . TYR B 1 139 ? -11.844 -15.891 1.442 1 93.94 139 TYR B C 1
ATOM 2851 O O . TYR B 1 139 ? -11.805 -17.125 1.547 1 93.94 139 TYR B O 1
ATOM 2859 N N . SER B 1 140 ? -11.578 -15.297 0.371 1 94.62 140 SER B N 1
ATOM 2860 C CA . SER B 1 140 ? -11.453 -16.031 -0.881 1 94.62 140 SER B CA 1
ATOM 2861 C C . SER B 1 140 ? -10.008 -16.469 -1.127 1 94.62 140 SER B C 1
ATOM 2863 O O . SER B 1 140 ? -9.742 -17.344 -1.954 1 94.62 140 SER B O 1
ATOM 2865 N N . LEU B 1 141 ? -9.07 -15.945 -0.476 1 97.06 141 LEU B N 1
ATOM 2866 C CA . LEU B 1 141 ? -7.668 -16.062 -0.847 1 97.06 141 LEU B CA 1
ATOM 2867 C C . LEU B 1 141 ? -7.152 -17.469 -0.6 1 97.06 141 LEU B C 1
ATOM 2869 O O . LEU B 1 141 ? -6.359 -18 -1.388 1 97.06 141 LEU B O 1
ATOM 2873 N N . PRO B 1 142 ? -7.656 -18.141 0.429 1 96.94 142 PRO B N 1
ATOM 2874 C CA . PRO B 1 142 ? -7.207 -19.531 0.579 1 96.94 142 PRO B CA 1
ATOM 2875 C C . PRO B 1 142 ? -7.652 -20.422 -0.576 1 96.94 142 PRO B C 1
ATOM 2877 O O . PRO B 1 142 ? -7.039 -21.469 -0.833 1 96.94 142 PRO B O 1
ATOM 2880 N N . TRP B 1 143 ? -8.766 -20.016 -1.251 1 97.31 143 TRP B N 1
ATOM 2881 C CA . TRP B 1 143 ? -9.281 -20.672 -2.447 1 97.31 143 TRP B CA 1
ATOM 2882 C C . TRP B 1 143 ? -9.688 -22.109 -2.145 1 97.31 143 TRP B C 1
ATOM 2884 O O . TRP B 1 143 ? -9.422 -23.016 -2.938 1 97.31 143 TRP B O 1
ATOM 2894 N N . ASP B 1 144 ? -10.094 -22.344 -0.963 1 96.31 144 ASP B N 1
ATOM 2895 C CA . ASP B 1 144 ? -10.766 -23.609 -0.658 1 96.31 144 ASP B CA 1
ATOM 2896 C C . ASP B 1 144 ? -12.227 -23.562 -1.094 1 96.31 144 ASP B C 1
ATOM 2898 O O . ASP B 1 144 ? -12.664 -22.609 -1.741 1 96.31 144 ASP B O 1
ATOM 2902 N N . GLN B 1 145 ? -12.945 -24.594 -0.806 1 94.56 145 GLN B N 1
ATOM 2903 C CA . GLN B 1 145 ? -14.328 -24.688 -1.267 1 94.56 145 GLN B CA 1
ATOM 2904 C C . GLN B 1 145 ? -15.164 -23.531 -0.71 1 94.56 145 GLN B C 1
ATOM 2906 O O . GLN B 1 145 ? -15.922 -22.906 -1.446 1 94.56 145 GLN B O 1
ATOM 2911 N N . VAL B 1 146 ? -14.977 -23.297 0.514 1 92.56 146 VAL B N 1
ATOM 2912 C CA . VAL B 1 146 ? -15.742 -22.234 1.155 1 92.56 146 VAL B CA 1
ATOM 2913 C C . VAL B 1 146 ? -15.398 -20.891 0.513 1 92.56 146 VAL B C 1
ATOM 2915 O O . VAL B 1 146 ? -16.297 -20.094 0.193 1 92.56 146 VAL B O 1
ATOM 2918 N N . GLY B 1 147 ? -14.148 -20.609 0.323 1 93.69 147 GLY B N 1
ATOM 2919 C CA . GLY B 1 147 ? -13.719 -19.375 -0.318 1 93.69 147 GLY B CA 1
ATOM 2920 C C . GLY B 1 147 ? -14.227 -19.234 -1.743 1 93.69 147 GLY B C 1
ATOM 2921 O O . GLY B 1 147 ? -14.688 -18.172 -2.145 1 93.69 147 GLY B O 1
ATOM 2922 N N . TYR B 1 148 ? -14.188 -20.344 -2.471 1 94.62 148 TYR B N 1
ATOM 2923 C CA . TYR B 1 148 ? -14.641 -20.359 -3.857 1 94.62 148 TYR B CA 1
ATOM 2924 C C . TYR B 1 148 ? -16.125 -20.031 -3.949 1 94.62 148 TYR B C 1
ATOM 2926 O O . TYR B 1 148 ? -16.531 -19.172 -4.734 1 94.62 148 TYR B O 1
ATOM 2934 N N . TRP B 1 149 ? -16.906 -20.625 -3.156 1 94.31 149 TRP B N 1
ATOM 2935 C CA . TRP B 1 149 ? -18.359 -20.438 -3.223 1 94.31 149 TRP B CA 1
ATOM 2936 C C . TRP B 1 149 ? -18.734 -19.047 -2.723 1 94.31 149 TRP B C 1
ATOM 2938 O O . TRP B 1 149 ? -19.672 -18.438 -3.236 1 94.31 149 TRP B O 1
ATOM 2948 N N . ALA B 1 150 ? -18.016 -18.609 -1.735 1 93.31 150 ALA B N 1
ATOM 2949 C CA . ALA B 1 150 ? -18.25 -17.266 -1.254 1 93.31 150 ALA B CA 1
ATOM 2950 C C . ALA B 1 150 ? -18.016 -16.234 -2.359 1 93.31 150 ALA B C 1
ATOM 2952 O O . ALA B 1 150 ? -18.828 -15.336 -2.574 1 93.31 150 ALA B O 1
ATOM 2953 N N . VAL B 1 151 ? -16.953 -16.391 -3.068 1 95.25 151 VAL B N 1
ATOM 2954 C CA . VAL B 1 151 ? -16.625 -15.453 -4.133 1 95.25 151 VAL B CA 1
ATOM 2955 C C . VAL B 1 151 ? -17.641 -15.57 -5.27 1 95.25 151 VAL B C 1
ATOM 2957 O O . VAL B 1 151 ? -18.031 -14.57 -5.867 1 95.25 151 VAL B O 1
ATOM 2960 N N . LYS B 1 152 ? -18.031 -16.766 -5.543 1 95 152 LYS B N 1
ATOM 2961 C CA . LYS B 1 152 ? -19 -16.984 -6.613 1 95 152 LYS B CA 1
ATOM 2962 C C . LYS B 1 152 ? -20.312 -16.281 -6.305 1 95 152 LYS B C 1
ATOM 2964 O O . LYS B 1 152 ? -20.875 -15.594 -7.168 1 95 152 LYS B O 1
ATOM 2969 N N . ILE B 1 153 ? -20.719 -16.344 -5.09 1 94.5 153 ILE B N 1
ATOM 2970 C CA . ILE B 1 153 ? -21.984 -15.742 -4.684 1 94.5 153 ILE B CA 1
ATOM 2971 C C . ILE B 1 153 ? -21.828 -14.219 -4.652 1 94.5 153 ILE B C 1
ATOM 2973 O O . ILE B 1 153 ? -22.609 -13.508 -5.293 1 94.5 153 ILE B O 1
ATOM 2977 N N . VAL B 1 154 ? -20.828 -13.727 -4.016 1 93.88 154 VAL B N 1
ATOM 2978 C CA . VAL B 1 154 ? -20.703 -12.297 -3.75 1 93.88 154 VAL B CA 1
ATOM 2979 C C . VAL B 1 154 ? -20.391 -11.555 -5.047 1 93.88 154 VAL B C 1
ATOM 2981 O O . VAL B 1 154 ? -20.891 -10.461 -5.285 1 93.88 154 VAL B O 1
ATOM 2984 N N . SER B 1 155 ? -19.5 -12.094 -5.906 1 94.94 155 SER B N 1
ATOM 2985 C CA . SER B 1 155 ? -19.141 -11.43 -7.156 1 94.94 155 SER B CA 1
ATOM 2986 C C . SER B 1 155 ? -20.312 -11.398 -8.125 1 94.94 155 SER B C 1
ATOM 2988 O O . SER B 1 155 ? -20.297 -10.656 -9.109 1 94.94 155 SER B O 1
ATOM 2990 N N . GLY B 1 156 ? -21.328 -12.195 -7.812 1 94.88 156 GLY B N 1
ATOM 2991 C CA . GLY B 1 156 ? -22.5 -12.234 -8.656 1 94.88 156 GLY B CA 1
ATOM 2992 C C . GLY B 1 156 ? -23.562 -11.219 -8.25 1 94.88 156 GLY B C 1
ATOM 2993 O O . GLY B 1 156 ? -24.484 -10.945 -9.008 1 94.88 156 GLY B O 1
ATOM 2994 N N . VAL B 1 157 ? -23.469 -10.633 -7.164 1 92.56 157 VAL B N 1
ATOM 2995 C CA . VAL B 1 157 ? -24.469 -9.75 -6.578 1 92.56 157 VAL B CA 1
ATOM 2996 C C . VAL B 1 157 ? -24.672 -8.531 -7.473 1 92.56 157 VAL B C 1
ATOM 2998 O O . VAL B 1 157 ? -25.812 -8.117 -7.715 1 92.56 157 VAL B O 1
ATOM 3001 N N . PRO B 1 158 ? -23.656 -7.945 -8.039 1 94.38 158 PRO B N 1
ATOM 3002 C CA . PRO B 1 158 ? -23.844 -6.742 -8.852 1 94.38 158 PRO B CA 1
ATOM 3003 C C . PRO B 1 158 ? -24.672 -7.004 -10.109 1 94.38 158 PRO B C 1
ATOM 3005 O O . PRO B 1 158 ? -25.109 -6.062 -10.773 1 94.38 158 PRO B O 1
ATOM 3008 N N . ALA B 1 159 ? -24.844 -8.289 -10.445 1 93.88 159 ALA B N 1
ATOM 3009 C CA . ALA B 1 159 ? -25.609 -8.641 -11.633 1 93.88 159 ALA B CA 1
ATOM 3010 C C . ALA B 1 159 ? -27.031 -8.086 -11.539 1 93.88 159 ALA B C 1
ATOM 3012 O O . ALA B 1 159 ? -27.703 -7.902 -12.562 1 93.88 159 ALA B O 1
ATOM 3013 N N . ALA B 1 160 ? -27.484 -7.781 -10.352 1 94.31 160 ALA B N 1
ATOM 3014 C CA . ALA B 1 160 ? -28.844 -7.301 -10.109 1 94.31 160 ALA B CA 1
ATOM 3015 C C . ALA B 1 160 ? -28.984 -5.832 -10.5 1 94.31 160 ALA B C 1
ATOM 3017 O O . ALA B 1 160 ? -30.109 -5.316 -10.609 1 94.31 160 ALA B O 1
ATOM 3018 N N . ILE B 1 161 ? -27.859 -5.168 -10.625 1 93.12 161 ILE B N 1
ATOM 3019 C CA . ILE B 1 161 ? -27.922 -3.756 -11 1 93.12 161 ILE B CA 1
ATOM 3020 C C . ILE B 1 161 ? -28.25 -3.621 -12.477 1 93.12 161 ILE B C 1
ATOM 3022 O O . ILE B 1 161 ? -27.516 -4.125 -13.336 1 93.12 161 ILE B O 1
ATOM 3026 N N . PRO B 1 162 ? -29.344 -2.816 -12.734 1 93.31 162 PRO B N 1
ATOM 3027 C CA . PRO B 1 162 ? -29.75 -2.688 -14.133 1 93.31 162 PRO B CA 1
ATOM 3028 C C . PRO B 1 162 ? -28.688 -2.008 -14.992 1 93.31 162 PRO B C 1
ATOM 3030 O O . PRO B 1 162 ? -27.984 -1.11 -14.523 1 93.31 162 PRO B O 1
ATOM 3033 N N . VAL B 1 163 ? -28.547 -2.4 -16.266 1 94.38 163 VAL B N 1
ATOM 3034 C CA . VAL B 1 163 ? -27.766 -1.777 -17.344 1 94.38 163 VAL B CA 1
ATOM 3035 C C . VAL B 1 163 ? -26.281 -2.105 -17.156 1 94.38 163 VAL B C 1
ATOM 3037 O O . VAL B 1 163 ? -25.625 -2.555 -18.094 1 94.38 163 VAL B O 1
ATOM 3040 N N . VAL B 1 164 ? -25.75 -2.076 -15.883 1 94.56 164 VAL B N 1
ATOM 3041 C CA . VAL B 1 164 ? -24.297 -2.158 -15.742 1 94.56 164 VAL B CA 1
ATOM 3042 C C . VAL B 1 164 ? -23.938 -3.414 -14.961 1 94.56 164 VAL B C 1
ATOM 3044 O O . VAL B 1 164 ? -22.75 -3.707 -14.773 1 94.56 164 VAL B O 1
ATOM 3047 N N . GLY B 1 165 ? -24.828 -4.203 -14.516 1 93.94 165 GLY B N 1
ATOM 3048 C CA . GLY B 1 165 ? -24.594 -5.316 -13.609 1 93.94 165 GLY B CA 1
ATOM 3049 C C . GLY B 1 165 ? -23.641 -6.355 -14.18 1 93.94 165 GLY B C 1
ATOM 3050 O O . GLY B 1 165 ? -22.672 -6.73 -13.523 1 93.94 165 GLY B O 1
ATOM 3051 N N . ASP B 1 166 ? -23.906 -6.812 -15.391 1 93.69 166 ASP B N 1
ATOM 3052 C CA . ASP B 1 166 ? -23.094 -7.84 -16.016 1 93.69 166 ASP B CA 1
ATOM 3053 C C . ASP B 1 166 ? -21.656 -7.355 -16.234 1 93.69 166 ASP B C 1
ATOM 3055 O O . ASP B 1 166 ? -20.703 -8.117 -16.047 1 93.69 166 ASP B O 1
ATOM 3059 N N . PHE B 1 167 ? -21.578 -6.16 -16.578 1 95.06 167 PHE B N 1
ATOM 3060 C CA . PHE B 1 167 ? -20.266 -5.578 -16.766 1 95.06 167 PHE B CA 1
ATOM 3061 C C . PHE B 1 167 ? -19.5 -5.555 -15.453 1 95.06 167 PHE B C 1
ATOM 3063 O O . PHE B 1 167 ? -18.312 -5.883 -15.414 1 95.06 167 PHE B O 1
ATOM 3070 N N . MET B 1 168 ? -20.172 -5.262 -14.383 1 94.38 168 MET B N 1
ATOM 3071 C CA . MET B 1 168 ? -19.547 -5.191 -13.07 1 94.38 168 MET B CA 1
ATOM 3072 C C . MET B 1 168 ? -19.094 -6.574 -12.602 1 94.38 168 MET B C 1
ATOM 3074 O O . MET B 1 168 ? -18.016 -6.719 -12.031 1 94.38 168 MET B O 1
ATOM 3078 N N . VAL B 1 169 ? -19.891 -7.531 -12.867 1 95.5 169 VAL B N 1
ATOM 3079 C CA . VAL B 1 169 ? -19.547 -8.898 -12.508 1 95.5 169 VAL B CA 1
ATOM 3080 C C . VAL B 1 169 ? -18.281 -9.328 -13.266 1 95.5 169 VAL B C 1
ATOM 3082 O O . VAL B 1 169 ? -17.344 -9.859 -12.672 1 95.5 169 VAL B O 1
ATOM 3085 N N . GLU B 1 170 ? -18.234 -9.039 -14.523 1 94.94 170 GLU B N 1
ATOM 3086 C CA . GLU B 1 170 ? -17.094 -9.414 -15.344 1 94.94 170 GLU B CA 1
ATOM 3087 C C . GLU B 1 170 ? -15.844 -8.633 -14.922 1 94.94 170 GLU B C 1
ATOM 3089 O O . GLU B 1 170 ? -14.734 -9.164 -14.969 1 94.94 170 GLU B O 1
ATOM 3094 N N . LEU B 1 171 ? -16.047 -7.449 -14.562 1 93.88 171 LEU B N 1
ATOM 3095 C CA . LEU B 1 171 ? -14.938 -6.629 -14.094 1 93.88 171 LEU B CA 1
ATOM 3096 C C . LEU B 1 171 ? -14.352 -7.203 -12.805 1 93.88 171 LEU B C 1
ATOM 3098 O O . LEU B 1 171 ? -13.125 -7.293 -12.664 1 93.88 171 LEU B O 1
ATOM 3102 N N . LEU B 1 172 ? -15.148 -7.648 -11.945 1 94.38 172 LEU B N 1
ATOM 3103 C CA . LEU B 1 172 ? -14.703 -8.203 -10.672 1 94.38 172 LEU B CA 1
ATOM 3104 C C . LEU B 1 172 ? -14.047 -9.562 -10.867 1 94.38 172 LEU B C 1
ATOM 3106 O O . LEU B 1 172 ? -12.984 -9.828 -10.297 1 94.38 172 LEU B O 1
ATOM 3110 N N . ARG B 1 173 ? -14.641 -10.336 -11.719 1 95.25 173 ARG B N 1
ATOM 3111 C CA . ARG B 1 173 ? -14.164 -11.703 -11.906 1 95.25 173 ARG B CA 1
ATOM 3112 C C . ARG B 1 173 ? -13 -11.742 -12.891 1 95.25 173 ARG B C 1
ATOM 3114 O O . ARG B 1 173 ? -12.188 -12.672 -12.867 1 95.25 173 ARG B O 1
ATOM 3121 N N . GLY B 1 174 ? -12.922 -10.742 -13.797 1 93.81 174 GLY B N 1
ATOM 3122 C CA . GLY B 1 174 ? -11.969 -10.781 -14.898 1 93.81 174 GLY B CA 1
ATOM 3123 C C . GLY B 1 174 ? -12.422 -11.672 -16.047 1 93.81 174 GLY B C 1
ATOM 3124 O O . GLY B 1 174 ? -11.602 -12.109 -16.844 1 93.81 174 GLY B O 1
ATOM 3125 N N . GLY B 1 175 ? -13.742 -12.031 -16.031 1 93.19 175 GLY B N 1
ATOM 3126 C CA . GLY B 1 175 ? -14.336 -12.914 -17.016 1 93.19 175 GLY B CA 1
ATOM 3127 C C . GLY B 1 175 ? -15.719 -13.398 -16.625 1 93.19 175 GLY B C 1
ATOM 3128 O O . GLY B 1 175 ? -16.312 -12.898 -15.672 1 93.19 175 GLY B O 1
ATOM 3129 N N . GLU B 1 176 ? -16.109 -14.383 -17.375 1 90.88 176 GLU B N 1
ATOM 3130 C CA . GLU B 1 176 ? -17.484 -14.867 -17.172 1 90.88 176 GLU B CA 1
ATOM 3131 C C . GLU B 1 176 ? -17.578 -15.789 -15.969 1 90.88 176 GLU B C 1
ATOM 3133 O O . GLU B 1 176 ? -18.547 -15.75 -15.227 1 90.88 176 GLU B O 1
ATOM 3138 N N . SER B 1 177 ? -16.531 -16.547 -15.711 1 94.94 177 SER B N 1
ATOM 3139 C CA . SER B 1 177 ? -16.562 -17.516 -14.625 1 94.94 177 SER B CA 1
ATOM 3140 C C . SER B 1 177 ? -15.531 -17.172 -13.555 1 94.94 177 SER B C 1
ATOM 3142 O O . SER B 1 177 ? -14.594 -16.406 -13.805 1 94.94 177 SER B O 1
ATOM 3144 N N . VAL B 1 178 ? -15.805 -17.734 -12.391 1 96.69 178 VAL B N 1
ATOM 3145 C CA . VAL B 1 178 ? -14.859 -17.609 -11.289 1 96.69 178 VAL B CA 1
ATOM 3146 C C . VAL B 1 178 ? -13.68 -18.547 -11.508 1 96.69 178 VAL B C 1
ATOM 3148 O O . VAL B 1 178 ? -13.867 -19.734 -11.812 1 96.69 178 VAL B O 1
ATOM 3151 N N . GLY B 1 179 ? -12.484 -17.984 -11.453 1 96.88 179 GLY B N 1
ATOM 3152 C CA . GLY B 1 179 ? -11.289 -18.781 -11.68 1 96.88 179 GLY B CA 1
ATOM 3153 C C . GLY B 1 179 ? -10.008 -18.031 -11.375 1 96.88 179 GLY B C 1
ATOM 3154 O O . GLY B 1 179 ? -9.938 -17.266 -10.414 1 96.88 179 GLY B O 1
ATOM 3155 N N . GLN B 1 180 ? -9 -18.312 -12.203 1 97.12 180 GLN B N 1
ATOM 3156 C CA . GLN B 1 180 ? -7.668 -17.766 -11.969 1 97.12 180 GLN B CA 1
ATOM 3157 C C . GLN B 1 180 ? -7.688 -16.234 -12.047 1 97.12 180 GLN B C 1
ATOM 3159 O O . GLN B 1 180 ? -7.098 -15.562 -11.203 1 97.12 180 GLN B O 1
ATOM 3164 N N . THR B 1 181 ? -8.359 -15.742 -12.992 1 97 181 THR B N 1
ATOM 3165 C CA . THR B 1 181 ? -8.398 -14.297 -13.172 1 97 181 THR B CA 1
ATOM 3166 C C . THR B 1 181 ? -9.07 -13.625 -11.969 1 97 181 THR B C 1
ATOM 3168 O O . THR B 1 181 ? -8.648 -12.547 -11.547 1 97 181 THR B O 1
ATOM 3171 N N . THR B 1 182 ? -10.07 -14.234 -11.438 1 97.75 182 THR B N 1
ATOM 3172 C CA . THR B 1 182 ? -10.766 -13.703 -10.266 1 97.75 182 THR B CA 1
ATOM 3173 C C . THR B 1 182 ? -9.828 -13.641 -9.062 1 97.75 182 THR B C 1
ATOM 3175 O O . THR B 1 182 ? -9.727 -12.609 -8.398 1 97.75 182 THR B O 1
ATOM 3178 N N . LEU B 1 183 ? -9.164 -14.766 -8.867 1 97.56 183 LEU B N 1
ATOM 3179 C CA . LEU B 1 183 ? -8.258 -14.828 -7.727 1 97.56 183 LEU B CA 1
ATOM 3180 C C . LEU B 1 183 ? -7.152 -13.789 -7.852 1 97.56 183 LEU B C 1
ATOM 3182 O O . LEU B 1 183 ? -6.801 -13.125 -6.871 1 97.56 183 LEU B O 1
ATOM 3186 N N . THR B 1 184 ? -6.641 -13.594 -9.016 1 97.5 184 THR B N 1
ATOM 3187 C CA . THR B 1 184 ? -5.602 -12.602 -9.266 1 97.5 184 THR B CA 1
ATOM 3188 C C . THR B 1 184 ? -6.102 -11.203 -8.938 1 97.5 184 THR B C 1
ATOM 3190 O O . THR B 1 184 ? -5.414 -10.43 -8.258 1 97.5 184 THR B O 1
ATOM 3193 N N . ARG B 1 185 ? -7.234 -10.906 -9.344 1 96.88 185 ARG B N 1
ATOM 3194 C CA . ARG B 1 185 ? -7.801 -9.578 -9.109 1 96.88 185 ARG B CA 1
ATOM 3195 C C . ARG B 1 185 ? -8.133 -9.375 -7.637 1 96.88 185 ARG B C 1
ATOM 3197 O O . ARG B 1 185 ? -7.883 -8.305 -7.082 1 96.88 185 ARG B O 1
ATOM 3204 N N . PHE B 1 186 ? -8.695 -10.375 -7.02 1 97.56 186 PHE B N 1
ATOM 3205 C CA . PHE B 1 186 ? -9.07 -10.266 -5.613 1 97.56 186 PHE B CA 1
ATOM 3206 C C . PHE B 1 186 ? -7.836 -10.141 -4.734 1 97.56 186 PHE B C 1
ATOM 3208 O O . PHE B 1 186 ? -7.859 -9.453 -3.711 1 97.56 186 PHE B O 1
ATOM 3215 N N . TYR B 1 187 ? -6.762 -10.859 -5.102 1 97.94 187 TYR B N 1
ATOM 3216 C CA . TYR B 1 187 ? -5.512 -10.688 -4.375 1 97.94 187 TYR B CA 1
ATOM 3217 C C . TYR B 1 187 ? -4.992 -9.258 -4.504 1 97.94 187 TYR B C 1
ATOM 3219 O O . TYR B 1 187 ? -4.578 -8.648 -3.518 1 97.94 187 TYR B O 1
ATOM 3227 N N . SER B 1 188 ? -5.043 -8.742 -5.723 1 97.19 188 SER B N 1
ATOM 3228 C CA . SER B 1 188 ? -4.621 -7.367 -5.98 1 97.19 188 SER B CA 1
ATOM 3229 C C . SER B 1 188 ? -5.473 -6.371 -5.199 1 97.19 188 SER B C 1
ATOM 3231 O O . SER B 1 188 ? -4.949 -5.445 -4.582 1 97.19 188 SER B O 1
ATOM 3233 N N . LEU B 1 189 ? -6.73 -6.598 -5.191 1 96.88 189 LEU B N 1
ATOM 3234 C CA . LEU B 1 189 ? -7.637 -5.727 -4.453 1 96.88 189 LEU B CA 1
ATOM 3235 C C . LEU B 1 189 ? -7.332 -5.766 -2.959 1 96.88 189 LEU B C 1
ATOM 3237 O O . LEU B 1 189 ? -7.23 -4.723 -2.314 1 96.88 189 LEU B O 1
ATOM 3241 N N . HIS B 1 190 ? -7.152 -6.918 -2.459 1 98 190 HIS B N 1
ATOM 3242 C CA . HIS B 1 190 ? -6.98 -7.121 -1.025 1 98 190 HIS B CA 1
ATOM 3243 C C . HIS B 1 190 ? -5.652 -6.539 -0.542 1 98 190 HIS B C 1
ATOM 3245 O O . HIS B 1 190 ? -5.586 -5.953 0.54 1 98 190 HIS B O 1
ATOM 3251 N N . THR B 1 191 ? -4.637 -6.656 -1.319 1 97 191 THR B N 1
ATOM 3252 C CA . THR B 1 191 ? -3.305 -6.332 -0.828 1 97 191 THR B CA 1
ATOM 3253 C C . THR B 1 191 ? -2.883 -4.938 -1.286 1 97 191 THR B C 1
ATOM 3255 O O . THR B 1 191 ? -1.953 -4.352 -0.729 1 97 191 THR B O 1
ATOM 3258 N N . PHE B 1 192 ? -3.59 -4.445 -2.305 1 96.06 192 PHE B N 1
ATOM 3259 C CA . PHE B 1 192 ? -3.131 -3.18 -2.865 1 96.06 192 PHE B CA 1
ATOM 3260 C C . PHE B 1 192 ? -4.227 -2.123 -2.785 1 96.06 192 PHE B C 1
ATOM 3262 O O . PHE B 1 192 ? -4.164 -1.218 -1.951 1 96.06 192 PHE B O 1
ATOM 3269 N N . VAL B 1 193 ? -5.289 -2.342 -3.412 1 94.56 193 VAL B N 1
ATOM 3270 C CA . VAL B 1 193 ? -6.305 -1.31 -3.605 1 94.56 193 VAL B CA 1
ATOM 3271 C C . VAL B 1 193 ? -6.938 -0.951 -2.262 1 94.56 193 VAL B C 1
ATOM 3273 O O . VAL B 1 193 ? -6.984 0.222 -1.885 1 94.56 193 VAL B O 1
ATOM 3276 N N . LEU B 1 194 ? -7.352 -1.942 -1.624 1 97.38 194 LEU B N 1
ATOM 3277 C CA . LEU B 1 194 ? -8.156 -1.711 -0.428 1 97.38 194 LEU B CA 1
ATOM 3278 C C . LEU B 1 194 ? -7.305 -1.11 0.688 1 97.38 194 LEU B C 1
ATOM 3280 O O . LEU B 1 194 ? -7.711 -0.135 1.324 1 97.38 194 LEU B O 1
ATOM 3284 N N . PRO B 1 195 ? -6.105 -1.599 0.913 1 97.12 195 PRO B N 1
ATOM 3285 C CA . PRO B 1 195 ? -5.297 -0.989 1.972 1 97.12 195 PRO B CA 1
ATOM 3286 C C . PRO B 1 195 ? -4.973 0.478 1.695 1 97.12 195 PRO B C 1
ATOM 3288 O O . PRO B 1 195 ? -5.07 1.314 2.598 1 97.12 195 PRO B O 1
ATOM 3291 N N . TRP B 1 196 ? -4.66 0.833 0.507 1 96.69 196 TRP B N 1
ATOM 3292 C CA . TRP B 1 196 ? -4.316 2.213 0.174 1 96.69 196 TRP B CA 1
ATOM 3293 C C . TRP B 1 196 ? -5.543 3.115 0.264 1 96.69 196 TRP B C 1
ATOM 3295 O O . TRP B 1 196 ? -5.465 4.227 0.797 1 96.69 196 TRP B O 1
ATOM 3305 N N . THR B 1 197 ? -6.68 2.641 -0.238 1 96.62 197 THR B N 1
ATOM 3306 C CA . THR B 1 197 ? -7.902 3.436 -0.184 1 96.62 197 THR B CA 1
ATOM 3307 C C . THR B 1 197 ? -8.344 3.654 1.261 1 96.62 197 THR B C 1
ATOM 3309 O O . THR B 1 197 ? -8.742 4.758 1.632 1 96.62 197 THR B O 1
ATOM 3312 N N . LEU B 1 198 ? -8.219 2.629 2.025 1 97.88 198 LEU B N 1
ATOM 3313 C CA . LEU B 1 198 ? -8.586 2.76 3.432 1 97.88 198 LEU B CA 1
ATOM 3314 C C . LEU B 1 198 ? -7.695 3.779 4.133 1 97.88 198 LEU B C 1
ATOM 3316 O O . LEU B 1 198 ? -8.188 4.594 4.922 1 97.88 198 LEU B O 1
ATOM 3320 N N . ALA B 1 199 ? -6.461 3.732 3.885 1 95.06 199 ALA B N 1
ATOM 3321 C CA . ALA B 1 199 ? -5.527 4.664 4.508 1 95.06 199 ALA B CA 1
ATOM 3322 C C . ALA B 1 199 ? -5.871 6.109 4.152 1 95.06 199 ALA B C 1
ATOM 3324 O O . ALA B 1 199 ? -5.844 6.988 5.016 1 95.06 199 ALA B O 1
ATOM 3325 N N . ILE B 1 200 ? -6.191 6.348 2.893 1 93.81 200 ILE B N 1
ATOM 3326 C CA . ILE B 1 200 ? -6.527 7.688 2.43 1 93.81 200 ILE B CA 1
ATOM 3327 C C . ILE B 1 200 ? -7.781 8.18 3.145 1 93.81 200 ILE B C 1
ATOM 3329 O O . ILE B 1 200 ? -7.797 9.289 3.693 1 93.81 200 ILE B O 1
ATOM 3333 N N . PHE B 1 201 ? -8.773 7.355 3.221 1 95.81 201 PHE B N 1
ATOM 3334 C CA . PHE B 1 201 ? -10.031 7.766 3.85 1 95.81 201 PHE B CA 1
ATOM 3335 C C . PHE B 1 201 ? -9.875 7.852 5.363 1 95.81 201 PHE B C 1
ATOM 3337 O O . PHE B 1 201 ? -10.531 8.664 6.016 1 95.81 201 PHE B O 1
ATOM 3344 N N . MET B 1 202 ? -8.992 7.016 5.875 1 95 202 MET B N 1
ATOM 3345 C CA . MET B 1 202 ? -8.703 7.102 7.301 1 95 202 MET B CA 1
ATOM 3346 C C . MET B 1 202 ? -8.062 8.438 7.648 1 95 202 MET B C 1
ATOM 3348 O O . MET B 1 202 ? -8.438 9.078 8.633 1 95 202 MET B O 1
ATOM 3352 N N . LEU B 1 203 ? -7.152 8.875 6.828 1 89.5 203 LEU B N 1
ATOM 3353 C CA . LEU B 1 203 ? -6.508 10.164 7.031 1 89.5 203 LEU B CA 1
ATOM 3354 C C . LEU B 1 203 ? -7.527 11.297 6.949 1 89.5 203 LEU B C 1
ATOM 3356 O O . LEU B 1 203 ? -7.555 12.18 7.812 1 89.5 203 LEU B O 1
ATOM 3360 N N . MET B 1 204 ? -8.352 11.258 5.949 1 89.44 204 MET B N 1
ATOM 3361 C CA . MET B 1 204 ? -9.406 12.258 5.809 1 89.44 204 MET B CA 1
ATOM 3362 C C . MET B 1 204 ? -10.32 12.258 7.027 1 89.44 204 MET B C 1
ATOM 3364 O O . MET B 1 204 ? -10.641 13.312 7.566 1 89.44 204 MET B O 1
ATOM 3368 N N . HIS B 1 205 ? -10.688 11.102 7.441 1 92.94 205 HIS B N 1
ATOM 3369 C CA . HIS B 1 205 ? -11.57 10.906 8.586 1 92.94 205 HIS B CA 1
ATOM 3370 C C . HIS B 1 205 ? -10.984 11.523 9.852 1 92.94 205 HIS B C 1
ATOM 3372 O O . HIS B 1 205 ? -11.656 12.289 10.547 1 92.94 205 HIS B O 1
ATOM 3378 N N . PHE B 1 206 ? -9.773 11.344 10.102 1 88.69 206 PHE B N 1
ATOM 3379 C CA . PHE B 1 206 ? -9.133 11.812 11.328 1 88.69 206 PHE B CA 1
ATOM 3380 C C . PHE B 1 206 ? -8.891 13.312 11.258 1 88.69 206 PHE B C 1
ATOM 3382 O O . PHE B 1 206 ? -8.969 14.008 12.281 1 88.69 206 PHE B O 1
ATOM 3389 N N . LEU B 1 207 ? -8.531 13.82 10.094 1 82.19 207 LEU B N 1
ATOM 3390 C CA . LEU B 1 207 ? -8.352 15.258 9.938 1 82.19 207 LEU B CA 1
ATOM 3391 C C . LEU B 1 207 ? -9.664 16 10.188 1 82.19 207 LEU B C 1
ATOM 3393 O O . LEU B 1 207 ? -9.672 17.062 10.805 1 82.19 207 LEU B O 1
ATOM 3397 N N . MET B 1 208 ? -10.703 15.422 9.766 1 84.25 208 MET B N 1
ATOM 3398 C CA . MET B 1 208 ? -12.008 16.047 9.984 1 84.25 208 MET B CA 1
ATOM 3399 C C . MET B 1 208 ? -12.398 15.977 11.453 1 84.25 208 MET B C 1
ATOM 3401 O O . MET B 1 208 ? -12.969 16.922 11.992 1 84.25 208 MET B O 1
ATOM 3405 N N . ILE B 1 209 ? -12.109 14.891 12.062 1 85.06 209 ILE B N 1
ATOM 3406 C CA . ILE B 1 209 ? -12.398 14.742 13.484 1 85.06 209 ILE B CA 1
ATOM 3407 C C . ILE B 1 209 ? -11.586 15.766 14.281 1 85.06 209 ILE B C 1
ATOM 3409 O O . ILE B 1 209 ? -12.094 16.359 15.242 1 85.06 209 ILE B O 1
ATOM 3413 N N . ARG B 1 210 ? -10.422 15.938 13.891 1 79.31 210 ARG B N 1
ATOM 3414 C CA . ARG B 1 210 ? -9.57 16.906 14.562 1 79.31 210 ARG B CA 1
ATOM 3415 C C . ARG B 1 210 ? -10.141 18.312 14.445 1 79.31 210 ARG B C 1
ATOM 3417 O O . ARG B 1 210 ? -10.086 19.094 15.398 1 79.31 210 ARG B O 1
ATOM 3424 N N . LYS B 1 211 ? -10.672 18.609 13.398 1 77.06 211 LYS B N 1
ATOM 3425 C CA . LYS B 1 211 ? -11.195 19.938 13.141 1 77.06 211 LYS B CA 1
ATOM 3426 C C . LYS B 1 211 ? -12.562 20.125 13.789 1 77.06 211 LYS B C 1
ATOM 3428 O O . LYS B 1 211 ? -12.836 21.172 14.398 1 77.06 211 LYS B O 1
ATOM 3433 N N . GLN B 1 212 ? -13.375 19.125 13.68 1 79.06 212 GLN B N 1
ATOM 3434 C CA . GLN B 1 212 ? -14.773 19.281 14.062 1 79.06 212 GLN B CA 1
ATOM 3435 C C . GLN B 1 212 ? -15.016 18.797 15.492 1 79.06 212 GLN B C 1
ATOM 3437 O O . GLN B 1 212 ? -16.031 19.141 16.109 1 79.06 212 GLN B O 1
ATOM 3442 N N . GLY B 1 213 ? -14.039 17.984 16 1 76.62 213 GLY B N 1
ATOM 3443 C CA . GLY B 1 213 ? -14.227 17.406 17.328 1 76.62 213 GLY B CA 1
ATOM 3444 C C . GLY B 1 213 ? -15.141 16.203 17.328 1 76.62 213 GLY B C 1
ATOM 3445 O O . GLY B 1 213 ? -15.82 15.93 16.344 1 76.62 213 GLY B O 1
ATOM 3446 N N . ILE B 1 214 ? -15.109 15.523 18.484 1 75.38 214 ILE B N 1
ATOM 3447 C CA . ILE B 1 214 ? -15.945 14.344 18.688 1 75.38 214 ILE B CA 1
ATOM 3448 C C . ILE B 1 214 ? -17.281 14.758 19.297 1 75.38 214 ILE B C 1
ATOM 3450 O O . ILE B 1 214 ? -17.359 15.719 20.062 1 75.38 214 ILE B O 1
ATOM 3454 N N . SER B 1 215 ? -18.312 14.039 18.812 1 74.25 215 SER B N 1
ATOM 3455 C CA . SER B 1 215 ? -19.625 14.359 19.344 1 74.25 215 SER B CA 1
ATOM 3456 C C . SER B 1 215 ? -19.75 13.938 20.797 1 74.25 215 SER B C 1
ATOM 3458 O O . SER B 1 215 ? -19.297 12.852 21.188 1 74.25 215 SER B O 1
ATOM 3460 N N . GLY B 1 216 ? -20.141 14.852 21.609 1 68.75 216 GLY B N 1
ATOM 3461 C CA . GLY B 1 216 ? -20.422 14.531 23 1 68.75 216 GLY B CA 1
ATOM 3462 C C . GLY B 1 216 ? -21.75 13.828 23.203 1 68.75 216 GLY B C 1
ATOM 3463 O O . GLY B 1 216 ? -22.469 13.57 22.25 1 68.75 216 GLY B O 1
ATOM 3464 N N . PRO B 1 217 ? -21.953 13.297 24.484 1 66.81 217 PRO B N 1
ATOM 3465 C CA . PRO B 1 217 ? -23.25 12.695 24.781 1 66.81 217 PRO B CA 1
ATOM 3466 C C . PRO B 1 217 ? -24.422 13.641 24.484 1 66.81 217 PRO B C 1
ATOM 3468 O O . PRO B 1 217 ? -24.281 14.859 24.625 1 66.81 217 PRO B O 1
ATOM 3471 N N . LEU B 1 218 ? -25.438 13.156 23.734 1 58.44 218 LEU B N 1
ATOM 3472 C CA . LEU B 1 218 ? -26.656 13.938 23.562 1 58.44 218 LEU B CA 1
ATOM 3473 C C . LEU B 1 218 ? -27.328 14.219 24.906 1 58.44 218 LEU B C 1
ATOM 3475 O O . 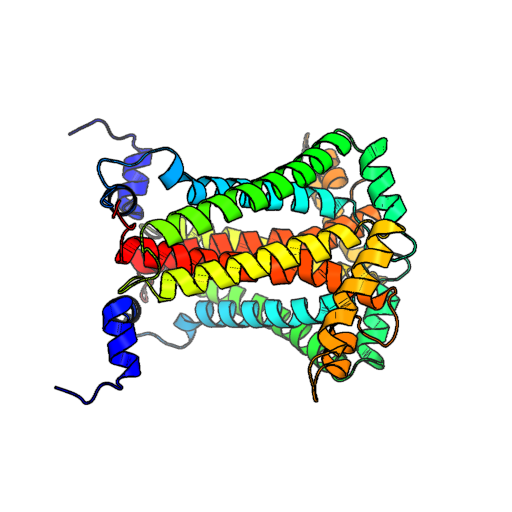LEU B 1 218 ? -27.203 13.422 25.844 1 58.44 218 LEU B O 1
#

Radius of gyration: 24.28 Å; Cα contacts (8 Å, |Δi|>4): 443; chains: 2; bounding box: 60×66×59 Å